Protein 4ZU9 (pdb70)

InterPro domains:
  IPR000795 Translational (tr)-type GTP-binding domain [PF00009] (3-169)
  IPR000795 Translational (tr)-type GTP-binding domain [PR00315] (5-18)
  IPR000795 Translational (tr)-type GTP-binding domain [PR00315] (58-68)
  IPR000795 Translational (tr)-type GTP-binding domain [PR00315] (74-85)
  IPR000795 Translational (tr)-type GTP-binding domain [PR00315] (111-120)
  IPR000795 Translational (tr)-type GTP-binding domain [PS51722] (1-174)
  IPR004161 Translation elongation factor EFTu-like, domain 2 [PF03144] (194-260)
  IPR004535 Translation elongation factor, selenocysteine-specific [TIGR00475] (4-582)
  IPR005225 Small GTP-binding domain [TIGR00231] (8-164)
  IPR009000 Translation protein, beta-barrel domain superfamily [SSF50447] (177-290)
  IPR015191 Elongation factor SelB, fourth winged-helix domain [PF09107] (534-579)
  IPR027417 P-loop containing nucleoside triphosphate hydrolase [G3DSA:3.40.50.300] (2-172)
  IPR027417 P-loop containing nucleoside triphosphate hydrolase [SSF52540] (4-195)
  IPR036388 Winged helix-like DNA-binding domain superfamily [G3DSA:1.10.10.10] (525-580)
  IPR036390 Winged helix DNA-binding domain superfamily [SSF46785] (532-579)
  IPR048638 Elongation factor SelB-like, third winged-helix domain [PF21580] (474-524)
  IPR050055 Elongation factor Tu GTPase [PTHR43721] (7-274)
  IPR054404 Elongation factor SelB, first winged-helix domain [PF22153] (345-401)
  IPR054405 Elongation factor SelB, second winged-helix domain [PF22154] (407-467)

Organism: Aquifex aeolicus (strain VF5) (NCBI:txid224324)

Radius of gyration: 37.34 Å; Cα contacts (8 Å, |Δi|>4): 1106; chains: 1; bounding box: 114×69×58 Å

Solvent-accessible surface area: 29358 Å² total

Secondary structure (DSSP, 8-state):
-EEEEEEEE-TTSSHHHHHHHHTS--S--SHHHHHHT---S-EEEEEEETTTTEEEEEEEPP-SGGGHHHHHHHHHT-SEEEEEE-TTT---HHHHHHHHHHHTT--EEEEEE----S-HHHHHHHHHHHHHHHHHT---EEE-BTTTTBTHHHHHHHHHHHHTT---GGGGSPPEEEEEEEEEETTTEEEEEEEEEESEEETT-EEEETTTTEEEE----BTTB--SEEEBTBEEEEE-TTS-GGG--TTPEEE-TTS----SEEEEE-SS---SSS-EEEE---EEEEEEEESSSSEEEEEESS-----TT-EEEEE-TTS-EEEEEEEEEES-S--SHHHHHHTHHHHHH-HHHHHHHHSTTT-B-HHHHHHHSSSPPPHHHHTTTB--BTTBB-BHHHHHHHHHHHHHHHHHHTTTSS-EEHHHHT-----HHHHHHHHHHSTTEEEETTEEEE--STTSTT-HHHHH--GGGGSSEEHHHHHHTT--HHHHHHHHHTTSEEE-SSSEEEEHHHHHHHHHHHHTT-S--BHHHHHHHH---HHHHHHHHHHHHHHTSEEEETTEEEE--

Structure (mmCIF, N/CA/C/O backbone):
data_4ZU9
#
_entry.id   4ZU9
#
_cell.length_a   114.240
_cell.length_b   114.240
_cell.length_c   204.632
_cell.angle_alpha   90.00
_cell.angle_beta   90.00
_cell.angle_gamma   90.00
#
_symmetry.space_group_name_H-M   'P 43 21 2'
#
loop_
_entity.id
_entity.type
_entity.pdbx_description
1 polymer 'Elongation factor SelB'
2 non-polymer 'PHOSPHOAMINOPHOSPHONIC ACID-GUANYLATE ESTER'
3 non-polymer 'MAGNESIUM ION'
4 non-polymer 'SULFATE ION'
5 non-polymer CYSTEINE
#
loop_
_atom_site.group_PDB
_atom_site.id
_atom_site.type_symbol
_atom_site.label_atom_id
_atom_site.label_alt_id
_atom_site.label_comp_id
_atom_site.label_asym_id
_atom_site.label_entity_id
_atom_site.label_seq_id
_atom_site.pdbx_PDB_ins_code
_atom_site.Cartn_x
_atom_site.Cartn_y
_atom_site.Cartn_z
_atom_site.occupancy
_atom_site.B_iso_or_equiv
_atom_site.auth_seq_id
_atom_site.auth_comp_id
_atom_site.auth_asym_id
_atom_site.auth_atom_id
_atom_site.pdbx_PDB_model_num
ATOM 9 N N . LYS A 1 2 ? -41.350 16.317 37.664 1.00 96.21 2 LYS A N 1
ATOM 10 C CA . LYS A 1 2 ? -40.903 17.685 37.466 1.00 91.09 2 LYS A CA 1
ATOM 11 C C . LYS A 1 2 ? -39.709 17.704 36.532 1.00 86.62 2 LYS A C 1
ATOM 12 O O . LYS A 1 2 ? -38.900 16.778 36.503 1.00 80.01 2 LYS A O 1
ATOM 18 N N . TYR A 1 3 ? -39.622 18.759 35.737 1.00 89.74 3 TYR A N 1
ATOM 19 C CA . TYR A 1 3 ? -38.553 18.878 34.771 1.00 87.24 3 TYR A CA 1
ATOM 20 C C . TYR A 1 3 ? -37.812 20.178 35.021 1.00 86.29 3 TYR A C 1
ATOM 21 O O . TYR A 1 3 ? -38.432 21.230 35.230 1.00 83.05 3 TYR A O 1
ATOM 30 N N . ILE A 1 4 ? -36.486 20.090 35.043 1.00 86.22 4 ILE A N 1
ATOM 31 C CA . ILE A 1 4 ? -35.637 21.253 35.251 1.00 83.04 4 ILE A CA 1
ATOM 32 C C . ILE A 1 4 ? -34.488 21.126 34.290 1.00 84.52 4 ILE A C 1
ATOM 33 O O . ILE A 1 4 ? -34.006 20.013 34.074 1.00 90.77 4 ILE A O 1
ATOM 38 N N . LEU A 1 5 ? -34.062 22.235 33.687 1.00 79.93 5 LEU A N 1
ATOM 39 C CA . LEU A 1 5 ? -32.893 22.173 32.817 1.00 80.29 5 LEU A CA 1
ATOM 40 C C . LEU A 1 5 ? -31.700 22.873 33.451 1.00 81.11 5 LEU A C 1
ATOM 41 O O . LEU A 1 5 ? -31.786 24.037 33.837 1.00 81.00 5 LEU A O 1
ATOM 46 N N . PHE A 1 6 ? -30.583 22.162 33.556 1.00 81.86 6 PHE A N 1
ATOM 47 C CA . PHE A 1 6 ? -29.318 22.799 33.925 1.00 81.81 6 PHE A CA 1
ATOM 48 C C . PHE A 1 6 ? -28.311 22.781 32.762 1.00 84.46 6 PHE A C 1
ATOM 49 O O . PHE A 1 6 ? -28.358 21.902 31.887 1.00 77.24 6 PHE A O 1
ATOM 57 N N . ALA A 1 7 ? -27.415 23.762 32.749 1.00 83.81 7 ALA A N 1
ATOM 58 C CA . ALA A 1 7 ? -26.345 23.806 31.762 1.00 88.56 7 ALA A CA 1
ATOM 59 C C . ALA A 1 7 ? -25.038 23.543 32.469 1.00 81.88 7 ALA A C 1
ATOM 60 O O . ALA A 1 7 ? -24.933 23.755 33.664 1.00 89.87 7 ALA A O 1
ATOM 62 N N . THR A 1 8 ? -24.035 23.065 31.761 1.00 78.62 8 THR A N 1
ATOM 63 C CA . THR A 1 8 ? -22.753 22.918 32.406 1.00 82.34 8 THR A CA 1
ATOM 64 C C . THR A 1 8 ? -21.815 23.904 31.787 1.00 86.68 8 THR A C 1
ATOM 65 O O . THR A 1 8 ? -21.577 23.874 30.591 1.00 98.58 8 THR A O 1
ATOM 69 N N . ALA A 1 9 ? -21.288 24.787 32.611 1.00 89.62 9 ALA A N 1
ATOM 70 C CA . ALA A 1 9 ? -20.297 25.747 32.173 1.00 92.10 9 ALA A CA 1
ATOM 71 C C . ALA A 1 9 ? -18.914 25.302 32.625 1.00 90.24 9 ALA A C 1
ATOM 72 O O . ALA A 1 9 ? -18.795 24.413 33.474 1.00 89.42 9 ALA A O 1
ATOM 74 N N . GLY A 1 10 ? -17.872 25.911 32.067 1.00 87.59 10 GLY A N 1
ATOM 75 C CA . GLY A 1 10 ? -16.530 25.602 32.520 1.00 93.02 10 GLY A CA 1
ATOM 76 C C . GLY A 1 10 ? -15.426 25.781 31.506 1.00 99.45 10 GLY A C 1
ATOM 77 O O . GLY A 1 10 ? -15.665 25.755 30.293 1.00 98.92 10 GLY A O 1
ATOM 78 N N . HIS A 1 11 ? -14.202 25.948 32.000 1.00 100.96 11 HIS A N 1
ATOM 79 C CA . HIS A 1 11 ? -13.086 26.154 31.089 1.00 106.58 11 HIS A CA 1
ATOM 80 C C . HIS A 1 11 ? -12.720 24.875 30.358 1.00 103.90 11 HIS A C 1
ATOM 81 O O . HIS A 1 11 ? -12.985 23.780 30.844 1.00 104.33 11 HIS A O 1
ATOM 88 N N . VAL A 1 12 ? -12.093 25.021 29.196 1.00 102.71 12 VAL A N 1
ATOM 89 C CA . VAL A 1 12 ? -11.868 23.891 28.316 1.00 104.49 12 VAL A CA 1
ATOM 90 C C . VAL A 1 12 ? -10.937 22.846 28.924 1.00 110.13 12 VAL A C 1
ATOM 91 O O . VAL A 1 12 ? -9.976 23.167 29.588 1.00 112.93 12 VAL A O 1
ATOM 95 N N . ASP A 1 13 ? -11.288 21.585 28.714 1.00 126.53 13 ASP A N 1
ATOM 96 C CA . ASP A 1 13 ? -10.625 20.423 29.303 1.00 132.40 13 ASP A CA 1
ATOM 97 C C . ASP A 1 13 ? -10.701 20.390 30.827 1.00 124.86 13 ASP A C 1
ATOM 98 O O . ASP A 1 13 ? -9.940 19.671 31.457 1.00 135.59 13 ASP A O 1
ATOM 103 N N . HIS A 1 14 ? -11.634 21.123 31.427 1.00 112.93 14 HIS A N 1
ATOM 104 C CA . HIS A 1 14 ? -11.754 21.095 32.883 1.00 113.94 14 HIS A CA 1
ATOM 105 C C . HIS A 1 14 ? -12.593 19.941 33.422 1.00 112.17 14 HIS A C 1
ATOM 106 O O . HIS A 1 14 ? -12.768 19.809 34.628 1.00 117.70 14 HIS A O 1
ATOM 113 N N . GLY A 1 15 ? -13.128 19.109 32.549 1.00 108.58 15 GLY A N 1
ATOM 114 C CA . GLY A 1 15 ? -13.760 17.888 33.010 1.00 103.79 15 GLY A CA 1
ATOM 115 C C . GLY A 1 15 ? -15.265 17.854 32.910 1.00 97.64 15 GLY A C 1
ATOM 116 O O . GLY A 1 15 ? -15.880 16.971 33.515 1.00 93.93 15 GLY A O 1
ATOM 117 N N . LYS A 1 16 ? -15.838 18.795 32.149 1.00 101.06 16 LYS A N 1
ATOM 118 C CA . LYS A 1 16 ? -17.298 18.939 32.002 1.00 98.31 16 LYS A CA 1
ATOM 119 C C . LYS A 1 16 ? -17.962 17.649 31.585 1.00 102.31 16 LYS A C 1
ATOM 120 O O . LYS A 1 16 ? -18.712 17.032 32.348 1.00 103.98 16 LYS A O 1
ATOM 126 N N . THR A 1 17 ? -17.663 17.258 30.354 1.00 104.44 17 THR A N 1
ATOM 127 C CA . THR A 1 17 ? -18.282 16.117 29.708 1.00 104.72 17 THR A CA 1
ATOM 128 C C . THR A 1 17 ? -18.040 14.796 30.413 1.00 117.78 17 THR A C 1
ATOM 129 O O . THR A 1 17 ? -18.958 13.998 30.588 1.00 111.22 17 THR A O 1
ATOM 133 N N . THR A 1 18 ? -16.799 14.572 30.808 1.00 91.36 18 THR A N 1
ATOM 134 C CA . THR A 1 18 ? -16.442 13.388 31.563 1.00 100.71 18 THR A CA 1
ATOM 135 C C . THR A 1 18 ? -17.267 13.258 32.824 1.00 102.22 18 THR A C 1
ATOM 136 O O . THR A 1 18 ? -17.588 12.159 33.251 1.00 103.89 18 THR A O 1
ATOM 140 N N . LEU A 1 19 ? -17.569 14.395 33.443 1.00 111.37 19 LEU A N 1
ATOM 141 C CA . LEU A 1 19 ? -18.338 14.405 34.676 1.00 101.50 19 LEU A CA 1
ATOM 142 C C . LEU A 1 19 ? -19.750 13.915 34.354 1.00 98.37 19 LEU A C 1
ATOM 143 O O . LEU A 1 19 ? -20.174 12.896 34.883 1.00 98.88 19 LEU A O 1
ATOM 148 N N . ILE A 1 20 ? -20.451 14.606 33.460 1.00 95.38 20 ILE A N 1
ATOM 149 C CA . ILE A 1 20 ? -21.791 14.192 33.045 1.00 97.88 20 ILE A CA 1
ATOM 150 C C . ILE A 1 20 ? -21.927 12.724 32.613 1.00 102.32 20 ILE A C 1
ATOM 151 O O . ILE A 1 20 ? -22.869 12.028 33.011 1.00 98.84 20 ILE A O 1
ATOM 156 N N . LYS A 1 21 ? -20.989 12.248 31.802 1.00 107.20 21 LYS A N 1
ATOM 157 C CA . LYS A 1 21 ? -20.963 10.835 31.478 1.00 116.66 21 LYS A CA 1
ATOM 158 C C . LYS A 1 21 ? -21.005 9.967 32.746 1.00 112.32 21 LYS A C 1
ATOM 159 O O . LYS A 1 21 ? -21.481 8.846 32.705 1.00 122.59 21 LYS A O 1
ATOM 165 N N . THR A 1 22 ? -20.510 10.480 33.868 1.00 102.24 22 THR A N 1
ATOM 166 C CA . THR A 1 22 ? -20.413 9.690 35.105 1.00 100.30 22 THR A CA 1
ATOM 167 C C . THR A 1 22 ? -21.605 9.965 36.017 1.00 104.90 22 THR A C 1
ATOM 168 O O . THR A 1 22 ? -22.056 9.115 36.794 1.00 103.42 22 THR A O 1
ATOM 172 N N . LEU A 1 23 ? -22.120 11.174 35.915 1.00 108.22 23 LEU A N 1
ATOM 173 C CA . LEU A 1 23 ? -23.264 11.548 36.701 1.00 111.45 23 LEU A CA 1
ATOM 174 C C . LEU A 1 23 ? -24.483 10.899 36.053 1.00 117.96 23 LEU A C 1
ATOM 175 O O . LEU A 1 23 ? -25.200 10.127 36.688 1.00 123.90 23 LEU A O 1
ATOM 180 N N . THR A 1 24 ? -24.675 11.177 34.767 1.00 119.63 24 THR A N 1
ATOM 181 C CA . THR A 1 24 ? -25.878 10.758 34.054 1.00 119.85 24 THR A CA 1
ATOM 182 C C . THR A 1 24 ? -25.804 9.316 33.555 1.00 120.35 24 THR A C 1
ATOM 183 O O . THR A 1 24 ? -26.810 8.609 33.525 1.00 124.04 24 THR A O 1
ATOM 187 N N . GLY A 1 25 ? -24.610 8.877 33.183 1.00 119.67 25 GLY A N 1
ATOM 188 C CA . GLY A 1 25 ? -24.455 7.591 32.529 1.00 124.47 25 GLY A CA 1
ATOM 189 C C . GLY A 1 25 ? -24.559 7.750 31.019 1.00 122.49 25 GLY A C 1
ATOM 190 O O . GLY A 1 25 ? -24.683 6.770 30.288 1.00 132.03 25 GLY A O 1
ATOM 191 N N . ILE A 1 26 ? -24.483 8.998 30.563 1.00 107.95 26 ILE A N 1
ATOM 192 C CA . ILE A 1 26 ? -24.682 9.354 29.168 1.00 103.72 26 ILE A CA 1
ATOM 193 C C . ILE A 1 26 ? -23.495 10.088 28.554 1.00 117.39 26 ILE A C 1
ATOM 194 O O . ILE A 1 26 ? -23.149 11.168 29.004 1.00 125.64 26 ILE A O 1
ATOM 199 N N . ASP A 1 27 ? -22.880 9.527 27.521 1.00 126.00 27 ASP A N 1
ATOM 200 C CA . ASP A 1 27 ? -21.818 10.233 26.807 1.00 135.90 27 ASP A CA 1
ATOM 201 C C . ASP A 1 27 ? -22.357 11.467 26.127 1.00 135.33 27 ASP A C 1
ATOM 202 O O . ASP A 1 27 ? -23.077 11.375 25.146 1.00 129.75 27 ASP A O 1
ATOM 207 N N . THR A 1 28 ? -22.004 12.630 26.651 1.00 143.28 28 THR A N 1
ATOM 208 C CA . THR A 1 28 ? -22.493 13.857 26.071 1.00 140.29 28 THR A CA 1
ATOM 209 C C . THR A 1 28 ? -21.998 14.032 24.661 1.00 144.60 28 THR A C 1
ATOM 210 O O . THR A 1 28 ? -22.791 14.240 23.747 1.00 155.76 28 THR A O 1
ATOM 214 N N . ASP A 1 29 ? -20.695 13.958 24.455 1.00 142.21 29 ASP A N 1
ATOM 215 C CA . ASP A 1 29 ? -20.295 13.881 23.080 1.00 151.63 29 ASP A CA 1
ATOM 216 C C . ASP A 1 29 ? -20.166 12.401 22.733 1.00 152.90 29 ASP A C 1
ATOM 217 O O . ASP A 1 29 ? -19.429 11.638 23.371 1.00 150.08 29 ASP A O 1
ATOM 222 N N . ARG A 1 30 ? -20.967 12.028 21.734 1.00 155.33 30 ARG A N 1
ATOM 223 C CA . ARG A 1 30 ? -21.163 10.665 21.267 1.00 153.29 30 ARG A CA 1
ATOM 224 C C . ARG A 1 30 ? -20.792 10.641 19.798 1.00 162.98 30 ARG A C 1
ATOM 225 O O . ARG A 1 30 ? -20.772 9.589 19.148 1.00 166.17 30 ARG A O 1
ATOM 233 N N . LEU A 1 31 ? -20.517 11.841 19.290 1.00 163.48 31 LEU A N 1
ATOM 234 C CA . LEU A 1 31 ? -19.964 12.047 17.955 1.00 158.71 31 LEU A CA 1
ATOM 235 C C . LEU A 1 31 ? -18.446 11.790 17.997 1.00 155.61 31 LEU A C 1
ATOM 236 O O . LEU A 1 31 ? -17.733 12.390 18.810 1.00 157.49 31 LEU A O 1
ATOM 241 N N . PRO A 1 32 ? -17.958 10.877 17.136 1.00 152.47 32 PRO A N 1
ATOM 242 C CA . PRO A 1 32 ? -16.575 10.378 17.107 1.00 159.28 32 PRO A CA 1
ATOM 243 C C . PRO A 1 32 ? -15.497 11.459 17.202 1.00 161.19 32 PRO A C 1
ATOM 244 O O . PRO A 1 32 ? -14.557 11.297 17.979 1.00 157.11 32 PRO A O 1
ATOM 248 N N . GLU A 1 33 ? -15.643 12.544 16.443 1.00 168.59 33 GLU A N 1
ATOM 249 C CA . GLU A 1 33 ? -14.649 13.621 16.399 1.00 172.07 33 GLU A CA 1
ATOM 250 C C . GLU A 1 33 ? -14.224 14.071 17.775 1.00 163.30 33 GLU A C 1
ATOM 251 O O . GLU A 1 33 ? -13.165 14.663 17.928 1.00 170.31 33 GLU A O 1
ATOM 257 N N . GLU A 1 34 ? -15.072 13.804 18.763 1.00 157.04 34 GLU A N 1
ATOM 258 C CA . GLU A 1 34 ? -14.710 13.982 20.155 1.00 167.11 34 GLU A CA 1
ATOM 259 C C . GLU A 1 34 ? -13.720 12.943 20.610 1.00 172.37 34 GLU A C 1
ATOM 260 O O . GLU A 1 34 ? -12.601 13.268 20.990 1.00 179.10 34 GLU A O 1
ATOM 266 N N . LYS A 1 35 ? -14.158 11.691 20.593 1.00 172.83 35 LYS A N 1
ATOM 267 C CA . LYS A 1 35 ? -13.416 10.597 21.211 1.00 178.47 35 LYS A CA 1
ATOM 268 C C . LYS A 1 35 ? -11.966 10.458 20.736 1.00 187.25 35 LYS A C 1
ATOM 269 O O . LYS A 1 35 ? -11.100 10.062 21.515 1.00 193.77 35 LYS A O 1
ATOM 275 N N . LYS A 1 36 ? -11.688 10.795 19.480 1.00 189.25 36 LYS A N 1
ATOM 276 C CA . LYS A 1 36 ? -10.303 10.805 19.013 1.00 198.33 36 LYS A CA 1
ATOM 277 C C . LYS A 1 36 ? -9.543 12.016 19.591 1.00 201.27 36 LYS A C 1
ATOM 278 O O . LYS A 1 36 ? -8.415 11.881 20.075 1.00 208.98 36 LYS A O 1
ATOM 284 N N . ARG A 1 37 ? -10.169 13.190 19.558 1.00 193.69 37 ARG A N 1
ATOM 285 C CA . ARG A 1 37 ? -9.577 14.395 20.142 1.00 189.60 37 ARG A CA 1
ATOM 286 C C . ARG A 1 37 ? -9.647 14.371 21.675 1.00 182.77 37 ARG A C 1
ATOM 287 O O . ARG A 1 37 ? -8.630 14.474 22.361 1.00 181.65 37 ARG A O 1
ATOM 295 N N . GLY A 1 38 ? -10.863 14.242 22.199 1.00 169.96 38 GLY A N 1
ATOM 296 C CA . GLY A 1 38 ? -11.110 14.296 23.629 1.00 163.29 38 GLY A CA 1
ATOM 297 C C . GLY A 1 38 ? -11.782 15.601 24.011 1.00 158.20 38 GLY A C 1
ATOM 298 O O . GLY A 1 38 ? -11.641 16.069 25.145 1.00 161.09 38 GLY A O 1
ATOM 299 N N . LEU A 1 39 ? -12.516 16.189 23.067 1.00 148.60 39 LEU A N 1
ATOM 300 C CA . LEU A 1 39 ? -13.107 17.514 23.268 1.00 143.73 39 LEU A CA 1
ATOM 301 C C . LEU A 1 39 ? -14.535 17.635 22.752 1.00 143.33 39 LEU A C 1
ATOM 302 O O . LEU A 1 39 ? -14.857 17.125 21.692 1.00 151.48 39 LEU A O 1
ATOM 307 N N . SER A 1 40 ? -15.391 18.339 23.472 1.00 135.54 40 SER A N 1
ATOM 308 C CA . SER A 1 40 ? -16.737 18.501 22.969 1.00 136.00 40 SER A CA 1
ATOM 309 C C . SER A 1 40 ? -16.833 19.700 22.030 1.00 140.03 40 SER A C 1
ATOM 310 O O . SER A 1 40 ? -16.278 20.764 22.280 1.00 139.42 40 SER A O 1
ATOM 313 N N . ILE A 1 41 ? -17.561 19.471 20.941 1.00 145.48 41 ILE A N 1
ATOM 314 C CA . ILE A 1 41 ? -17.586 20.288 19.728 1.00 140.54 41 ILE A CA 1
ATOM 315 C C . ILE A 1 41 ? -18.767 21.252 19.687 1.00 133.51 41 ILE A C 1
ATOM 316 O O . ILE A 1 41 ? -18.702 22.349 19.123 1.00 134.82 41 ILE A O 1
ATOM 321 N N . ASP A 1 42 ? -19.854 20.810 20.298 1.00 126.41 42 ASP A N 1
ATOM 322 C CA . ASP A 1 42 ? -21.086 21.563 20.326 1.00 121.20 42 ASP A CA 1
ATOM 323 C C . ASP A 1 42 ? -21.946 21.085 21.504 1.00 116.60 42 ASP A C 1
ATOM 324 O O . ASP A 1 42 ? -21.578 20.149 22.223 1.00 119.00 42 ASP A O 1
ATOM 329 N N . ILE A 1 43 ? -23.066 21.779 21.696 1.00 110.83 43 ILE A N 1
ATOM 330 C CA . ILE A 1 43 ? -24.114 21.496 22.669 1.00 97.62 43 ILE A CA 1
ATOM 331 C C . ILE A 1 43 ? -24.526 20.032 22.728 1.00 94.83 43 ILE A C 1
ATOM 332 O O . ILE A 1 43 ? -24.884 19.452 21.724 1.00 100.17 43 ILE A O 1
ATOM 337 N N . GLY A 1 44 ? -24.456 19.430 23.908 1.00 99.01 44 GLY A N 1
ATOM 338 C CA . GLY A 1 44 ? -24.768 18.018 24.078 1.00 99.48 44 GLY A CA 1
ATOM 339 C C . GLY A 1 44 ? -25.808 17.836 25.163 1.00 96.45 44 GLY A C 1
ATOM 340 O O . GLY A 1 44 ? -26.047 18.759 25.932 1.00 97.55 44 GLY A O 1
ATOM 341 N N . PHE A 1 45 ? -26.436 16.668 25.233 1.00 96.57 45 PHE A N 1
ATOM 342 C CA . PHE A 1 45 ? -27.563 16.486 26.147 1.00 94.29 45 PHE A CA 1
ATOM 343 C C . PHE A 1 45 ? -27.525 15.205 26.955 1.00 100.42 45 PHE A C 1
ATOM 344 O O . PHE A 1 45 ? -27.163 14.136 26.452 1.00 114.75 45 PHE A O 1
ATOM 352 N N . ALA A 1 46 ? -27.932 15.319 28.209 1.00 93.37 46 ALA A N 1
ATOM 353 C CA . ALA A 1 46 ? -28.102 14.151 29.054 1.00 92.68 46 ALA A CA 1
ATOM 354 C C . ALA A 1 46 ? -29.182 14.452 30.078 1.00 87.84 46 ALA A C 1
ATOM 355 O O . ALA A 1 46 ? -29.809 15.517 30.042 1.00 87.63 46 ALA A O 1
ATOM 357 N N . TYR A 1 47 ? -29.414 13.513 30.982 1.00 84.17 47 TYR A N 1
ATOM 358 C CA . TYR A 1 47 ? -30.365 13.762 32.044 1.00 82.71 47 TYR A CA 1
ATOM 359 C C . TYR A 1 47 ? -30.121 12.836 33.265 1.00 92.90 47 TYR A C 1
ATOM 360 O O . TYR A 1 47 ? -29.628 11.695 33.120 1.00 94.15 47 TYR A O 1
ATOM 369 N N . ILE A 1 48 ? -30.414 13.369 34.460 1.00 86.77 48 ILE A N 1
ATOM 370 C CA . ILE A 1 48 ? -30.448 12.594 35.697 1.00 89.11 48 ILE A CA 1
ATOM 371 C C . ILE A 1 48 ? -31.847 12.578 36.237 1.00 91.49 48 ILE A C 1
ATOM 372 O O . ILE A 1 48 ? -32.546 13.591 36.174 1.00 96.33 48 ILE A O 1
ATOM 377 N N . ASP A 1 49 ? -32.249 11.443 36.792 1.00 89.43 49 ASP A N 1
ATOM 378 C CA . ASP A 1 49 ? -33.567 11.335 37.382 1.00 93.04 49 ASP A CA 1
ATOM 379 C C . ASP A 1 49 ? -33.450 11.263 38.886 1.00 91.07 49 ASP A C 1
ATOM 380 O O . ASP A 1 49 ? -32.648 10.513 39.397 1.00 93.05 49 ASP A O 1
ATOM 385 N N . PHE A 1 50 ? -34.249 12.050 39.592 1.00 92.01 50 PHE A N 1
ATOM 386 C CA . PHE A 1 50 ? -34.312 11.973 41.046 1.00 93.44 50 PHE A CA 1
ATOM 387 C C . PHE A 1 50 ? -35.685 11.489 41.518 1.00 96.58 50 PHE A C 1
ATOM 388 O O . PHE A 1 50 ? -36.587 12.288 41.771 1.00 100.50 50 PHE A O 1
ATOM 396 N N . PRO A 1 51 ? -35.836 10.161 41.631 1.00 97.55 51 PRO A N 1
ATOM 397 C CA . PRO A 1 51 ? -37.062 9.476 42.024 1.00 94.73 51 PRO A CA 1
ATOM 398 C C . PRO A 1 51 ? -37.664 9.999 43.302 1.00 107.46 51 PRO A C 1
ATOM 399 O O . PRO A 1 51 ? -38.881 10.040 43.392 1.00 108.05 51 PRO A O 1
ATOM 403 N N . ASP A 1 52 ? -36.840 10.395 44.268 1.00 110.84 52 ASP A N 1
ATOM 404 C CA . ASP A 1 52 ? -37.366 10.765 45.575 1.00 115.31 52 ASP A CA 1
ATOM 405 C C . ASP A 1 52 ? -38.084 12.097 45.520 1.00 116.71 52 ASP A C 1
ATOM 406 O O . ASP A 1 52 ? -39.028 12.341 46.274 1.00 121.34 52 ASP A O 1
ATOM 411 N N . ILE A 1 53 ? -37.635 12.960 44.619 1.00 109.55 53 ILE A N 1
ATOM 412 C CA . ILE A 1 53 ? -38.316 14.221 44.396 1.00 104.22 53 ILE A CA 1
ATOM 413 C C . ILE A 1 53 ? -39.101 14.201 43.072 1.00 105.68 53 ILE A C 1
ATOM 414 O O . ILE A 1 53 ? -39.753 15.189 42.721 1.00 107.62 53 ILE A O 1
ATOM 419 N N . ASN A 1 54 ? -39.050 13.071 42.358 1.00 105.93 54 ASN A N 1
ATOM 420 C CA . ASN A 1 54 ? -39.791 12.891 41.102 1.00 100.92 54 ASN A CA 1
ATOM 421 C C . ASN A 1 54 ? -39.452 13.995 40.141 1.00 95.67 54 ASN A C 1
ATOM 422 O O . ASN A 1 54 ? -40.323 14.709 39.685 1.00 97.36 54 ASN A O 1
ATOM 427 N N . THR A 1 55 ? -38.170 14.149 39.858 1.00 92.16 55 THR A N 1
ATOM 428 C CA . THR A 1 55 ? -37.705 15.247 39.038 1.00 86.81 55 THR A CA 1
ATOM 429 C C . THR A 1 55 ? -36.713 14.780 37.997 1.00 87.87 55 THR A C 1
ATOM 430 O O . THR A 1 55 ? -35.731 14.115 38.317 1.00 88.08 55 THR A O 1
ATOM 434 N N . ARG A 1 56 ? -36.948 15.138 36.743 1.00 88.34 56 ARG A N 1
ATOM 435 C CA . ARG A 1 56 ? -35.933 14.879 35.751 1.00 82.39 56 ARG A CA 1
ATOM 436 C C . ARG A 1 56 ? -35.120 16.135 35.519 1.00 82.52 56 ARG A C 1
ATOM 437 O O . ARG A 1 56 ? -35.647 17.163 35.052 1.00 77.84 56 ARG A O 1
ATOM 445 N N . LEU A 1 57 ? -33.840 16.044 35.880 1.00 84.61 57 LEU A N 1
ATOM 446 C CA . LEU A 1 57 ? -32.874 17.087 35.575 1.00 84.85 57 LEU A CA 1
ATOM 447 C C . LEU A 1 57 ? -32.379 16.954 34.138 1.00 82.87 57 LEU A C 1
ATOM 448 O O . LEU A 1 57 ? -31.645 16.039 33.788 1.00 77.00 57 LEU A O 1
ATOM 453 N N . GLU A 1 58 ? -32.811 17.886 33.310 1.00 88.71 58 GLU A N 1
ATOM 454 C CA . GLU A 1 58 ? -32.378 17.953 31.942 1.00 93.62 58 GLU A CA 1
ATOM 455 C C . GLU A 1 58 ? -31.048 18.722 31.899 1.00 93.17 58 GLU A C 1
ATOM 456 O O . GLU A 1 58 ? -30.957 19.844 32.404 1.00 94.06 58 GLU A O 1
ATOM 462 N N . ILE A 1 59 ? -30.014 18.118 31.319 1.00 86.85 59 ILE A N 1
ATOM 463 C CA . ILE A 1 59 ? -28.674 18.722 31.307 1.00 83.70 59 ILE A CA 1
ATOM 464 C C . ILE A 1 59 ? -28.108 19.022 29.922 1.00 84.05 59 ILE A C 1
ATOM 465 O O . ILE A 1 59 ? -27.974 18.113 29.107 1.00 86.48 59 ILE A O 1
ATOM 470 N N . ILE A 1 60 ? -27.735 20.274 29.668 1.00 84.17 60 ILE A N 1
ATOM 471 C CA . ILE A 1 60 ? -27.022 20.616 28.437 1.00 87.90 60 ILE A CA 1
ATOM 472 C C . ILE A 1 60 ? -25.536 20.818 28.720 1.00 98.71 60 ILE A C 1
ATOM 473 O O . ILE A 1 60 ? -25.154 21.785 29.369 1.00 106.30 60 ILE A O 1
ATOM 478 N N . ASP A 1 61 ? -24.693 19.909 28.245 1.00 94.13 61 ASP A N 1
ATOM 479 C CA . ASP A 1 61 ? -23.261 20.062 28.432 1.00 89.56 61 ASP A CA 1
ATOM 480 C C . ASP A 1 61 ? -22.713 20.968 27.348 1.00 93.73 61 ASP A C 1
ATOM 481 O O . ASP A 1 61 ? -22.989 20.794 26.161 1.00 91.55 61 ASP A O 1
ATOM 486 N N . VAL A 1 62 ? -21.925 21.942 27.762 1.00 88.20 62 VAL A N 1
ATOM 487 C CA . VAL A 1 62 ? -21.487 22.982 26.863 1.00 89.07 62 VAL A CA 1
ATOM 488 C C . VAL A 1 62 ? -20.019 22.785 26.422 1.00 98.50 62 VAL A C 1
ATOM 489 O O . VAL A 1 62 ? -19.241 22.101 27.080 1.00 101.78 62 VAL A O 1
ATOM 493 N N . PRO A 1 63 ? -19.657 23.317 25.255 1.00 100.99 63 PRO A N 1
ATOM 494 C CA . PRO A 1 63 ? -18.254 23.212 24.884 1.00 111.56 63 PRO A CA 1
ATOM 495 C C . PRO A 1 63 ? -17.396 24.330 25.489 1.00 110.92 63 PRO A C 1
ATOM 496 O O . PRO A 1 63 ? -17.757 25.531 25.542 1.00 92.73 63 PRO A O 1
ATOM 500 N N . GLY A 1 64 ? -16.220 23.886 25.929 1.00 126.33 64 GLY A N 1
ATOM 501 C CA . GLY A 1 64 ? -15.225 24.720 26.563 1.00 125.94 64 GLY A CA 1
ATOM 502 C C . GLY A 1 64 ? -14.651 25.814 25.708 1.00 124.77 64 GLY A C 1
ATOM 503 O O . GLY A 1 64 ? -14.925 26.977 25.983 1.00 130.25 64 GLY A O 1
ATOM 504 N N . HIS A 1 65 ? -13.884 25.448 24.682 1.00 117.23 65 HIS A N 1
ATOM 505 C CA . HIS A 1 65 ? -13.032 26.410 23.968 1.00 124.86 65 HIS A CA 1
ATOM 506 C C . HIS A 1 65 ? -13.780 27.702 23.639 1.00 122.44 65 HIS A C 1
ATOM 507 O O . HIS A 1 65 ? -14.983 27.713 23.436 1.00 123.07 65 HIS A O 1
ATOM 514 N N . GLU A 1 66 ? -13.053 28.801 23.658 1.00 123.67 66 GLU A N 1
ATOM 515 C CA . GLU A 1 66 ? -13.612 30.093 23.369 1.00 124.58 66 GLU A CA 1
ATOM 516 C C . GLU A 1 66 ? -14.143 30.187 21.947 1.00 134.09 66 GLU A C 1
ATOM 517 O O . GLU A 1 66 ? -15.075 30.941 21.689 1.00 136.31 66 GLU A O 1
ATOM 523 N N . ARG A 1 67 ? -13.551 29.417 21.030 1.00 143.64 67 ARG A N 1
ATOM 524 C CA . ARG A 1 67 ? -14.002 29.347 19.632 1.00 148.53 67 ARG A CA 1
ATOM 525 C C . ARG A 1 67 ? -15.450 28.882 19.544 1.00 141.04 67 ARG A C 1
ATOM 526 O O . ARG A 1 67 ? -16.135 29.101 18.553 1.00 144.25 67 ARG A O 1
ATOM 534 N N . PHE A 1 68 ? -15.910 28.249 20.607 1.00 128.38 68 PHE A N 1
ATOM 535 C CA . PHE A 1 68 ? -17.228 27.671 20.636 1.00 117.86 68 PHE A CA 1
ATOM 536 C C . PHE A 1 68 ? -18.272 28.426 21.459 1.00 124.36 68 PHE A C 1
ATOM 537 O O . PHE A 1 68 ? -19.346 27.885 21.675 1.00 132.85 68 PHE A O 1
ATOM 545 N N . ILE A 1 69 ? -17.999 29.629 21.960 1.00 121.01 69 ILE A N 1
ATOM 546 C CA . ILE A 1 69 ? -18.988 30.199 22.878 1.00 119.04 69 ILE A CA 1
ATOM 547 C C . ILE A 1 69 ? -20.316 30.535 22.239 1.00 128.53 69 ILE A C 1
ATOM 548 O O . ILE A 1 69 ? -21.324 30.624 22.943 1.00 130.22 69 ILE A O 1
ATOM 553 N N . LYS A 1 70 ? -20.325 30.763 20.930 1.00 130.84 70 LYS A N 1
ATOM 554 C CA . LYS A 1 70 ? -21.588 31.007 20.256 1.00 115.35 70 LYS A CA 1
ATOM 555 C C . LYS A 1 70 ? -22.490 29.806 20.602 1.00 106.95 70 LYS A C 1
ATOM 556 O O . LYS A 1 70 ? -23.630 29.981 21.033 1.00 103.53 70 LYS A O 1
ATOM 562 N N . ASN A 1 71 ? -21.944 28.594 20.483 1.00 107.96 71 ASN A N 1
ATOM 563 C CA . ASN A 1 71 ? -22.604 27.377 20.971 1.00 108.41 71 ASN A CA 1
ATOM 564 C C . ASN A 1 71 ? -22.983 27.461 22.437 1.00 103.47 71 ASN A C 1
ATOM 565 O O . ASN A 1 71 ? -24.124 27.265 22.823 1.00 96.80 71 ASN A O 1
ATOM 570 N N . ALA A 1 72 ? -21.968 27.714 23.249 1.00 108.39 72 ALA A N 1
ATOM 571 C CA . ALA A 1 72 ? -22.091 27.806 24.696 1.00 108.33 72 ALA A CA 1
ATOM 572 C C . ALA A 1 72 ? -23.237 28.700 25.131 1.00 100.64 72 ALA A C 1
ATOM 573 O O . ALA A 1 72 ? -24.091 28.274 25.909 1.00 99.69 72 ALA A O 1
ATOM 575 N N . ILE A 1 73 ? -23.257 29.930 24.617 1.00 95.86 73 ILE A N 1
ATOM 576 C CA . ILE A 1 73 ? -24.288 30.898 24.976 1.00 95.28 73 ILE A CA 1
ATOM 577 C C . ILE A 1 73 ? -25.654 30.317 24.700 1.00 94.44 73 ILE A C 1
ATOM 578 O O . ILE A 1 73 ? -26.588 30.565 25.449 1.00 92.79 73 ILE A O 1
ATOM 583 N N . ALA A 1 74 ? -25.753 29.514 23.643 1.00 96.11 74 ALA A N 1
ATOM 584 C CA . ALA A 1 74 ? -27.026 28.930 23.242 1.00 96.35 74 ALA A CA 1
ATOM 585 C C . ALA A 1 74 ? -27.528 27.933 24.269 1.00 100.54 74 ALA A C 1
ATOM 586 O O . ALA A 1 74 ? -28.679 28.045 24.732 1.00 112.13 74 ALA A O 1
ATOM 588 N N . GLY A 1 75 ? -26.669 26.969 24.623 1.00 94.20 75 GLY A N 1
ATOM 589 C CA . GLY A 1 75 ? -26.991 25.952 25.624 1.00 95.31 75 GLY A CA 1
ATOM 590 C C . GLY A 1 75 ? -27.498 26.526 26.943 1.00 94.82 75 GLY A C 1
ATOM 591 O O . GLY A 1 75 ? -28.564 26.125 27.449 1.00 92.47 75 GLY A O 1
ATOM 592 N N . ILE A 1 76 ? -26.741 27.505 27.451 1.00 88.76 76 ILE A N 1
ATOM 593 C CA . ILE A 1 76 ? -27.015 28.187 28.711 1.00 83.47 76 ILE A CA 1
ATOM 594 C C . ILE A 1 76 ? -28.284 29.066 28.700 1.00 82.39 76 ILE A C 1
ATOM 595 O O . ILE A 1 76 ? -28.974 29.140 29.702 1.00 80.00 76 ILE A O 1
ATOM 600 N N . CYS A 1 77 ? -28.591 29.704 27.578 1.00 86.99 77 CYS A N 1
ATOM 601 C CA . CYS A 1 77 ? -29.788 30.534 27.415 1.00 90.89 77 CYS A CA 1
ATOM 602 C C . CYS A 1 77 ? -31.006 30.149 28.266 1.00 98.54 77 CYS A C 1
ATOM 603 O O . CYS A 1 77 ? -31.570 30.978 28.982 1.00 99.32 77 CYS A O 1
ATOM 606 N N . SER A 1 78 ? -31.371 28.869 28.204 1.00 102.69 78 SER A N 1
ATOM 607 C CA . SER A 1 78 ? -32.684 28.379 28.640 1.00 95.99 78 SER A CA 1
ATOM 608 C C . SER A 1 78 ? -32.646 27.614 29.948 1.00 93.87 78 SER A C 1
ATOM 609 O O . SER A 1 78 ? -33.641 27.009 30.343 1.00 100.88 78 SER A O 1
ATOM 612 N N . ALA A 1 79 ? -31.489 27.614 30.600 1.00 86.14 79 ALA A N 1
ATOM 613 C CA . ALA A 1 79 ? -31.289 26.815 31.801 1.00 75.55 79 ALA A CA 1
ATOM 614 C C . ALA A 1 79 ? -31.780 27.574 33.019 1.00 74.95 79 ALA A C 1
ATOM 615 O O . ALA A 1 79 ? -31.998 28.794 32.955 1.00 75.06 79 ALA A O 1
ATOM 617 N N . SER A 1 80 ? -31.979 26.835 34.110 1.00 73.85 80 SER A N 1
ATOM 618 C CA . SER A 1 80 ? -32.474 27.378 35.367 1.00 75.33 80 SER A CA 1
ATOM 619 C C . SER A 1 80 ? -31.336 27.393 36.352 1.00 84.23 80 SER A C 1
ATOM 620 O O . SER A 1 80 ? -31.427 27.979 37.435 1.00 103.23 80 SER A O 1
ATOM 623 N N . GLY A 1 81 ? -30.256 26.737 35.966 1.00 73.85 81 GLY A N 1
ATOM 624 C CA . GLY A 1 81 ? -29.173 26.501 36.882 1.00 73.30 81 GLY A CA 1
ATOM 625 C C . GLY A 1 81 ? -27.964 26.011 36.143 1.00 79.60 81 GLY A C 1
ATOM 626 O O . GLY A 1 81 ? -28.042 25.381 35.092 1.00 79.58 81 GLY A O 1
ATOM 627 N N . LEU A 1 82 ? -26.826 26.296 36.739 1.00 82.70 82 LEU A N 1
ATOM 628 C CA . LEU A 1 82 ? -25.549 26.103 36.117 1.00 79.44 82 LEU A CA 1
ATOM 629 C C . LEU A 1 82 ? -24.790 25.019 36.855 1.00 80.62 82 LEU A C 1
ATOM 630 O O . LEU A 1 82 ? -24.763 25.017 38.077 1.00 82.88 82 LEU A O 1
ATOM 635 N N . ILE A 1 83 ? -24.192 24.080 36.136 1.00 77.34 83 ILE A N 1
ATOM 636 C CA . ILE A 1 83 ? -23.219 23.205 36.770 1.00 79.37 83 ILE A CA 1
ATOM 637 C C . ILE A 1 83 ? -21.819 23.664 36.360 1.00 83.53 83 ILE A C 1
ATOM 638 O O . ILE A 1 83 ? -21.282 23.250 35.331 1.00 83.24 83 ILE A O 1
ATOM 643 N N . LEU A 1 84 ? -21.241 24.543 37.172 1.00 85.93 84 LEU A N 1
ATOM 644 C CA . LEU A 1 84 ? -19.948 25.132 36.866 1.00 87.55 84 LEU A CA 1
ATOM 645 C C . LEU A 1 84 ? -18.793 24.194 37.264 1.00 87.56 84 LEU A C 1
ATOM 646 O O . LEU A 1 84 ? -18.724 23.699 38.395 1.00 86.51 84 LEU A O 1
ATOM 651 N N . VAL A 1 85 ? -17.891 23.950 36.318 1.00 86.67 85 VAL A N 1
ATOM 652 C CA . VAL A 1 85 ? -16.796 23.006 36.506 1.00 85.56 85 VAL A CA 1
ATOM 653 C C . VAL A 1 85 ? -15.427 23.697 36.529 1.00 89.70 85 VAL A C 1
ATOM 654 O O . VAL A 1 85 ? -15.039 24.406 35.587 1.00 92.99 85 VAL A O 1
ATOM 658 N N . VAL A 1 86 ? -14.694 23.487 37.617 1.00 91.83 86 VAL A N 1
ATOM 659 C CA . VAL A 1 86 ? -13.344 24.025 37.745 1.00 96.43 86 VAL A CA 1
ATOM 660 C C . VAL A 1 86 ? -12.316 22.922 38.010 1.00 97.62 86 VAL A C 1
ATOM 661 O O . VAL A 1 86 ? -12.466 22.120 38.939 1.00 94.12 86 VAL A O 1
ATOM 665 N N . ASP A 1 87 ? -11.283 22.879 37.178 1.00 99.83 87 ASP A N 1
ATOM 666 C CA . ASP A 1 87 ? -10.119 22.054 37.456 1.00 111.35 87 ASP A CA 1
ATOM 667 C C . ASP A 1 87 ? -9.227 22.789 38.465 1.00 108.65 87 ASP A C 1
ATOM 668 O O . ASP A 1 87 ? -8.791 23.915 38.216 1.00 105.53 87 ASP A O 1
ATOM 673 N N . PRO A 1 88 ? -8.979 22.163 39.623 1.00 110.16 88 PRO A N 1
ATOM 674 C CA . PRO A 1 88 ? -8.103 22.735 40.646 1.00 112.63 88 PRO A CA 1
ATOM 675 C C . PRO A 1 88 ? -6.731 23.007 40.089 1.00 117.03 88 PRO A C 1
ATOM 676 O O . PRO A 1 88 ? -6.153 24.072 40.308 1.00 122.88 88 PRO A O 1
ATOM 680 N N . ASN A 1 89 ? -6.220 22.036 39.351 1.00 116.75 89 ASN A N 1
ATOM 681 C CA . ASN A 1 89 ? -4.897 22.154 38.782 1.00 123.47 89 ASN A CA 1
ATOM 682 C C . ASN A 1 89 ? -4.762 23.383 37.902 1.00 115.97 89 ASN A C 1
ATOM 683 O O . ASN A 1 89 ? -3.666 23.877 37.699 1.00 118.87 89 ASN A O 1
ATOM 688 N N . GLU A 1 90 ? -5.874 23.886 37.383 1.00 117.59 90 GLU A N 1
ATOM 689 C CA . GLU A 1 90 ? -5.822 25.066 36.531 1.00 126.35 90 GLU A CA 1
ATOM 690 C C . GLU A 1 90 ? -6.369 26.279 37.255 1.00 130.05 90 GLU A C 1
ATOM 691 O O . GLU A 1 90 ? -6.017 27.411 36.934 1.00 138.44 90 GLU A O 1
ATOM 697 N N . GLY A 1 91 ? -7.231 26.040 38.235 1.00 123.52 91 GLY A N 1
ATOM 698 C CA . GLY A 1 91 ? -7.831 27.130 38.978 1.00 117.46 91 GLY A CA 1
ATOM 699 C C . GLY A 1 91 ? -8.952 27.732 38.164 1.00 110.66 91 GLY A C 1
ATOM 700 O O . GLY A 1 91 ? -9.700 27.016 37.524 1.00 97.95 91 GLY A O 1
ATOM 701 N N . ILE A 1 92 ? -9.058 29.053 38.171 1.00 114.74 92 ILE A N 1
ATOM 702 C CA . ILE A 1 92 ? -10.180 29.718 37.527 1.00 110.52 92 ILE A CA 1
ATOM 703 C C . ILE A 1 92 ? -9.762 30.442 36.267 1.00 111.41 92 ILE A C 1
ATOM 704 O O . ILE A 1 92 ? -9.042 31.444 36.307 1.00 116.07 92 ILE A O 1
ATOM 717 N N . PRO A 1 94 ? -10.504 31.952 32.092 1.00 112.58 94 PRO A N 1
ATOM 718 C CA . PRO A 1 94 ? -11.449 32.896 31.491 1.00 110.42 94 PRO A CA 1
ATOM 719 C C . PRO A 1 94 ? -12.711 32.295 30.860 1.00 111.83 94 PRO A C 1
ATOM 720 O O . PRO A 1 94 ? -13.663 33.057 30.732 1.00 114.35 94 PRO A O 1
ATOM 724 N N . GLN A 1 95 ? -12.734 31.015 30.474 1.00 111.63 95 GLN A N 1
ATOM 725 C CA . GLN A 1 95 ? -13.998 30.379 30.061 1.00 108.67 95 GLN A CA 1
ATOM 726 C C . GLN A 1 95 ? -14.830 30.045 31.298 1.00 108.68 95 GLN A C 1
ATOM 727 O O . GLN A 1 95 ? -16.062 30.053 31.242 1.00 112.14 95 GLN A O 1
ATOM 733 N N . THR A 1 96 ? -14.150 29.748 32.407 1.00 108.16 96 THR A N 1
ATOM 734 C CA . THR A 1 96 ? -14.801 29.631 33.713 1.00 105.35 96 THR A CA 1
ATOM 735 C C . THR A 1 96 ? -15.508 30.951 34.047 1.00 103.68 96 THR A C 1
ATOM 736 O O . THR A 1 96 ? -16.664 30.968 34.483 1.00 97.05 96 THR A O 1
ATOM 740 N N . ILE A 1 97 ? -14.812 32.057 33.811 1.00 100.05 97 ILE A N 1
ATOM 741 C CA . ILE A 1 97 ? -15.361 33.376 34.082 1.00 101.18 97 ILE A CA 1
ATOM 742 C C . ILE A 1 97 ? -16.423 33.753 33.078 1.00 100.81 97 ILE A C 1
ATOM 743 O O . ILE A 1 97 ? -17.464 34.278 33.440 1.00 99.53 97 ILE A O 1
ATOM 748 N N . GLU A 1 98 ? -16.165 33.488 31.807 1.00 107.34 98 GLU A N 1
ATOM 749 C CA . GLU A 1 98 ? -17.089 33.937 30.775 1.00 110.59 98 GLU A CA 1
ATOM 750 C C . GLU A 1 98 ? -18.418 33.225 30.904 1.00 103.55 98 GLU A C 1
ATOM 751 O O . GLU A 1 98 ? -19.465 33.863 30.937 1.00 106.42 98 GLU A O 1
ATOM 757 N N . HIS A 1 99 ? -18.372 31.904 31.001 1.00 100.40 99 HIS A N 1
ATOM 758 C CA . HIS A 1 99 ? -19.598 31.131 31.110 1.00 96.43 99 HIS A CA 1
ATOM 759 C C . HIS A 1 99 ? -20.446 31.539 32.311 1.00 92.49 99 HIS A C 1
ATOM 760 O O . HIS A 1 99 ? -21.658 31.672 32.201 1.00 88.51 99 HIS A O 1
ATOM 767 N N . LEU A 1 100 ? -19.811 31.771 33.451 1.00 91.21 100 LEU A N 1
ATOM 768 C CA . LEU A 1 100 ? -20.552 32.160 34.640 1.00 86.29 100 LEU A CA 1
ATOM 769 C C . LEU A 1 100 ? -21.229 33.515 34.436 1.00 87.90 100 LEU A C 1
ATOM 770 O O . LEU A 1 100 ? -22.423 33.658 34.700 1.00 88.56 100 LEU A O 1
ATOM 775 N N . ARG A 1 101 ? -20.469 34.497 33.959 1.00 90.43 101 ARG A N 1
ATOM 776 C CA . ARG A 1 101 ? -21.014 35.815 33.645 1.00 93.40 101 ARG A CA 1
ATOM 777 C C . ARG A 1 101 ? -22.180 35.701 32.674 1.00 94.61 101 ARG A C 1
ATOM 778 O O . ARG A 1 101 ? -23.198 36.373 32.830 1.00 93.46 101 ARG A O 1
ATOM 786 N N . VAL A 1 102 ? -21.997 34.854 31.660 1.00 90.92 102 VAL A N 1
ATOM 787 C CA . VAL A 1 102 ? -22.987 34.642 30.621 1.00 89.23 102 VAL A CA 1
ATOM 788 C C . VAL A 1 102 ? -24.263 34.162 31.253 1.00 90.88 102 VAL A C 1
ATOM 789 O O . VAL A 1 102 ? -25.341 34.710 30.990 1.00 91.72 102 VAL A O 1
ATOM 793 N N . ALA A 1 103 ? -24.118 33.143 32.100 1.00 89.97 103 ALA A N 1
ATOM 794 C CA . ALA A 1 103 ? -25.235 32.546 32.822 1.00 88.11 103 ALA A CA 1
ATOM 795 C C . ALA A 1 103 ? -25.927 33.589 33.676 1.00 93.04 103 ALA A C 1
ATOM 796 O O . ALA A 1 103 ? -27.156 33.644 33.726 1.00 100.47 103 ALA A O 1
ATOM 798 N N . LYS A 1 104 ? -25.123 34.418 34.333 1.00 91.24 104 LYS A N 1
ATOM 799 C CA . LYS A 1 104 ? -25.637 35.523 35.125 1.00 93.01 104 LYS A CA 1
ATOM 800 C C . LYS A 1 104 ? -26.434 36.491 34.264 1.00 98.17 104 LYS A C 1
ATOM 801 O O . LYS A 1 104 ? -27.483 36.980 34.681 1.00 103.58 104 LYS A O 1
ATOM 807 N N . SER A 1 105 ? -25.939 36.759 33.058 1.00 97.65 105 SER A N 1
ATOM 808 C CA . SER A 1 105 ? -26.578 37.722 32.175 1.00 98.75 105 SER A CA 1
ATOM 809 C C . SER A 1 105 ? -27.922 37.208 31.731 1.00 98.66 105 SER A C 1
ATOM 810 O O . SER A 1 105 ? -28.861 37.978 31.541 1.00 101.63 105 SER A O 1
ATOM 813 N N . PHE A 1 106 ? -28.001 35.892 31.578 1.00 95.67 106 PHE A N 1
ATOM 814 C CA . PHE A 1 106 ? -29.235 35.246 31.182 1.00 91.78 106 PHE A CA 1
ATOM 815 C C . PHE A 1 106 ? -30.173 35.110 32.358 1.00 88.42 106 PHE A C 1
ATOM 816 O O . PHE A 1 106 ? -31.285 34.618 32.221 1.00 96.26 106 PHE A O 1
ATOM 824 N N . GLY A 1 107 ? -29.727 35.553 33.518 1.00 82.43 107 GLY A N 1
ATOM 825 C CA . GLY A 1 107 ? -30.606 35.610 34.658 1.00 84.28 107 GLY A CA 1
ATOM 826 C C . GLY A 1 107 ? -30.616 34.371 35.520 1.00 93.95 107 GLY A C 1
ATOM 827 O O . GLY A 1 107 ? -31.490 34.236 36.375 1.00 108.32 107 GLY A O 1
ATOM 828 N N . ILE A 1 108 ? -29.653 33.475 35.312 1.00 89.08 108 ILE A N 1
ATOM 829 C CA . ILE A 1 108 ? -29.547 32.265 36.126 1.00 81.73 108 ILE A CA 1
ATOM 830 C C . ILE A 1 108 ? -29.075 32.581 37.537 1.00 87.55 108 ILE A C 1
ATOM 831 O O . ILE A 1 108 ? -28.116 33.326 37.719 1.00 86.22 108 ILE A O 1
ATOM 836 N N . LYS A 1 109 ? -29.771 32.023 38.530 1.00 94.48 109 LYS A N 1
ATOM 837 C CA . LYS A 1 109 ? -29.516 32.345 39.936 1.00 102.21 109 LYS A CA 1
ATOM 838 C C . LYS A 1 109 ? -28.966 31.162 40.737 1.00 103.52 109 LYS A C 1
ATOM 839 O O . LYS A 1 109 ? -28.428 31.352 41.820 1.00 110.78 109 LYS A O 1
ATOM 845 N N . HIS A 1 110 ? -29.116 29.948 40.215 1.00 96.58 110 HIS A N 1
ATOM 846 C CA . HIS A 1 110 ? -28.848 28.732 40.984 1.00 90.45 110 HIS A CA 1
ATOM 847 C C . HIS A 1 110 ? -27.740 27.909 40.391 1.00 83.47 110 HIS A C 1
ATOM 848 O O . HIS A 1 110 ? -27.523 27.949 39.195 1.00 82.84 110 HIS A O 1
ATOM 855 N N . GLY A 1 111 ? -27.046 27.141 41.224 1.00 86.15 111 GLY A N 1
ATOM 856 C CA . GLY A 1 111 ? -25.953 26.320 40.733 1.00 85.21 111 GLY A CA 1
ATOM 857 C C . GLY A 1 111 ? -25.127 25.554 41.753 1.00 88.78 111 GLY A C 1
ATOM 858 O O . GLY A 1 111 ? -25.157 25.836 42.961 1.00 96.92 111 GLY A O 1
ATOM 859 N N . ILE A 1 112 ? -24.402 24.564 41.237 1.00 83.39 112 ILE A N 1
ATOM 860 C CA . ILE A 1 112 ? -23.392 23.809 41.966 1.00 79.61 112 ILE A CA 1
ATOM 861 C C . ILE A 1 112 ? -22.055 24.012 41.281 1.00 81.98 112 ILE A C 1
ATOM 862 O O . ILE A 1 112 ? -21.917 23.741 40.089 1.00 81.51 112 ILE A O 1
ATOM 867 N N . ALA A 1 113 ? -21.070 24.499 42.021 1.00 84.06 113 ALA A N 1
ATOM 868 C CA . ALA A 1 113 ? -19.705 24.567 41.509 1.00 86.21 113 ALA A CA 1
ATOM 869 C C . ALA A 1 113 ? -19.034 23.236 41.773 1.00 85.01 113 ALA A C 1
ATOM 870 O O . ALA A 1 113 ? -19.079 22.705 42.879 1.00 88.37 113 ALA A O 1
ATOM 872 N N . VAL A 1 114 ? -18.427 22.675 40.746 1.00 83.14 114 VAL A N 1
ATOM 873 C CA . VAL A 1 114 ? -17.748 21.410 40.909 1.00 85.02 114 VAL A CA 1
ATOM 874 C C . VAL A 1 114 ? -16.239 21.566 40.776 1.00 90.63 114 VAL A C 1
ATOM 875 O O . VAL A 1 114 ? -15.732 22.020 39.750 1.00 98.37 114 VAL A O 1
ATOM 879 N N . LEU A 1 115 ? -15.521 21.219 41.832 1.00 90.97 115 LEU A N 1
ATOM 880 C CA . LEU A 1 115 ? -14.099 21.016 41.712 1.00 87.33 115 LEU A CA 1
ATOM 881 C C . LEU A 1 115 ? -13.933 19.585 41.284 1.00 96.19 115 LEU A C 1
ATOM 882 O O . LEU A 1 115 ? -14.337 18.671 42.009 1.00 100.06 115 LEU A O 1
ATOM 887 N N . THR A 1 116 ? -13.356 19.397 40.100 1.00 98.46 116 THR A N 1
ATOM 888 C CA . THR A 1 116 ? -13.275 18.081 39.465 1.00 99.36 116 THR A CA 1
ATOM 889 C C . THR A 1 116 ? -11.876 17.485 39.529 1.00 96.84 116 THR A C 1
ATOM 890 O O . THR A 1 116 ? -10.928 18.154 39.905 1.00 100.95 116 THR A O 1
ATOM 894 N N . LYS A 1 117 ? -11.750 16.224 39.149 1.00 100.07 117 LYS A N 1
ATOM 895 C CA . LYS A 1 117 ? -10.439 15.587 39.019 1.00 106.53 117 LYS A CA 1
ATOM 896 C C . LYS A 1 117 ? -9.706 15.525 40.344 1.00 104.58 117 LYS A C 1
ATOM 897 O O . LYS A 1 117 ? -8.497 15.711 40.399 1.00 110.47 117 LYS A O 1
ATOM 911 N N . ASP A 1 119 ? -9.004 13.084 41.954 1.00 111.71 119 ASP A N 1
ATOM 912 C CA . ASP A 1 119 ? -8.051 11.996 41.882 1.00 114.97 119 ASP A CA 1
ATOM 913 C C . ASP A 1 119 ? -6.663 12.492 41.433 1.00 120.29 119 ASP A C 1
ATOM 914 O O . ASP A 1 119 ? -5.656 11.889 41.772 1.00 122.22 119 ASP A O 1
ATOM 919 N N . LYS A 1 120 ? -6.617 13.601 40.698 1.00 121.66 120 LYS A N 1
ATOM 920 C CA . LYS A 1 120 ? -5.374 14.106 40.107 1.00 129.42 120 LYS A CA 1
ATOM 921 C C . LYS A 1 120 ? -4.778 15.279 40.919 1.00 126.18 120 LYS A C 1
ATOM 922 O O . LYS A 1 120 ? -3.842 15.936 40.472 1.00 121.53 120 LYS A O 1
ATOM 928 N N . VAL A 1 121 ? -5.316 15.521 42.117 1.00 128.94 121 VAL A N 1
ATOM 929 C CA . VAL A 1 121 ? -4.969 16.696 42.935 1.00 128.12 121 VAL A CA 1
ATOM 930 C C . VAL A 1 121 ? -4.737 16.332 44.395 1.00 130.58 121 VAL A C 1
ATOM 931 O O . VAL A 1 121 ? -5.558 15.638 44.992 1.00 139.40 121 VAL A O 1
ATOM 935 N N . ASP A 1 122 ? -3.648 16.814 44.988 1.00 125.22 122 ASP A N 1
ATOM 936 C CA . ASP A 1 122 ? -3.409 16.536 46.402 1.00 132.56 122 ASP A CA 1
ATOM 937 C C . ASP A 1 122 ? -4.237 17.471 47.280 1.00 126.87 122 ASP A C 1
ATOM 938 O O . ASP A 1 122 ? -4.628 18.558 46.854 1.00 125.21 122 ASP A O 1
ATOM 943 N N . GLU A 1 123 ? -4.492 17.032 48.509 1.00 123.82 123 GLU A N 1
ATOM 944 C CA . GLU A 1 123 ? -5.475 17.652 49.382 1.00 125.70 123 GLU A CA 1
ATOM 945 C C . GLU A 1 123 ? -5.309 19.161 49.510 1.00 128.84 123 GLU A C 1
ATOM 946 O O . GLU A 1 123 ? -6.290 19.889 49.677 1.00 133.57 123 GLU A O 1
ATOM 952 N N . GLU A 1 124 ? -4.070 19.629 49.416 1.00 130.98 124 GLU A N 1
ATOM 953 C CA . GLU A 1 124 ? -3.765 21.031 49.668 1.00 124.14 124 GLU A CA 1
ATOM 954 C C . GLU A 1 124 ? -4.238 21.909 48.539 1.00 120.57 124 GLU A C 1
ATOM 955 O O . GLU A 1 124 ? -5.015 22.840 48.734 1.00 117.68 124 GLU A O 1
ATOM 961 N N . LEU A 1 125 ? -3.748 21.608 47.351 1.00 120.00 125 LEU A N 1
ATOM 962 C CA . LEU A 1 125 ? -4.138 22.343 46.169 1.00 113.18 125 LEU A CA 1
ATOM 963 C C . LEU A 1 125 ? -5.642 22.321 46.017 1.00 107.14 125 LEU A C 1
ATOM 964 O O . LEU A 1 125 ? -6.239 23.323 45.643 1.00 108.83 125 LEU A O 1
ATOM 969 N N . ALA A 1 126 ? -6.232 21.163 46.316 1.00 103.76 126 ALA A N 1
ATOM 970 C CA . ALA A 1 126 ? -7.678 20.998 46.435 1.00 99.71 126 ALA A CA 1
ATOM 971 C C . ALA A 1 126 ? -8.296 22.120 47.236 1.00 105.07 126 ALA A C 1
ATOM 972 O O . ALA A 1 126 ? -9.275 22.750 46.826 1.00 99.79 126 ALA A O 1
ATOM 974 N N . HIS A 1 127 ? -7.688 22.350 48.391 1.00 104.48 127 HIS A N 1
ATOM 975 C CA . HIS A 1 127 ? -8.142 23.323 49.364 1.00 110.67 127 HIS A CA 1
ATOM 976 C C . HIS A 1 127 ? -7.958 24.770 48.929 1.00 109.26 127 HIS A C 1
ATOM 977 O O . HIS A 1 127 ? -8.852 25.592 49.099 1.00 99.39 127 HIS A O 1
ATOM 984 N N . ILE A 1 128 ? -6.785 25.091 48.398 1.00 111.44 128 ILE A N 1
ATOM 985 C CA . ILE A 1 128 ? -6.539 26.451 47.950 1.00 108.20 128 ILE A CA 1
ATOM 986 C C . ILE A 1 128 ? -7.430 26.737 46.766 1.00 104.86 128 ILE A C 1
ATOM 987 O O . ILE A 1 128 ? -7.998 27.818 46.666 1.00 104.50 128 ILE A O 1
ATOM 992 N N . ALA A 1 129 ? -7.559 25.755 45.876 1.00 106.47 129 ALA A N 1
ATOM 993 C CA . ALA A 1 129 ? -8.462 25.870 44.732 1.00 107.51 129 ALA A CA 1
ATOM 994 C C . ALA A 1 129 ? -9.877 26.181 45.192 1.00 102.71 129 ALA A C 1
ATOM 995 O O . ALA A 1 129 ? -10.511 27.089 44.653 1.00 105.65 129 ALA A O 1
ATOM 997 N N . GLU A 1 130 ? -10.370 25.438 46.182 1.00 96.10 130 GLU A N 1
ATOM 998 C CA . GLU A 1 130 ? -11.691 25.720 46.725 1.00 91.49 130 GLU A CA 1
ATOM 999 C C . GLU A 1 130 ? -11.774 27.147 47.242 1.00 90.97 130 GLU A C 1
ATOM 1000 O O . GLU A 1 130 ? -12.709 27.856 46.925 1.00 92.97 130 GLU A O 1
ATOM 1006 N N . GLU A 1 131 ? -10.781 27.577 48.011 1.00 93.01 131 GLU A N 1
ATOM 1007 C CA . GLU A 1 131 ? -10.769 28.936 48.552 1.00 101.32 131 GLU A CA 1
ATOM 1008 C C . GLU A 1 131 ? -10.878 29.979 47.455 1.00 100.59 131 GLU A C 1
ATOM 1009 O O . GLU A 1 131 ? -11.720 30.877 47.520 1.00 92.60 131 GLU A O 1
ATOM 1015 N N . GLU A 1 132 ? -9.993 29.848 46.468 1.00 100.22 132 GLU A N 1
ATOM 1016 C CA . GLU A 1 132 ? -9.987 30.665 45.268 1.00 96.42 132 GLU A CA 1
ATOM 1017 C C . GLU A 1 132 ? -11.402 30.780 44.724 1.00 94.59 132 GLU A C 1
ATOM 1018 O O . GLU A 1 132 ? -11.898 31.872 44.401 1.00 93.23 132 GLU A O 1
ATOM 1024 N N . LEU A 1 133 ? -12.035 29.612 44.640 1.00 91.11 133 LEU A N 1
ATOM 1025 C CA . LEU A 1 133 ? -13.319 29.452 44.003 1.00 88.72 133 LEU A CA 1
ATOM 1026 C C . LEU A 1 133 ? -14.394 30.157 44.777 1.00 87.29 133 LEU A C 1
ATOM 1027 O O . LEU A 1 133 ? -15.215 30.846 44.190 1.00 86.34 133 LEU A O 1
ATOM 1032 N N . ILE A 1 134 ? -14.378 29.977 46.095 1.00 96.29 134 ILE A N 1
ATOM 1033 C CA . ILE A 1 134 ? -15.316 30.646 46.991 1.00 93.31 134 ILE A CA 1
ATOM 1034 C C . ILE A 1 134 ? -15.256 32.146 46.852 1.00 91.86 134 ILE A C 1
ATOM 1035 O O . ILE A 1 134 ? -16.270 32.812 46.671 1.00 86.61 134 ILE A O 1
ATOM 1040 N N . ALA A 1 135 ? -14.046 32.665 46.956 1.00 89.89 135 ALA A N 1
ATOM 1041 C CA . ALA A 1 135 ? -13.783 34.072 46.728 1.00 98.86 135 ALA A CA 1
ATOM 1042 C C . ALA A 1 135 ? -14.422 34.503 45.437 1.00 97.86 135 ALA A C 1
ATOM 1043 O O . ALA A 1 135 ? -15.190 35.443 45.397 1.00 99.07 135 ALA A O 1
ATOM 1045 N N . PHE A 1 136 ? -14.095 33.776 44.382 1.00 95.75 136 PHE A N 1
ATOM 1046 C CA . PHE A 1 136 ? -14.606 34.037 43.055 1.00 92.27 136 PHE A CA 1
ATOM 1047 C C . PHE A 1 136 ? -16.110 34.146 43.018 1.00 97.58 136 PHE A C 1
ATOM 1048 O O . PHE A 1 136 ? -16.662 35.102 42.489 1.00 109.47 136 PHE A O 1
ATOM 1056 N N . LEU A 1 137 ? -16.772 33.147 43.579 1.00 92.41 137 LEU A N 1
ATOM 1057 C CA . LEU A 1 137 ? -18.205 33.031 43.447 1.00 88.22 137 LEU A CA 1
ATOM 1058 C C . LEU A 1 137 ? -18.950 34.133 44.167 1.00 92.98 137 LEU A C 1
ATOM 1059 O O . LEU A 1 137 ? -19.994 34.561 43.709 1.00 94.28 137 LEU A O 1
ATOM 1064 N N . GLU A 1 138 ? -18.444 34.597 45.300 1.00 100.40 138 GLU A N 1
ATOM 1065 C CA . GLU A 1 138 ? -19.125 35.709 45.940 1.00 104.23 138 GLU A CA 1
ATOM 1066 C C . GLU A 1 138 ? -18.733 36.998 45.253 1.00 105.00 138 GLU A C 1
ATOM 1067 O O . GLU A 1 138 ? -19.530 37.914 45.187 1.00 109.61 138 GLU A O 1
ATOM 1073 N N . LYS A 1 139 ? -17.522 37.061 44.710 1.00 105.33 139 LYS A N 1
ATOM 1074 C CA . LYS A 1 139 ? -17.095 38.230 43.945 1.00 109.05 139 LYS A CA 1
ATOM 1075 C C . LYS A 1 139 ? -18.028 38.456 42.774 1.00 113.03 139 LYS A C 1
ATOM 1076 O O . LYS A 1 139 ? -18.277 39.589 42.383 1.00 123.37 139 LYS A O 1
ATOM 1082 N N . GLU A 1 140 ? -18.551 37.365 42.223 1.00 106.75 140 GLU A N 1
ATOM 1083 C CA . GLU A 1 140 ? -19.459 37.431 41.085 1.00 107.49 140 GLU A CA 1
ATOM 1084 C C . GLU A 1 140 ? -20.911 37.388 41.535 1.00 102.66 140 GLU A C 1
ATOM 1085 O O . GLU A 1 140 ? -21.808 37.257 40.719 1.00 101.54 140 GLU A O 1
ATOM 1091 N N . GLU A 1 141 ? -21.131 37.510 42.833 1.00 98.14 141 GLU A N 1
ATOM 1092 C CA . GLU A 1 141 ? -22.465 37.406 43.400 1.00 104.05 141 GLU A CA 1
ATOM 1093 C C . GLU A 1 141 ? -23.212 36.199 42.865 1.00 105.11 141 GLU A C 1
ATOM 1094 O O . GLU A 1 141 ? -24.337 36.326 42.398 1.00 112.11 141 GLU A O 1
ATOM 1108 N N . ASN A 1 143 ? -23.357 32.710 44.536 1.00 109.61 143 ASN A N 1
ATOM 1109 C CA . ASN A 1 143 ? -22.955 31.700 45.491 1.00 114.39 143 ASN A CA 1
ATOM 1110 C C . ASN A 1 143 ? -23.524 30.346 45.158 1.00 107.48 143 ASN A C 1
ATOM 1111 O O . ASN A 1 143 ? -24.699 30.215 44.829 1.00 116.68 143 ASN A O 1
ATOM 1124 N N . GLU A 1 145 ? -23.157 25.990 46.180 1.00 92.53 145 GLU A N 1
ATOM 1125 C CA . GLU A 1 145 ? -22.559 24.966 46.998 1.00 102.19 145 GLU A CA 1
ATOM 1126 C C . GLU A 1 145 ? -21.413 24.391 46.172 1.00 102.18 145 GLU A C 1
ATOM 1127 O O . GLU A 1 145 ? -21.568 24.174 44.981 1.00 104.67 145 GLU A O 1
ATOM 1133 N N . ILE A 1 146 ? -20.243 24.216 46.772 1.00 98.55 146 ILE A N 1
ATOM 1134 C CA . ILE A 1 146 ? -19.126 23.632 46.047 1.00 93.09 146 ILE A CA 1
ATOM 1135 C C . ILE A 1 146 ? -18.983 22.180 46.429 1.00 94.53 146 ILE A C 1
ATOM 1136 O O . ILE A 1 146 ? -18.888 21.869 47.609 1.00 110.51 146 ILE A O 1
ATOM 1141 N N . VAL A 1 147 ? -18.976 21.294 45.436 1.00 85.14 147 VAL A N 1
ATOM 1142 C CA . VAL A 1 147 ? -18.782 19.871 45.673 1.00 85.17 147 VAL A CA 1
ATOM 1143 C C . VAL A 1 147 ? -17.460 19.430 45.093 1.00 85.70 147 VAL A C 1
ATOM 1144 O O . VAL A 1 147 ? -17.088 19.856 44.004 1.00 86.54 147 VAL A O 1
ATOM 1148 N N . LYS A 1 148 ? -16.729 18.589 45.809 1.00 86.90 148 LYS A N 1
ATOM 1149 C CA . LYS A 1 148 ? -15.471 18.116 45.260 1.00 90.90 148 LYS A CA 1
ATOM 1150 C C . LYS A 1 148 ? -15.650 16.714 44.784 1.00 96.52 148 LYS A C 1
ATOM 1151 O O . LYS A 1 148 ? -16.013 15.851 45.581 1.00 104.30 148 LYS A O 1
ATOM 1157 N N . VAL A 1 149 ? -15.400 16.484 43.494 1.00 95.54 149 VAL A N 1
ATOM 1158 C CA . VAL A 1 149 ? -15.634 15.166 42.895 1.00 100.99 149 VAL A CA 1
ATOM 1159 C C . VAL A 1 149 ? -14.491 14.687 42.035 1.00 100.00 149 VAL A C 1
ATOM 1160 O O . VAL A 1 149 ? -13.660 15.470 41.564 1.00 96.91 149 VAL A O 1
ATOM 1164 N N . SER A 1 150 ? -14.483 13.380 41.825 1.00 104.11 150 SER A N 1
ATOM 1165 C CA . SER A 1 150 ? -13.597 12.759 40.854 1.00 114.06 150 SER A CA 1
ATOM 1166 C C . SER A 1 150 ? -14.429 11.924 39.904 1.00 124.55 150 SER A C 1
ATOM 1167 O O . SER A 1 150 ? -14.820 10.804 40.239 1.00 128.09 150 SER A O 1
ATOM 1170 N N . ALA A 1 151 ? -14.715 12.472 38.727 1.00 127.56 151 ALA A N 1
ATOM 1171 C CA . ALA A 1 151 ? -15.528 11.774 37.732 1.00 127.72 151 ALA A CA 1
ATOM 1172 C C . ALA A 1 151 ? -15.033 10.334 37.533 1.00 125.78 151 ALA A C 1
ATOM 1173 O O . ALA A 1 151 ? -15.816 9.423 37.278 1.00 128.49 151 ALA A O 1
ATOM 1175 N N . VAL A 1 152 ? -13.730 10.146 37.708 1.00 122.11 152 VAL A N 1
ATOM 1176 C CA . VAL A 1 152 ? -13.060 8.865 37.527 1.00 118.92 152 VAL A CA 1
ATOM 1177 C C . VAL A 1 152 ? -13.116 7.906 38.747 1.00 129.61 152 VAL A C 1
ATOM 1178 O O . VAL A 1 152 ? -13.664 6.815 38.637 1.00 130.06 152 VAL A O 1
ATOM 1182 N N . THR A 1 153 ? -12.553 8.296 39.890 1.00 135.73 153 THR A N 1
ATOM 1183 C CA . THR A 1 153 ? -12.749 7.564 41.152 1.00 142.82 153 THR A CA 1
ATOM 1184 C C . THR A 1 153 ? -14.224 7.262 41.433 1.00 140.91 153 THR A C 1
ATOM 1185 O O . THR A 1 153 ? -14.575 6.214 41.979 1.00 148.34 153 THR A O 1
ATOM 1189 N N . GLY A 1 154 ? -15.082 8.207 41.064 1.00 134.05 154 GLY A N 1
ATOM 1190 C CA . GLY A 1 154 ? -16.472 8.176 41.465 1.00 127.82 154 GLY A CA 1
ATOM 1191 C C . GLY A 1 154 ? -16.635 8.889 42.794 1.00 124.78 154 GLY A C 1
ATOM 1192 O O . GLY A 1 154 ? -17.711 8.862 43.405 1.00 120.35 154 GLY A O 1
ATOM 1193 N N . GLN A 1 155 ? -15.561 9.543 43.231 1.00 128.55 155 GLN A N 1
ATOM 1194 C CA . GLN A 1 155 ? -15.497 10.137 44.562 1.00 128.90 155 GLN A CA 1
ATOM 1195 C C . GLN A 1 155 ? -16.515 11.265 44.745 1.00 121.11 155 GLN A C 1
ATOM 1196 O O . GLN A 1 155 ? -16.571 12.218 43.947 1.00 105.77 155 GLN A O 1
ATOM 1202 N N . GLY A 1 156 ? -17.313 11.124 45.806 1.00 121.11 156 GLY A N 1
ATOM 1203 C CA . GLY A 1 156 ? -18.420 12.001 46.107 1.00 112.93 156 GLY A CA 1
ATOM 1204 C C . GLY A 1 156 ? -19.209 12.485 44.909 1.00 114.80 156 GLY A C 1
ATOM 1205 O O . GLY A 1 156 ? -19.789 13.568 44.969 1.00 123.09 156 GLY A O 1
ATOM 1206 N N . ILE A 1 157 ? -19.230 11.716 43.820 1.00 113.47 157 ILE A N 1
ATOM 1207 C CA . ILE A 1 157 ? -20.193 11.972 42.754 1.00 110.56 157 ILE A CA 1
ATOM 1208 C C . ILE A 1 157 ? -21.569 11.860 43.400 1.00 112.67 157 ILE A C 1
ATOM 1209 O O . ILE A 1 157 ? -22.475 12.616 43.097 1.00 101.47 157 ILE A O 1
ATOM 1214 N N . GLU A 1 158 ? -21.684 10.919 44.325 1.00 126.08 158 GLU A N 1
ATOM 1215 C CA . GLU A 1 158 ? -22.853 10.791 45.172 1.00 136.50 158 GLU A CA 1
ATOM 1216 C C . GLU A 1 158 ? -23.186 12.100 45.849 1.00 139.20 158 GLU A C 1
ATOM 1217 O O . GLU A 1 158 ? -24.301 12.596 45.746 1.00 140.27 158 GLU A O 1
ATOM 1223 N N . ASP A 1 159 ? -22.201 12.662 46.541 1.00 144.13 159 ASP A N 1
ATOM 1224 C CA . ASP A 1 159 ? -22.417 13.871 47.317 1.00 139.49 159 ASP A CA 1
ATOM 1225 C C . ASP A 1 159 ? -22.716 15.039 46.381 1.00 120.01 159 ASP A C 1
ATOM 1226 O O . ASP A 1 159 ? -23.221 16.065 46.815 1.00 124.61 159 ASP A O 1
ATOM 1231 N N . LEU A 1 160 ? -22.422 14.874 45.095 1.00 98.42 160 LEU A N 1
ATOM 1232 C CA . LEU A 1 160 ? -22.881 15.829 44.094 1.00 93.55 160 LEU A CA 1
ATOM 1233 C C . LEU A 1 160 ? -24.336 15.573 43.764 1.00 89.09 160 LEU A C 1
ATOM 1234 O O . LEU A 1 160 ? -25.107 16.507 43.629 1.00 92.33 160 LEU A O 1
ATOM 1239 N N . LYS A 1 161 ? -24.720 14.313 43.615 1.00 92.58 161 LYS A N 1
ATOM 1240 C CA . LYS A 1 161 ? -26.122 13.989 43.320 1.00 92.20 161 LYS A CA 1
ATOM 1241 C C . LYS A 1 161 ? -26.988 14.523 44.437 1.00 91.01 161 LYS A C 1
ATOM 1242 O O . LYS A 1 161 ? -28.149 14.907 44.226 1.00 85.53 161 LYS A O 1
ATOM 1248 N N . ASN A 1 162 ? -26.388 14.554 45.623 1.00 90.22 162 ASN A N 1
ATOM 1249 C CA . ASN A 1 162 ? -27.037 15.029 46.823 1.00 92.69 162 ASN A CA 1
ATOM 1250 C C . ASN A 1 162 ? -27.387 16.498 46.765 1.00 91.86 162 ASN A C 1
ATOM 1251 O O . ASN A 1 162 ? -28.519 16.908 47.070 1.00 93.28 162 ASN A O 1
ATOM 1256 N N . SER A 1 163 ? -26.385 17.275 46.377 1.00 90.63 163 SER A N 1
ATOM 1257 C CA . SER A 1 163 ? -26.448 18.722 46.419 1.00 95.82 163 SER A CA 1
ATOM 1258 C C . SER A 1 163 ? -27.366 19.220 45.329 1.00 92.66 163 SER A C 1
ATOM 1259 O O . SER A 1 163 ? -28.138 20.148 45.542 1.00 98.23 163 SER A O 1
ATOM 1262 N N . ILE A 1 164 ? -27.274 18.590 44.163 1.00 89.06 164 ILE A N 1
ATOM 1263 C CA . ILE A 1 164 ? -28.181 18.878 43.064 1.00 87.04 164 ILE A CA 1
ATOM 1264 C C . ILE A 1 164 ? -29.607 18.675 43.505 1.00 88.44 164 ILE A C 1
ATOM 1265 O O . ILE A 1 164 ? -30.441 19.553 43.325 1.00 85.41 164 ILE A O 1
ATOM 1270 N N . LYS A 1 165 ? -29.876 17.510 44.087 1.00 89.52 165 LYS A N 1
ATOM 1271 C CA . LYS A 1 165 ? -31.226 17.189 44.511 1.00 89.67 165 LYS A CA 1
ATOM 1272 C C . LYS A 1 165 ? -31.720 18.243 45.484 1.00 91.20 165 LYS A C 1
ATOM 1273 O O . LYS A 1 165 ? -32.851 18.715 45.376 1.00 92.34 165 LYS A O 1
ATOM 1279 N N . LYS A 1 166 ? -30.858 18.631 46.421 1.00 93.22 166 LYS A N 1
ATOM 1280 C CA . LYS A 1 166 ? -31.231 19.625 47.426 1.00 96.56 166 LYS A CA 1
ATOM 1281 C C . LYS A 1 166 ? -31.666 20.919 46.760 1.00 92.31 166 LYS A C 1
ATOM 1282 O O . LYS A 1 166 ? -32.603 21.574 47.192 1.00 97.71 166 LYS A O 1
ATOM 1288 N N . LEU A 1 167 ? -30.973 21.245 45.681 1.00 86.35 167 LEU A N 1
ATOM 1289 C CA . LEU A 1 167 ? -31.102 22.501 44.978 1.00 82.98 167 LEU A CA 1
ATOM 1290 C C . LEU A 1 167 ? -32.361 22.535 44.147 1.00 86.84 167 LEU A C 1
ATOM 1291 O O . LEU A 1 167 ? -33.078 23.533 44.143 1.00 90.08 167 LEU A O 1
ATOM 1296 N N . LEU A 1 168 ? -32.617 21.440 43.436 1.00 89.08 168 LEU A N 1
ATOM 1297 C CA . LEU A 1 168 ? -33.807 21.306 42.605 1.00 88.46 168 LEU A CA 1
ATOM 1298 C C . LEU A 1 168 ? -35.054 21.529 43.430 1.00 93.52 168 LEU A C 1
ATOM 1299 O O . LEU A 1 168 ? -36.017 22.149 42.983 1.00 97.05 168 LEU A O 1
ATOM 1304 N N . GLU A 1 169 ? -35.027 21.030 44.654 1.00 94.61 169 GLU A N 1
ATOM 1305 C CA . GLU A 1 169 ? -36.199 21.075 45.491 1.00 100.10 169 GLU A CA 1
ATOM 1306 C C . GLU A 1 169 ? -36.501 22.524 45.855 1.00 101.70 169 GLU A C 1
ATOM 1307 O O . GLU A 1 169 ? -37.591 22.838 46.325 1.00 112.91 169 GLU A O 1
ATOM 1313 N N . SER A 1 170 ? -35.543 23.405 45.590 1.00 93.55 170 SER A N 1
ATOM 1314 C CA . SER A 1 170 ? -35.618 24.805 45.986 1.00 95.18 170 SER A CA 1
ATOM 1315 C C . SER A 1 170 ? -35.999 25.691 44.846 1.00 101.52 170 SER A C 1
ATOM 1316 O O . SER A 1 170 ? -35.627 26.850 44.822 1.00 114.78 170 SER A O 1
ATOM 1319 N N . ILE A 1 171 ? -36.706 25.138 43.876 1.00 99.02 171 ILE A N 1
ATOM 1320 C CA . ILE A 1 171 ? -36.925 25.809 42.609 1.00 92.53 171 ILE A CA 1
ATOM 1321 C C . ILE A 1 171 ? -38.384 25.590 42.245 1.00 108.99 171 ILE A C 1
ATOM 1322 O O . ILE A 1 171 ? -38.950 24.549 42.590 1.00 117.48 171 ILE A O 1
ATOM 1327 N N . ASN A 1 172 ? -39.013 26.553 41.572 1.00 118.51 172 ASN A N 1
ATOM 1328 C CA . ASN A 1 172 ? -40.461 26.482 41.410 1.00 129.71 172 ASN A CA 1
ATOM 1329 C C . ASN A 1 172 ? -41.014 26.436 39.991 1.00 139.26 172 ASN A C 1
ATOM 1330 O O . ASN A 1 172 ? -42.192 26.128 39.819 1.00 156.50 172 ASN A O 1
ATOM 1335 N N . ASN A 1 173 ? -40.192 26.718 38.987 1.00 131.58 173 ASN A N 1
ATOM 1336 C CA . ASN A 1 173 ? -40.635 26.572 37.603 1.00 133.97 173 ASN A CA 1
ATOM 1337 C C . ASN A 1 173 ? -41.897 27.386 37.332 1.00 139.84 173 ASN A C 1
ATOM 1338 O O . ASN A 1 173 ? -42.972 26.825 37.119 1.00 145.47 173 ASN A O 1
ATOM 1343 N N . LEU A 1 174 ? -41.766 28.707 37.370 1.00 137.99 174 LEU A N 1
ATOM 1344 C CA . LEU A 1 174 ? -42.872 29.599 37.030 1.00 134.14 174 LEU A CA 1
ATOM 1345 C C . LEU A 1 174 ? -43.351 29.415 35.593 1.00 123.67 174 LEU A C 1
ATOM 1346 O O . LEU A 1 174 ? -44.521 29.642 35.265 1.00 123.68 174 LEU A O 1
ATOM 1351 N N . ASN A 1 175 ? -42.424 29.005 34.741 1.00 112.47 175 ASN A N 1
ATOM 1352 C CA . ASN A 1 175 ? -42.677 28.936 33.322 1.00 110.82 175 ASN A CA 1
ATOM 1353 C C . ASN A 1 175 ? -43.754 27.948 32.900 1.00 102.35 175 ASN A C 1
ATOM 1354 O O . ASN A 1 175 ? -44.316 28.080 31.821 1.00 102.78 175 ASN A O 1
ATOM 1359 N N . LYS A 1 176 ? -44.035 26.964 33.744 1.00 97.61 176 LYS A N 1
ATOM 1360 C CA . LYS A 1 176 ? -45.004 25.928 33.432 1.00 98.25 176 LYS A CA 1
ATOM 1361 C C . LYS A 1 176 ? -46.315 26.538 32.955 1.00 100.31 176 LYS A C 1
ATOM 1362 O O . LYS A 1 176 ? -47.057 25.904 32.217 1.00 99.91 176 LYS A O 1
ATOM 1368 N N . HIS A 1 177 ? -46.581 27.778 33.361 1.00 106.50 177 HIS A N 1
ATOM 1369 C CA . HIS A 1 177 ? -47.881 28.412 33.140 1.00 110.59 177 HIS A CA 1
ATOM 1370 C C . HIS A 1 177 ? -47.809 29.650 32.245 1.00 109.58 177 HIS A C 1
ATOM 1371 O O . HIS A 1 177 ? -48.801 30.361 32.067 1.00 114.73 177 HIS A O 1
ATOM 1378 N N . LYS A 1 178 ? -46.633 29.919 31.691 1.00 94.31 178 LYS A N 1
ATOM 1379 C CA . LYS A 1 178 ? -46.499 30.957 30.680 1.00 90.18 178 LYS A CA 1
ATOM 1380 C C . LYS A 1 178 ? -46.994 30.387 29.354 1.00 95.35 178 LYS A C 1
ATOM 1381 O O . LYS A 1 178 ? -47.222 29.176 29.259 1.00 108.85 178 LYS A O 1
ATOM 1387 N N . PRO A 1 179 ? -47.189 31.237 28.329 1.00 89.71 179 PRO A N 1
ATOM 1388 C CA . PRO A 1 179 ? -47.568 30.680 27.015 1.00 89.80 179 PRO A CA 1
ATOM 1389 C C . PRO A 1 179 ? -46.447 29.837 26.407 1.00 88.51 179 PRO A C 1
ATOM 1390 O O . PRO A 1 179 ? -45.281 30.192 26.568 1.00 86.33 179 PRO A O 1
ATOM 1394 N N . LEU A 1 180 ? -46.786 28.741 25.735 1.00 86.86 180 LEU A N 1
ATOM 1395 C CA . LEU A 1 180 ? -45.760 27.839 25.212 1.00 80.57 180 LEU A CA 1
ATOM 1396 C C . LEU A 1 180 ? -44.694 28.552 24.411 1.00 81.82 180 LEU A C 1
ATOM 1397 O O . LEU A 1 180 ? -44.991 29.339 23.518 1.00 90.57 180 LEU A O 1
ATOM 1402 N N . ARG A 1 181 ? -43.447 28.281 24.750 1.00 79.19 181 ARG A N 1
ATOM 1403 C CA . ARG A 1 181 ? -42.329 28.751 23.961 1.00 80.31 181 ARG A CA 1
ATOM 1404 C C . ARG A 1 181 ? -41.213 27.714 24.049 1.00 77.51 181 ARG A C 1
ATOM 1405 O O . ARG A 1 181 ? -40.771 27.356 25.138 1.00 78.49 181 ARG A O 1
ATOM 1413 N N . ILE A 1 182 ? -40.787 27.214 22.896 1.00 76.11 182 ILE A N 1
ATOM 1414 C CA . ILE A 1 182 ? -39.770 26.181 22.799 1.00 76.97 182 ILE A CA 1
ATOM 1415 C C . ILE A 1 182 ? -38.643 26.641 21.907 1.00 82.24 182 ILE A C 1
ATOM 1416 O O . ILE A 1 182 ? -38.900 27.066 20.788 1.00 84.56 182 ILE A O 1
ATOM 1421 N N . PHE A 1 183 ? -37.402 26.560 22.379 1.00 80.85 183 PHE A N 1
ATOM 1422 C CA . PHE A 1 183 ? -36.266 26.871 21.520 1.00 80.69 183 PHE A CA 1
ATOM 1423 C C . PHE A 1 183 ? -35.814 25.634 20.795 1.00 84.48 183 PHE A C 1
ATOM 1424 O O . PHE A 1 183 ? -35.784 24.558 21.370 1.00 87.62 183 PHE A O 1
ATOM 1432 N N . VAL A 1 184 ? -35.501 25.783 19.512 1.00 82.23 184 VAL A N 1
ATOM 1433 C CA . VAL A 1 184 ? -35.245 24.619 18.678 1.00 78.37 184 VAL A CA 1
ATOM 1434 C C . VAL A 1 184 ? -33.749 24.452 18.525 1.00 82.70 184 VAL A C 1
ATOM 1435 O O . VAL A 1 184 ? -33.070 25.375 18.079 1.00 86.22 184 VAL A O 1
ATOM 1439 N N . ASP A 1 185 ? -33.236 23.284 18.919 1.00 86.87 185 ASP A N 1
ATOM 1440 C CA . ASP A 1 185 ? -31.797 23.008 18.857 1.00 90.61 185 ASP A CA 1
ATOM 1441 C C . ASP A 1 185 ? -31.454 22.244 17.631 1.00 91.38 185 ASP A C 1
ATOM 1442 O O . ASP A 1 185 ? -30.327 22.255 17.182 1.00 101.87 185 ASP A O 1
ATOM 1447 N N . SER A 1 186 ? -32.429 21.508 17.137 1.00 89.97 186 SER A N 1
ATOM 1448 C CA . SER A 1 186 ? -32.230 20.732 15.937 1.00 100.60 186 SER A CA 1
ATOM 1449 C C . SER A 1 186 ? -33.548 20.483 15.244 1.00 102.07 186 SER A C 1
ATOM 1450 O O . SER A 1 186 ? -34.627 20.658 15.822 1.00 101.29 186 SER A O 1
ATOM 1453 N N . ALA A 1 187 ? -33.431 20.079 13.989 1.00 101.44 187 ALA A N 1
ATOM 1454 C CA . ALA A 1 187 ? -34.546 19.608 13.216 1.00 92.76 187 ALA A CA 1
ATOM 1455 C C . ALA A 1 187 ? -33.992 18.492 12.360 1.00 96.09 187 ALA A C 1
ATOM 1456 O O . ALA A 1 187 ? -32.835 18.542 11.947 1.00 104.42 187 ALA A O 1
ATOM 1458 N N . PHE A 1 188 ? -34.813 17.483 12.111 1.00 95.90 188 PHE A N 1
ATOM 1459 C CA . PHE A 1 188 ? -34.428 16.348 11.292 1.00 102.14 188 PHE A CA 1
ATOM 1460 C C . PHE A 1 188 ? -35.662 15.599 10.816 1.00 104.53 188 PHE A C 1
ATOM 1461 O O . PHE A 1 188 ? -36.791 15.919 11.203 1.00 107.96 188 PHE A O 1
ATOM 1469 N N . VAL A 1 189 ? -35.446 14.587 9.984 1.00 105.14 189 VAL A N 1
ATOM 1470 C CA . VAL A 1 189 ? -36.555 13.844 9.432 1.00 103.22 189 VAL A CA 1
ATOM 1471 C C . VAL A 1 189 ? -36.423 12.384 9.803 1.00 111.23 189 VAL A C 1
ATOM 1472 O O . VAL A 1 189 ? -35.364 11.805 9.676 1.00 125.21 189 VAL A O 1
ATOM 1476 N N . VAL A 1 190 ? -37.514 11.807 10.282 1.00 108.57 190 VAL A N 1
ATOM 1477 C CA . VAL A 1 190 ? -37.568 10.414 10.682 1.00 110.49 190 VAL A CA 1
ATOM 1478 C C . VAL A 1 190 ? -38.481 9.625 9.773 1.00 116.46 190 VAL A C 1
ATOM 1479 O O . VAL A 1 190 ? -39.622 10.035 9.554 1.00 113.98 190 VAL A O 1
ATOM 1483 N N . LYS A 1 191 ? -37.997 8.494 9.259 1.00 124.28 191 LYS A N 1
ATOM 1484 C CA . LYS A 1 191 ? -38.805 7.674 8.366 1.00 125.07 191 LYS A CA 1
ATOM 1485 C C . LYS A 1 191 ? -40.111 7.260 9.034 1.00 128.05 191 LYS A C 1
ATOM 1486 O O . LYS A 1 191 ? -40.117 6.768 10.170 1.00 126.84 191 LYS A O 1
ATOM 1492 N N . GLY A 1 192 ? -41.214 7.494 8.327 1.00 129.50 192 GLY A N 1
ATOM 1493 C CA . GLY A 1 192 ? -42.523 7.073 8.787 1.00 129.53 192 GLY A CA 1
ATOM 1494 C C . GLY A 1 192 ? -43.219 8.092 9.662 1.00 118.52 192 GLY A C 1
ATOM 1495 O O . GLY A 1 192 ? -44.402 7.945 9.982 1.00 119.49 192 GLY A O 1
ATOM 1496 N N . TYR A 1 193 ? -42.481 9.126 10.056 1.00 111.55 193 TYR A N 1
ATOM 1497 C CA . TYR A 1 193 ? -43.019 10.161 10.922 1.00 100.33 193 TYR A CA 1
ATOM 1498 C C . TYR A 1 193 ? -42.971 11.530 10.265 1.00 100.25 193 TYR A C 1
ATOM 1499 O O . TYR A 1 193 ? -43.942 12.276 10.314 1.00 105.05 193 TYR A O 1
ATOM 1508 N N . GLY A 1 194 ? -41.851 11.853 9.635 1.00 93.60 194 GLY A N 1
ATOM 1509 C CA . GLY A 1 194 ? -41.734 13.095 8.897 1.00 87.09 194 GLY A CA 1
ATOM 1510 C C . GLY A 1 194 ? -40.707 14.013 9.500 1.00 94.55 194 GLY A C 1
ATOM 1511 O O . GLY A 1 194 ? -39.727 13.568 10.078 1.00 105.01 194 GLY A O 1
ATOM 1512 N N . THR A 1 195 ? -40.926 15.310 9.387 1.00 87.54 195 THR A N 1
ATOM 1513 C CA . THR A 1 195 ? -40.065 16.249 10.094 1.00 86.56 195 THR A CA 1
ATOM 1514 C C . THR A 1 195 ? -40.236 16.224 11.610 1.00 89.17 195 THR A C 1
ATOM 1515 O O . THR A 1 195 ? -41.343 16.273 12.145 1.00 85.85 195 THR A O 1
ATOM 1519 N N . VAL A 1 196 ? -39.111 16.156 12.300 1.00 92.51 196 VAL A N 1
ATOM 1520 C CA . VAL A 1 196 ? -39.104 16.303 13.740 1.00 86.66 196 VAL A CA 1
ATOM 1521 C C . VAL A 1 196 ? -38.258 17.495 14.141 1.00 86.02 196 VAL A C 1
ATOM 1522 O O . VAL A 1 196 ? -37.190 17.714 13.582 1.00 88.04 196 VAL A O 1
ATOM 1526 N N . LEU A 1 197 ? -38.756 18.283 15.086 1.00 85.04 197 LEU A N 1
ATOM 1527 C CA . LEU A 1 197 ? -37.962 19.346 15.677 1.00 79.59 197 LEU A CA 1
ATOM 1528 C C . LEU A 1 197 ? -37.633 18.972 17.106 1.00 81.56 197 LEU A C 1
ATOM 1529 O O . LEU A 1 197 ? -38.503 18.543 17.861 1.00 81.28 197 LEU A O 1
ATOM 1534 N N . ARG A 1 198 ? -36.364 19.097 17.472 1.00 83.09 198 ARG A N 1
ATOM 1535 C CA . ARG A 1 198 ? -35.975 18.822 18.837 1.00 78.37 198 ARG A CA 1
ATOM 1536 C C . ARG A 1 198 ? -35.659 20.147 19.491 1.00 76.60 198 ARG A C 1
ATOM 1537 O O . ARG A 1 198 ? -35.176 21.065 18.848 1.00 72.52 198 ARG A O 1
ATOM 1545 N N . GLY A 1 199 ? -35.968 20.275 20.767 1.00 75.82 199 GLY A N 1
ATOM 1546 C CA . GLY A 1 199 ? -35.773 21.557 21.377 1.00 75.38 199 GLY A CA 1
ATOM 1547 C C . GLY A 1 199 ? -36.057 21.631 22.854 1.00 75.27 199 GLY A C 1
ATOM 1548 O O . GLY A 1 199 ? -36.664 20.747 23.459 1.00 71.99 199 GLY A O 1
ATOM 1549 N N . SER A 1 200 ? -35.605 22.741 23.421 1.00 76.43 200 SER A N 1
ATOM 1550 C CA . SER A 1 200 ? -35.688 23.036 24.830 1.00 77.73 200 SER A CA 1
ATOM 1551 C C . SER A 1 200 ? -37.004 23.772 25.097 1.00 71.46 200 SER A C 1
ATOM 1552 O O . SER A 1 200 ? -37.173 24.932 24.713 1.00 74.36 200 SER A O 1
ATOM 1555 N N . CYS A 1 201 ? -37.963 23.092 25.711 1.00 72.84 201 CYS A N 1
ATOM 1556 C CA . CYS A 1 201 ? -39.205 23.774 26.080 1.00 82.47 201 CYS A CA 1
ATOM 1557 C C . CYS A 1 201 ? -38.956 24.763 27.218 1.00 81.01 201 CYS A C 1
ATOM 1558 O O . CYS A 1 201 ? -38.635 24.380 28.343 1.00 84.77 201 CYS A O 1
ATOM 1561 N N . PHE A 1 202 ? -39.118 26.040 26.913 1.00 78.32 202 PHE A N 1
ATOM 1562 C CA . PHE A 1 202 ? -38.677 27.097 27.799 1.00 73.52 202 PHE A CA 1
ATOM 1563 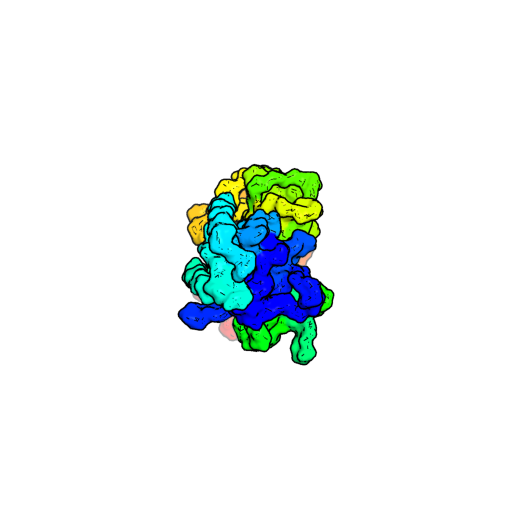C C . PHE A 1 202 ? -39.784 27.602 28.706 1.00 73.35 202 PHE A C 1
ATOM 1564 O O . PHE A 1 202 ? -39.619 27.665 29.919 1.00 74.69 202 PHE A O 1
ATOM 1572 N N . GLU A 1 203 ? -40.896 27.997 28.103 1.00 74.57 203 GLU A N 1
ATOM 1573 C CA . GLU A 1 203 ? -42.082 28.387 28.846 1.00 78.50 203 GLU A CA 1
ATOM 1574 C C . GLU A 1 203 ? -43.223 27.522 28.363 1.00 80.24 203 GLU A C 1
ATOM 1575 O O . GLU A 1 203 ? -43.176 26.987 27.258 1.00 80.79 203 GLU A O 1
ATOM 1581 N N . GLY A 1 204 ? -44.244 27.376 29.193 1.00 82.96 204 GLY A N 1
ATOM 1582 C CA . GLY A 1 204 ? -45.469 26.705 28.787 1.00 84.62 204 GLY A CA 1
ATOM 1583 C C . GLY A 1 204 ? -45.498 25.189 28.881 1.00 81.67 204 GLY A C 1
ATOM 1584 O O . GLY A 1 204 ? -44.573 24.539 29.371 1.00 78.96 204 GLY A O 1
ATOM 1585 N N . GLU A 1 205 ? -46.598 24.614 28.426 1.00 85.60 205 GLU A N 1
ATOM 1586 C CA . GLU A 1 205 ? -46.618 23.190 28.184 1.00 94.44 205 GLU A CA 1
ATOM 1587 C C . GLU A 1 205 ? -47.344 22.961 26.865 1.00 87.55 205 GLU A C 1
ATOM 1588 O O . GLU A 1 205 ? -48.090 23.817 26.427 1.00 93.35 205 GLU A O 1
ATOM 1594 N N . VAL A 1 206 ? -47.077 21.838 26.208 1.00 82.80 206 VAL A N 1
ATOM 1595 C CA . VAL A 1 206 ? -47.713 21.505 24.938 1.00 80.72 206 VAL A CA 1
ATOM 1596 C C . VAL A 1 206 ? -48.120 20.027 24.941 1.00 81.04 206 VAL A C 1
ATOM 1597 O O . VAL A 1 206 ? -47.386 19.174 25.455 1.00 79.71 206 VAL A O 1
ATOM 1601 N N . LYS A 1 207 ? -49.308 19.735 24.408 1.00 84.09 207 LYS A N 1
ATOM 1602 C CA . LYS A 1 207 ? -49.803 18.358 24.318 1.00 84.40 207 LYS A CA 1
ATOM 1603 C C . LYS A 1 207 ? -49.753 17.836 22.887 1.00 87.59 207 LYS A C 1
ATOM 1604 O O . LYS A 1 207 ? -49.671 18.607 21.934 1.00 93.49 207 LYS A O 1
ATOM 1610 N N . GLU A 1 208 ? -49.813 16.518 22.740 1.00 86.61 208 GLU A N 1
ATOM 1611 C CA . GLU A 1 208 ? -49.963 15.907 21.433 1.00 84.47 208 GLU A CA 1
ATOM 1612 C C . GLU A 1 208 ? -51.318 16.325 20.871 1.00 88.33 208 GLU A C 1
ATOM 1613 O O . GLU A 1 208 ? -52.360 16.199 21.524 1.00 90.62 208 GLU A O 1
ATOM 1619 N N . GLY A 1 209 ? -51.311 16.862 19.667 1.00 86.60 209 GLY A N 1
ATOM 1620 C CA . GLY A 1 209 ? -52.561 17.237 19.058 1.00 86.82 209 GLY A CA 1
ATOM 1621 C C . GLY A 1 209 ? -52.809 18.710 19.197 1.00 90.78 209 GLY A C 1
ATOM 1622 O O . GLY A 1 209 ? -53.851 19.215 18.810 1.00 104.64 209 GLY A O 1
ATOM 1623 N N . ASP A 1 210 ? -51.849 19.416 19.758 1.00 87.08 210 ASP A N 1
ATOM 1624 C CA . ASP A 1 210 ? -51.965 20.858 19.834 1.00 90.16 210 ASP A CA 1
ATOM 1625 C C . ASP A 1 210 ? -51.442 21.447 18.536 1.00 86.44 210 ASP A C 1
ATOM 1626 O O . ASP A 1 210 ? -50.444 20.973 18.013 1.00 84.78 210 ASP A O 1
ATOM 1631 N N . LYS A 1 211 ? -52.098 22.476 18.016 1.00 86.77 211 LYS A N 1
ATOM 1632 C CA . LYS A 1 211 ? -51.495 23.230 16.928 1.00 84.81 211 LYS A CA 1
ATOM 1633 C C . LYS A 1 211 ? -50.468 24.223 17.483 1.00 86.52 211 LYS A C 1
ATOM 1634 O O . LYS A 1 211 ? -50.701 24.897 18.489 1.00 91.97 211 LYS A O 1
ATOM 1640 N N . VAL A 1 212 ? -49.310 24.274 16.840 1.00 80.28 212 VAL A N 1
ATOM 1641 C CA . VAL A 1 212 ? -48.238 25.154 17.256 1.00 81.24 212 VAL A CA 1
ATOM 1642 C C . VAL A 1 212 ? -47.724 25.892 16.042 1.00 84.88 212 VAL A C 1
ATOM 1643 O O . VAL A 1 212 ? -48.059 25.526 14.918 1.00 83.06 212 VAL A O 1
ATOM 1647 N N . VAL A 1 213 ? -46.902 26.916 16.254 1.00 86.58 213 VAL A N 1
ATOM 1648 C CA . VAL A 1 213 ? -46.303 27.615 15.132 1.00 86.10 213 VAL A CA 1
ATOM 1649 C C . VAL A 1 213 ? -44.806 27.590 15.202 1.00 84.90 213 VAL A C 1
ATOM 1650 O O . VAL A 1 213 ? -44.249 27.932 16.233 1.00 91.84 213 VAL A O 1
ATOM 1654 N N . VAL A 1 214 ? -44.151 27.193 14.111 1.00 81.18 214 VAL A N 1
ATOM 1655 C CA . VAL A 1 214 ? -42.706 27.369 13.990 1.00 87.45 214 VAL A CA 1
ATOM 1656 C C . VAL A 1 214 ? -42.460 28.756 13.376 1.00 88.25 214 VAL A C 1
ATOM 1657 O O . VAL A 1 214 ? -42.918 29.006 12.278 1.00 85.72 214 VAL A O 1
ATOM 1661 N N . GLU A 1 215 ? -41.770 29.664 14.077 1.00 93.61 215 GLU A N 1
ATOM 1662 C CA . GLU A 1 215 ? -42.073 31.083 13.852 1.00 105.44 215 GLU A CA 1
ATOM 1663 C C . GLU A 1 215 ? -41.058 31.961 13.137 1.00 121.29 215 GLU A C 1
ATOM 1664 O O . GLU A 1 215 ? -41.393 33.084 12.745 1.00 146.08 215 GLU A O 1
ATOM 1670 N N . PRO A 1 216 ? -39.818 31.505 12.962 1.00 103.86 216 PRO A N 1
ATOM 1671 C CA . PRO A 1 216 ? -39.232 32.314 11.875 1.00 100.38 216 PRO A CA 1
ATOM 1672 C C . PRO A 1 216 ? -40.105 32.094 10.628 1.00 103.07 216 PRO A C 1
ATOM 1673 O O . PRO A 1 216 ? -40.661 33.068 10.145 1.00 104.66 216 PRO A O 1
ATOM 1677 N N . ILE A 1 217 ? -40.333 30.840 10.217 1.00 95.32 217 ILE A N 1
ATOM 1678 C CA . ILE A 1 217 ? -41.002 30.549 8.960 1.00 97.78 217 ILE A CA 1
ATOM 1679 C C . ILE A 1 217 ? -42.529 30.657 8.996 1.00 106.68 217 ILE A C 1
ATOM 1680 O O . ILE A 1 217 ? -43.169 30.871 7.959 1.00 116.24 217 ILE A O 1
ATOM 1685 N N . GLY A 1 218 ? -43.122 30.514 10.172 1.00 104.97 218 GLY A N 1
ATOM 1686 C CA . GLY A 1 218 ? -44.555 30.727 10.311 1.00 102.13 218 GLY A CA 1
ATOM 1687 C C . GLY A 1 218 ? -45.482 29.591 9.933 1.00 98.04 218 GLY A C 1
ATOM 1688 O O . GLY A 1 218 ? -46.673 29.796 9.793 1.00 108.93 218 GLY A O 1
ATOM 1689 N N . VAL A 1 219 ? -44.939 28.396 9.770 1.00 93.74 219 VAL A N 1
ATOM 1690 C CA . VAL A 1 219 ? -45.727 27.195 9.526 1.00 91.33 219 VAL A CA 1
ATOM 1691 C C . VAL A 1 219 ? -46.548 26.748 10.732 1.00 93.51 219 VAL A C 1
ATOM 1692 O O . VAL A 1 219 ? -46.019 26.634 11.839 1.00 92.07 219 VAL A O 1
ATOM 1696 N N . ILE A 1 220 ? -47.836 26.487 10.519 1.00 89.85 220 ILE A N 1
ATOM 1697 C CA . ILE A 1 220 ? -48.691 25.974 11.587 1.00 88.37 220 ILE A CA 1
ATOM 1698 C C . ILE A 1 220 ? -48.796 24.471 11.471 1.00 86.54 220 ILE A C 1
ATOM 1699 O O . ILE A 1 220 ? -48.921 23.947 10.370 1.00 89.91 220 ILE A O 1
ATOM 1704 N N . SER A 1 221 ? -48.768 23.772 12.595 1.00 85.27 221 SER A N 1
ATOM 1705 C CA . SER A 1 221 ? -48.674 22.325 12.553 1.00 90.57 221 SER A CA 1
ATOM 1706 C C . SER A 1 221 ? -49.331 21.687 13.780 1.00 89.50 221 SER A C 1
ATOM 1707 O O . SER A 1 221 ? -49.213 22.221 14.875 1.00 88.95 221 SER A O 1
ATOM 1710 N N . ARG A 1 222 ? -50.035 20.569 13.592 1.00 87.51 222 ARG A N 1
ATOM 1711 C CA . ARG A 1 222 ? -50.571 19.789 14.709 1.00 85.31 222 ARG A CA 1
ATOM 1712 C C . ARG A 1 222 ? -49.471 18.852 15.134 1.00 82.30 222 ARG A C 1
ATOM 1713 O O . ARG A 1 222 ? -49.015 18.050 14.341 1.00 89.54 222 ARG A O 1
ATOM 1721 N N . VAL A 1 223 ? -48.991 19.007 16.358 1.00 77.85 223 VAL A N 1
ATOM 1722 C CA . VAL A 1 223 ? -48.097 18.040 16.986 1.00 77.30 223 VAL A CA 1
ATOM 1723 C C . VAL A 1 223 ? -48.606 16.630 16.737 1.00 78.71 223 VAL A C 1
ATOM 1724 O O . VAL A 1 223 ? -49.623 16.239 17.299 1.00 78.82 223 VAL A O 1
ATOM 1728 N N . ARG A 1 224 ? -47.943 15.859 15.883 1.00 79.53 224 ARG A N 1
ATOM 1729 C CA . ARG A 1 224 ? -48.484 14.536 15.600 1.00 82.05 224 ARG A CA 1
ATOM 1730 C C . ARG A 1 224 ? -48.133 13.532 16.706 1.00 86.40 224 ARG A C 1
ATOM 1731 O O . ARG A 1 224 ? -49.019 12.822 17.184 1.00 95.19 224 ARG A O 1
ATOM 1739 N N . LYS A 1 225 ? -46.854 13.451 17.085 1.00 86.81 225 LYS A N 1
ATOM 1740 C CA . LYS A 1 225 ? -46.404 12.685 18.261 1.00 85.58 225 LYS A CA 1
ATOM 1741 C C . LYS A 1 225 ? -45.238 13.455 18.844 1.00 84.76 225 LYS A C 1
ATOM 1742 O O . LYS A 1 225 ? -44.766 14.410 18.245 1.00 82.87 225 LYS A O 1
ATOM 1756 N N . GLN A 1 227 ? -41.569 12.982 21.705 1.00 82.27 227 GLN A N 1
ATOM 1757 C CA . GLN A 1 227 ? -40.824 12.107 22.595 1.00 84.31 227 GLN A CA 1
ATOM 1758 C C . GLN A 1 227 ? -39.815 12.894 23.438 1.00 84.67 227 GLN A C 1
ATOM 1759 O O . GLN A 1 227 ? -39.266 13.900 22.993 1.00 85.18 227 GLN A O 1
ATOM 1765 N N . ASN A 1 228 ? -39.617 12.434 24.672 1.00 86.24 228 ASN A N 1
ATOM 1766 C CA . ASN A 1 228 ? -38.620 12.973 25.579 1.00 91.45 228 ASN A CA 1
ATOM 1767 C C . ASN A 1 228 ? -37.582 11.902 25.875 1.00 101.26 228 ASN A C 1
ATOM 1768 O O . ASN A 1 228 ? -37.882 10.897 26.533 1.00 104.41 228 ASN A O 1
ATOM 1773 N N . HIS A 1 229 ? -36.366 12.127 25.380 1.00 107.97 229 HIS A N 1
ATOM 1774 C CA . HIS A 1 229 ? -35.283 11.141 25.438 1.00 113.47 229 HIS A CA 1
ATOM 1775 C C . HIS A 1 229 ? -35.749 9.787 24.950 1.00 119.97 229 HIS A C 1
ATOM 1776 O O . HIS A 1 229 ? -35.853 8.834 25.719 1.00 125.10 229 HIS A O 1
ATOM 1783 N N . GLY A 1 230 ? -36.061 9.740 23.659 1.00 120.22 230 GLY A N 1
ATOM 1784 C CA . GLY A 1 230 ? -36.295 8.499 22.958 1.00 126.15 230 GLY A CA 1
ATOM 1785 C C . GLY A 1 230 ? -37.583 7.792 23.306 1.00 127.27 230 GLY A C 1
ATOM 1786 O O . GLY A 1 230 ? -37.874 6.729 22.757 1.00 137.87 230 GLY A O 1
ATOM 1787 N N . VAL A 1 231 ? -38.360 8.371 24.211 1.00 114.83 231 VAL A N 1
ATOM 1788 C CA . VAL A 1 231 ? -39.622 7.763 24.611 1.00 107.14 231 VAL A CA 1
ATOM 1789 C C . VAL A 1 231 ? -40.819 8.657 24.327 1.00 110.99 231 VAL A C 1
ATOM 1790 O O . VAL A 1 231 ? -40.854 9.803 24.757 1.00 118.16 231 VAL A O 1
ATOM 1794 N N . PHE A 1 232 ? -41.806 8.124 23.614 1.00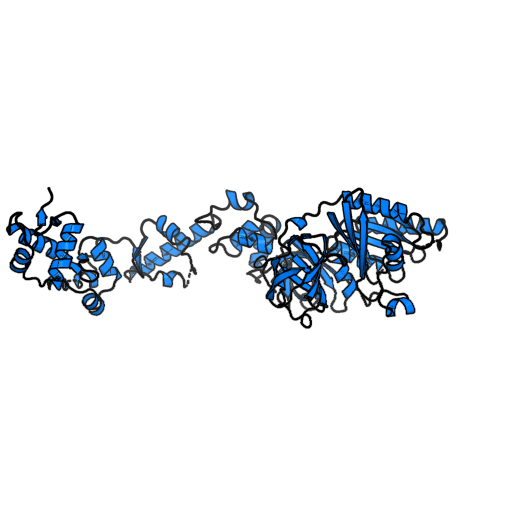 107.95 232 PHE A N 1
ATOM 1795 C CA . PHE A 1 232 ? -43.000 8.882 23.281 1.00 103.15 232 PHE A CA 1
ATOM 1796 C C . PHE A 1 232 ? -43.727 9.386 24.535 1.00 100.03 232 PHE A C 1
ATOM 1797 O O . PHE A 1 232 ? -43.810 8.703 25.551 1.00 105.57 232 PHE A O 1
ATOM 1805 N N . VAL A 1 233 ? -44.215 10.619 24.451 1.00 97.30 233 VAL A N 1
ATOM 1806 C CA . VAL A 1 233 ? -44.956 11.278 25.516 1.00 91.87 233 VAL A CA 1
ATOM 1807 C C . VAL 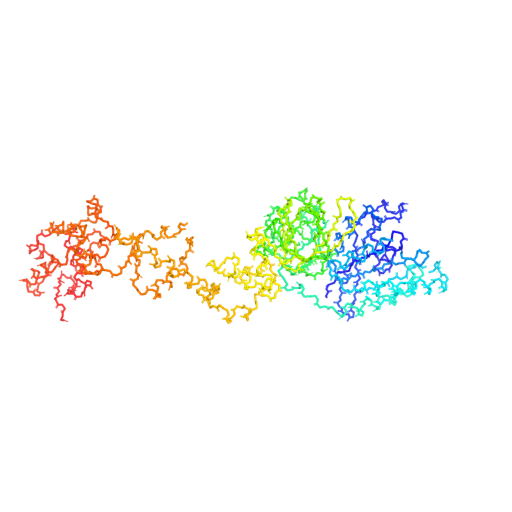A 1 233 ? -46.131 12.086 24.927 1.00 94.22 233 VAL A C 1
ATOM 1808 O O . VAL A 1 233 ? -46.082 12.524 23.771 1.00 100.89 233 VAL A O 1
ATOM 1812 N N . LYS A 1 234 ? -47.187 12.289 25.709 1.00 92.89 234 LYS A N 1
ATOM 1813 C CA . LYS A 1 234 ? -48.353 13.024 25.221 1.00 92.00 234 LYS A CA 1
ATOM 1814 C C . LYS A 1 234 ? -48.433 14.449 25.789 1.00 92.81 234 LYS A C 1
ATOM 1815 O O . LYS A 1 234 ? -49.287 15.235 25.375 1.00 99.34 234 LYS A O 1
ATOM 1821 N N . LYS A 1 235 ? -47.553 14.782 26.735 1.00 89.46 235 LYS A N 1
ATOM 1822 C CA . LYS A 1 235 ? -47.472 16.143 27.269 1.00 88.10 235 LYS A CA 1
ATOM 1823 C C . LYS A 1 235 ? -46.022 16.521 27.532 1.00 87.95 235 LYS A C 1
ATOM 1824 O O . LYS A 1 235 ? -45.226 15.716 28.035 1.00 93.97 235 LYS A O 1
ATOM 1830 N N . ALA A 1 236 ? -45.661 17.745 27.170 1.00 81.35 236 ALA A N 1
ATOM 1831 C CA . ALA A 1 236 ? -44.324 18.222 27.475 1.00 79.54 236 ALA A CA 1
ATOM 1832 C C . ALA A 1 236 ? -44.447 19.536 28.185 1.00 84.81 236 ALA A C 1
ATOM 1833 O O . ALA A 1 236 ? -45.437 20.226 28.039 1.00 86.84 236 ALA A O 1
ATOM 1835 N N . VAL A 1 237 ? -43.431 19.868 28.962 1.00 89.00 237 VAL A N 1
ATOM 1836 C CA . VAL A 1 237 ? -43.512 20.947 29.921 1.00 83.17 237 VAL A CA 1
ATOM 1837 C C . VAL A 1 237 ? -42.208 21.700 29.996 1.00 84.81 237 VAL A C 1
ATOM 1838 O O . VAL A 1 237 ? -41.140 21.108 29.810 1.00 85.46 237 VAL A O 1
ATOM 1842 N N . ALA A 1 238 ? -42.313 23.009 30.235 1.00 89.37 238 ALA A N 1
ATOM 1843 C CA . ALA A 1 238 ? -41.155 23.865 30.470 1.00 88.13 238 ALA A CA 1
ATOM 1844 C C . ALA A 1 238 ? -40.157 23.168 31.374 1.00 83.96 238 ALA A C 1
ATOM 1845 O O . ALA A 1 238 ? -40.454 22.834 32.518 1.00 90.16 238 ALA A O 1
ATOM 1847 N N . GLY A 1 239 ? -38.979 22.917 30.827 1.00 69.58 239 GLY A N 1
ATOM 1848 C CA . GLY A 1 239 ? -37.934 22.227 31.545 1.00 69.90 239 GLY A CA 1
ATOM 1849 C C . GLY A 1 239 ? -37.512 21.064 30.695 1.00 78.93 239 GLY A C 1
ATOM 1850 O O . GLY A 1 239 ? -36.329 20.800 30.520 1.00 87.32 239 GLY A O 1
ATOM 1851 N N . GLU A 1 240 ? -38.514 20.389 30.141 1.00 84.29 240 GLU A N 1
ATOM 1852 C CA . GLU A 1 240 ? -38.326 19.197 29.332 1.00 83.33 240 GLU A CA 1
ATOM 1853 C C . GLU A 1 240 ? -37.581 19.539 28.041 1.00 84.31 240 GLU A C 1
ATOM 1854 O O . GLU A 1 240 ? -37.760 20.620 27.474 1.00 86.15 240 GLU A O 1
ATOM 1860 N N . ARG A 1 241 ? -36.708 18.640 27.597 1.00 81.66 241 ARG A N 1
ATOM 1861 C CA . ARG A 1 241 ? -36.263 18.710 26.220 1.00 78.10 241 ARG A CA 1
ATOM 1862 C C . ARG A 1 241 ? -37.138 17.786 25.450 1.00 85.43 241 ARG A C 1
ATOM 1863 O O . ARG A 1 241 ? -37.247 16.604 25.778 1.00 96.64 241 ARG A O 1
ATOM 1871 N N . ILE A 1 242 ? -37.749 18.321 24.408 1.00 79.01 242 ILE A N 1
ATOM 1872 C CA . ILE A 1 242 ? -38.766 17.582 23.732 1.00 77.65 242 ILE A CA 1
ATOM 1873 C C . ILE A 1 242 ? -38.503 17.528 22.219 1.00 79.48 242 ILE A C 1
ATOM 1874 O O . ILE A 1 242 ? -37.933 18.457 21.645 1.00 76.66 242 ILE A O 1
ATOM 1879 N N . ALA A 1 243 ? -38.857 16.399 21.604 1.00 82.60 243 ALA A N 1
ATOM 1880 C CA . ALA A 1 243 ? -38.871 16.253 20.143 1.00 79.65 243 ALA A CA 1
ATOM 1881 C C . ALA A 1 243 ? -40.286 16.274 19.667 1.00 80.74 243 ALA A C 1
ATOM 1882 O O . ALA A 1 243 ? -41.072 15.467 20.130 1.00 82.33 243 ALA A O 1
ATOM 1884 N N . LEU A 1 244 ? -40.607 17.178 18.745 1.00 80.48 244 LEU A N 1
ATOM 1885 C CA . LEU A 1 244 ? -41.962 17.300 18.209 1.00 79.44 244 LEU A CA 1
ATOM 1886 C C . LEU A 1 244 ? -42.012 16.925 16.723 1.00 83.39 244 LEU A C 1
ATOM 1887 O O . LEU A 1 244 ? -41.205 17.390 15.918 1.00 87.95 244 LEU A O 1
ATOM 1892 N N . ASN A 1 245 ? -42.964 16.063 16.381 1.00 80.94 245 ASN A N 1
ATOM 1893 C CA . ASN A 1 245 ? -43.266 15.713 15.000 1.00 80.88 245 ASN A CA 1
ATOM 1894 C C . ASN A 1 245 ? -44.137 16.766 14.315 1.00 83.89 245 ASN A C 1
ATOM 1895 O O . ASN A 1 245 ? -45.306 16.946 14.671 1.00 85.58 245 ASN A O 1
ATOM 1900 N N . LEU A 1 246 ? -43.573 17.456 13.330 1.00 82.55 246 LEU A N 1
ATOM 1901 C CA . LEU A 1 246 ? -44.277 18.557 12.668 1.00 82.74 246 LEU A CA 1
ATOM 1902 C C . LEU A 1 246 ? -44.094 18.512 11.147 1.00 88.74 246 LEU A C 1
ATOM 1903 O O . LEU A 1 246 ? -43.326 19.295 10.581 1.00 90.40 246 LEU A O 1
ATOM 1908 N N . PRO A 1 247 ? -44.822 17.605 10.480 1.00 90.12 247 PRO A N 1
ATOM 1909 C CA . PRO A 1 247 ? -44.624 17.265 9.063 1.00 87.70 247 PRO A CA 1
ATOM 1910 C C . PRO A 1 247 ? -44.686 18.466 8.108 1.00 90.58 247 PRO A C 1
ATOM 1911 O O . PRO A 1 247 ? -43.999 18.486 7.069 1.00 94.19 247 PRO A O 1
ATOM 1915 N N . GLU A 1 248 ? -45.486 19.463 8.484 1.00 93.77 248 GLU A N 1
ATOM 1916 C CA . GLU A 1 248 ? -45.763 20.625 7.648 1.00 100.46 248 GLU A CA 1
ATOM 1917 C C . GLU A 1 248 ? -44.538 21.527 7.484 1.00 106.62 248 GLU A C 1
ATOM 1918 O O . GLU A 1 248 ? -44.562 22.504 6.725 1.00 114.75 248 GLU A O 1
ATOM 1924 N N . VAL A 1 249 ? -43.466 21.174 8.186 1.00 100.01 249 VAL A N 1
ATOM 1925 C CA . VAL A 1 249 ? -42.296 22.031 8.332 1.00 96.35 249 VAL A CA 1
ATOM 1926 C C . VAL A 1 249 ? -41.100 21.432 7.608 1.00 105.13 249 VAL A C 1
ATOM 1927 O O . VAL A 1 249 ? -40.664 20.353 7.964 1.00 116.99 249 VAL A O 1
ATOM 1931 N N . ASP A 1 250 ? -40.568 22.107 6.593 1.00 106.77 250 ASP A N 1
ATOM 1932 C CA . ASP A 1 250 ? -39.439 21.539 5.845 1.00 116.75 250 ASP A CA 1
ATOM 1933 C C . ASP A 1 250 ? -38.165 21.626 6.652 1.00 116.83 250 ASP A C 1
ATOM 1934 O O . ASP A 1 250 ? -37.548 22.689 6.714 1.00 130.77 250 ASP A O 1
ATOM 1939 N N . ALA A 1 251 ? -37.762 20.502 7.237 1.00 110.28 251 ALA A N 1
ATOM 1940 C CA . ALA A 1 251 ? -36.690 20.481 8.225 1.00 101.31 251 ALA A CA 1
ATOM 1941 C C . ALA A 1 251 ? -35.414 21.135 7.716 1.00 111.78 251 ALA A C 1
ATOM 1942 O O . ALA A 1 251 ? -34.692 21.785 8.487 1.00 114.14 251 ALA A O 1
ATOM 1944 N N . LYS A 1 252 ? -35.149 20.993 6.416 1.00 107.68 252 LYS A N 1
ATOM 1945 C CA . LYS A 1 252 ? -33.939 21.557 5.825 1.00 108.22 252 LYS A CA 1
ATOM 1946 C C . LYS A 1 252 ? -33.963 23.091 5.880 1.00 116.31 252 LYS A C 1
ATOM 1947 O O . LYS A 1 252 ? -32.947 23.738 5.638 1.00 126.00 252 LYS A O 1
ATOM 1953 N N . LYS A 1 253 ? -35.108 23.675 6.228 1.00 114.67 253 LYS A N 1
ATOM 1954 C CA . LYS A 1 253 ? -35.202 25.128 6.309 1.00 109.18 253 LYS A CA 1
ATOM 1955 C C . LYS A 1 253 ? -35.164 25.635 7.751 1.00 104.75 253 LYS A C 1
ATOM 1956 O O . LYS A 1 253 ? -35.423 26.813 7.984 1.00 107.91 253 LYS A O 1
ATOM 1962 N N . VAL A 1 254 ? -34.806 24.763 8.699 1.00 103.92 254 VAL A N 1
ATOM 1963 C CA . VAL A 1 254 ? -34.865 25.069 10.141 1.00 104.21 254 VAL A CA 1
ATOM 1964 C C . VAL A 1 254 ? -33.525 24.865 10.863 1.00 111.17 254 VAL A C 1
ATOM 1965 O O . VAL A 1 254 ? -32.967 23.769 10.817 1.00 125.15 254 VAL A O 1
ATOM 1969 N N . LYS A 1 255 ? -32.999 25.907 11.516 1.00 110.57 255 LYS A N 1
ATOM 1970 C CA . LYS A 1 255 ? -31.821 25.732 12.383 1.00 119.50 255 LYS A CA 1
ATOM 1971 C C . LYS A 1 255 ? -32.149 26.051 13.863 1.00 111.51 255 LYS A C 1
ATOM 1972 O O . LYS A 1 255 ? -33.320 26.121 14.242 1.00 105.32 255 LYS A O 1
ATOM 1978 N N . ARG A 1 256 ? -31.130 26.203 14.708 1.00 108.46 256 ARG A N 1
ATOM 1979 C CA . ARG A 1 256 ? -31.376 26.679 16.056 1.00 104.10 256 ARG A CA 1
ATOM 1980 C C . ARG A 1 256 ? -31.965 28.069 16.023 1.00 104.39 256 ARG A C 1
ATOM 1981 O O . ARG A 1 256 ? -31.745 28.827 15.071 1.00 108.20 256 ARG A O 1
ATOM 1989 N N . GLY A 1 257 ? -32.698 28.413 17.070 1.00 91.80 257 GLY A N 1
ATOM 1990 C CA . GLY A 1 257 ? -33.254 29.746 17.169 1.00 97.54 257 GLY A CA 1
ATOM 1991 C C . GLY A 1 257 ? -34.702 29.778 16.748 1.00 103.70 257 GLY A C 1
ATOM 1992 O O . GLY A 1 257 ? -35.469 30.648 17.159 1.00 116.74 257 GLY A O 1
ATOM 1993 N N . PHE A 1 258 ? -35.079 28.826 15.913 1.00 97.66 258 PHE A N 1
ATOM 1994 C CA . PHE A 1 258 ? -36.471 28.672 15.564 1.00 95.94 258 PHE A CA 1
ATOM 1995 C C . PHE A 1 258 ? -37.292 28.475 16.831 1.00 89.72 258 PHE A C 1
ATOM 1996 O O . PHE A 1 258 ? -36.848 27.801 17.756 1.00 84.54 258 PHE A O 1
ATOM 2004 N N . LEU A 1 259 ? -38.469 29.087 16.890 1.00 89.67 259 LEU A N 1
ATOM 2005 C CA . LEU A 1 259 ? -39.364 28.864 18.018 1.00 86.10 259 LEU A CA 1
ATOM 2006 C C . LEU A 1 259 ? -40.511 27.929 17.671 1.00 87.63 259 LEU A C 1
ATOM 2007 O O . LEU A 1 259 ? -41.006 27.941 16.552 1.00 91.04 259 LEU A O 1
ATOM 2012 N N . ILE A 1 260 ? -40.927 27.116 18.634 1.00 83.96 260 ILE A N 1
ATOM 2013 C CA . ILE A 1 260 ? -42.246 26.508 18.582 1.00 80.73 260 ILE A CA 1
ATOM 2014 C C . ILE A 1 260 ? -43.087 27.345 19.528 1.00 80.30 260 ILE A C 1
ATOM 2015 O O . ILE A 1 260 ? -42.613 27.729 20.580 1.00 78.68 260 ILE A O 1
ATOM 2020 N N . LEU A 1 261 ? -44.321 27.646 19.146 1.00 86.62 261 LEU A N 1
ATOM 2021 C CA . LEU A 1 261 ? -45.110 28.669 19.824 1.00 87.89 261 LEU A CA 1
ATOM 2022 C C . LEU A 1 261 ? -46.596 28.385 19.746 1.00 90.81 261 LEU A C 1
ATOM 2023 O O . LEU A 1 261 ? -47.089 27.964 18.705 1.00 94.69 261 LEU A O 1
ATOM 2028 N N . LYS A 1 262 ? -47.306 28.608 20.846 1.00 89.80 262 LYS A N 1
ATOM 2029 C CA . LYS A 1 262 ? -48.758 28.609 20.815 1.00 93.44 262 LYS A CA 1
ATOM 2030 C C . LYS A 1 262 ? -49.164 29.724 19.893 1.00 95.88 262 LYS A C 1
ATOM 2031 O O . LYS A 1 262 ? -48.731 30.852 20.070 1.00 99.97 262 LYS A O 1
ATOM 2037 N N . PRO A 1 263 ? -49.981 29.411 18.893 1.00 93.36 263 PRO A N 1
ATOM 2038 C CA . PRO A 1 263 ? -50.327 30.348 17.832 1.00 92.35 263 PRO A CA 1
ATOM 2039 C C . PRO A 1 263 ? -50.998 31.593 18.374 1.00 104.13 263 PRO A C 1
ATOM 2040 O O . PRO A 1 263 ? -51.845 31.480 19.244 1.00 107.63 263 PRO A O 1
ATOM 2044 N N . GLU A 1 264 ? -50.586 32.756 17.883 1.00 115.21 264 GLU A N 1
ATOM 2045 C CA . GLU A 1 264 ? -51.130 34.040 18.311 1.00 116.49 264 GLU A CA 1
ATOM 2046 C C . GLU A 1 264 ? -50.941 34.309 19.807 1.00 110.23 264 GLU A C 1
ATOM 2047 O O . GLU A 1 264 ? -51.846 34.770 20.501 1.00 118.07 264 GLU A O 1
ATOM 2053 N N . SER A 1 265 ? -49.730 34.041 20.277 1.00 101.13 265 SER A N 1
ATOM 2054 C CA . SER A 1 265 ? -49.355 34.239 21.664 1.00 109.51 265 SER A CA 1
ATOM 2055 C C . SER A 1 265 ? -48.091 35.098 21.741 1.00 114.71 265 SER A C 1
ATOM 2056 O O . SER A 1 265 ? -47.423 35.171 22.788 1.00 124.82 265 SER A O 1
ATOM 2059 N N . TYR A 1 266 ? -47.766 35.755 20.634 1.00 105.47 266 TYR A N 1
ATOM 2060 C CA . TYR A 1 266 ? -46.526 36.508 20.559 1.00 108.78 266 TYR A CA 1
ATOM 2061 C C . TYR A 1 266 ? -46.662 37.684 19.624 1.00 109.73 266 TYR A C 1
ATOM 2062 O O . TYR A 1 266 ? -47.755 37.951 19.153 1.00 115.12 266 TYR A O 1
ATOM 2071 N N . GLU A 1 267 ? -45.549 38.384 19.384 1.00 106.47 267 GLU A N 1
ATOM 2072 C CA . GLU A 1 267 ? -45.444 39.506 18.444 1.00 108.22 267 GLU A CA 1
ATOM 2073 C C . GLU A 1 267 ? -44.008 39.598 17.926 1.00 116.63 267 GLU A C 1
ATOM 2074 O O . GLU A 1 267 ? -43.055 39.404 18.685 1.00 124.09 267 GLU A O 1
ATOM 2080 N N . LYS A 1 268 ? -43.843 39.901 16.644 1.00 119.78 268 LYS A N 1
ATOM 2081 C CA . LYS A 1 268 ? -42.510 40.147 16.102 1.00 125.70 268 LYS A CA 1
ATOM 2082 C C . LYS A 1 268 ? -42.155 41.618 16.287 1.00 132.09 268 LYS A C 1
ATOM 2083 O O . LYS A 1 268 ? -43.036 42.443 16.561 1.00 138.99 268 LYS A O 1
ATOM 2089 N N . SER A 1 269 ? -40.868 41.932 16.156 1.00 130.68 269 SER A N 1
ATOM 2090 C CA . SER A 1 269 ? -40.393 43.315 16.172 1.00 133.24 269 SER A CA 1
ATOM 2091 C C . SER A 1 269 ? -38.908 43.394 15.899 1.00 128.34 269 SER A C 1
ATOM 2092 O O . SER A 1 269 ? -38.195 42.398 15.998 1.00 124.52 269 SER A O 1
ATOM 2095 N N . ASN A 1 270 ? -38.454 44.589 15.546 1.00 133.84 270 ASN A N 1
ATOM 2096 C CA . ASN A 1 270 ? -37.037 44.847 15.365 1.00 139.45 270 ASN A CA 1
ATOM 2097 C C . ASN A 1 270 ? -36.662 46.034 16.237 1.00 142.54 270 ASN A C 1
ATOM 2098 O O . ASN A 1 270 ? -35.549 46.557 16.159 1.00 146.48 270 ASN A O 1
ATOM 2103 N N . VAL A 1 271 ? -37.613 46.452 17.070 1.00 141.03 271 VAL A N 1
ATOM 2104 C CA . VAL A 1 271 ? -37.406 47.588 17.955 1.00 145.76 271 VAL A CA 1
ATOM 2105 C C . VAL A 1 271 ? -37.683 47.248 19.408 1.00 142.05 271 VAL A C 1
ATOM 2106 O O . VAL A 1 271 ? -38.785 46.830 19.747 1.00 144.50 271 VAL A O 1
ATOM 2110 N N . LEU A 1 272 ? -36.678 47.460 20.258 1.00 139.57 272 LEU A N 1
ATOM 2111 C CA . LEU A 1 272 ? -36.759 47.141 21.677 1.00 131.46 272 LEU A CA 1
ATOM 2112 C C . LEU A 1 272 ? -36.306 48.294 22.557 1.00 140.58 272 LEU A C 1
ATOM 2113 O O . LEU A 1 272 ? -35.449 49.094 22.166 1.00 146.80 272 LEU A O 1
ATOM 2118 N N . ILE A 1 273 ? -36.886 48.365 23.753 1.00 142.55 273 ILE A N 1
ATOM 2119 C CA . ILE A 1 273 ? -36.335 49.181 24.835 1.00 143.96 273 ILE A CA 1
ATOM 2120 C C . ILE A 1 273 ? -35.787 48.245 25.916 1.00 136.38 273 ILE A C 1
ATOM 2121 O O . ILE A 1 273 ? -36.513 47.390 26.444 1.00 121.72 273 ILE A O 1
ATOM 2126 N N . VAL A 1 274 ? -34.504 48.408 26.232 1.00 140.80 274 VAL A N 1
ATOM 2127 C CA . VAL A 1 274 ? -33.804 47.476 27.110 1.00 131.41 274 VAL A CA 1
ATOM 2128 C C . VAL A 1 274 ? -33.168 48.133 28.336 1.00 129.47 274 VAL A C 1
ATOM 2129 O O . VAL A 1 274 ? -33.288 49.336 28.552 1.00 133.76 274 VAL A O 1
ATOM 2133 N N . LYS A 1 275 ? -32.484 47.320 29.129 1.00 125.39 275 LYS A N 1
ATOM 2134 C CA . LYS A 1 275 ? -31.822 47.782 30.331 1.00 124.50 275 LYS A CA 1
ATOM 2135 C C . LYS A 1 275 ? -30.485 47.053 30.461 1.00 127.65 275 LYS A C 1
ATOM 2136 O O . LYS A 1 275 ? -30.452 45.829 30.534 1.00 122.16 275 LYS A O 1
ATOM 2142 N N . THR A 1 276 ? -29.383 47.801 30.455 1.00 135.84 276 THR A N 1
ATOM 2143 C CA . THR A 1 276 ? -28.053 47.236 30.693 1.00 138.94 276 THR A CA 1
ATOM 2144 C C . THR A 1 276 ? -27.255 48.106 31.643 1.00 150.28 276 THR A C 1
ATOM 2145 O O . THR A 1 276 ? -27.599 49.268 31.885 1.00 154.71 276 THR A O 1
ATOM 2149 N N . GLU A 1 277 ? -26.177 47.533 32.168 1.00 153.01 277 GLU A N 1
ATOM 2150 C CA . GLU A 1 277 ? -25.166 48.306 32.869 1.00 154.30 277 GLU A CA 1
ATOM 2151 C C . GLU A 1 277 ? -24.235 48.891 31.824 1.00 153.50 277 GLU A C 1
ATOM 2152 O O . GLU A 1 277 ? -23.685 49.978 32.007 1.00 162.65 277 GLU A O 1
ATOM 2158 N N . ILE A 1 278 ? -24.078 48.156 30.724 1.00 142.05 278 ILE A N 1
ATOM 2159 C CA . ILE A 1 278 ? -23.230 48.570 29.610 1.00 141.88 278 ILE A CA 1
ATOM 2160 C C . ILE A 1 278 ? -23.566 49.967 29.114 1.00 145.87 278 ILE A C 1
ATOM 2161 O O . ILE A 1 278 ? -24.724 50.381 29.155 1.00 142.55 278 ILE A O 1
ATOM 2166 N N . ASP A 1 279 ? -22.554 50.700 28.661 1.00 156.97 279 ASP A N 1
ATOM 2167 C CA . ASP A 1 279 ? -22.807 51.846 27.799 1.00 166.47 279 ASP A CA 1
ATOM 2168 C C . ASP A 1 279 ? -22.439 51.415 26.387 1.00 164.71 279 ASP A C 1
ATOM 2169 O O . ASP A 1 279 ? -21.334 50.934 26.122 1.00 163.54 279 ASP A O 1
ATOM 2174 N N . LEU A 1 280 ? -23.401 51.547 25.489 1.00 162.57 280 LEU A N 1
ATOM 2175 C CA . LEU A 1 280 ? -23.250 51.007 24.156 1.00 162.03 280 LEU A CA 1
ATOM 2176 C C . LEU A 1 280 ? -23.171 52.126 23.133 1.00 175.15 280 LEU A C 1
ATOM 2177 O O . LEU A 1 280 ? -24.134 52.862 22.917 1.00 182.45 280 LEU A O 1
ATOM 2182 N N . LYS A 1 281 ? -22.002 52.252 22.516 1.00 177.50 281 LYS A N 1
ATOM 2183 C CA . LYS A 1 281 ? -21.755 53.292 21.527 1.00 180.49 281 LYS A CA 1
ATOM 2184 C C . LYS A 1 281 ? -22.554 53.032 20.245 1.00 174.64 281 LYS A C 1
ATOM 2185 O O . LYS A 1 281 ? -22.486 51.937 19.689 1.00 173.70 281 LYS A O 1
ATOM 2191 N N . PRO A 1 282 ? -23.324 54.036 19.783 1.00 172.61 282 PRO A N 1
ATOM 2192 C CA . PRO A 1 282 ? -24.209 53.946 18.609 1.00 175.13 282 PRO A CA 1
ATOM 2193 C C . PRO A 1 282 ? -23.544 53.508 17.294 1.00 181.18 282 PRO A C 1
ATOM 2194 O O . PRO A 1 282 ? -24.222 52.941 16.430 1.00 177.62 282 PRO A O 1
ATOM 2198 N N . GLY A 1 283 ? -22.246 53.761 17.151 1.00 188.71 283 GLY A N 1
ATOM 2199 C CA . GLY A 1 283 ? -21.531 53.445 15.923 1.00 194.79 283 GLY A CA 1
ATOM 2200 C C . GLY A 1 283 ? -21.209 51.975 15.710 1.00 189.99 283 GLY A C 1
ATOM 2201 O O . GLY A 1 283 ? -21.704 51.362 14.761 1.00 181.79 283 GLY A O 1
ATOM 2202 N N . LYS A 1 284 ? -20.362 51.417 16.577 1.00 193.68 284 LYS A N 1
ATOM 2203 C CA . LYS A 1 284 ? -20.012 50.000 16.507 1.00 185.33 284 LYS A CA 1
ATOM 2204 C C . LYS A 1 284 ? -21.268 49.182 16.784 1.00 170.75 284 LYS A C 1
ATOM 2205 O O . LYS A 1 284 ? -22.162 49.625 17.507 1.00 168.61 284 LYS A O 1
ATOM 2211 N N . ILE A 1 285 ? -21.358 48.001 16.190 1.00 163.47 285 ILE A N 1
ATOM 2212 C CA . ILE A 1 285 ? -22.567 47.214 16.334 1.00 158.47 285 ILE A CA 1
ATOM 2213 C C . ILE A 1 285 ? -22.283 45.886 17.029 1.00 157.37 285 ILE A C 1
ATOM 2214 O O . ILE A 1 285 ? -21.264 45.238 16.774 1.00 158.63 285 ILE A O 1
ATOM 2219 N N . TYR A 1 286 ? -23.194 45.500 17.920 1.00 151.21 286 TYR A N 1
ATOM 2220 C CA . TYR A 1 286 ? -22.993 44.355 18.794 1.00 141.18 286 TYR A CA 1
ATOM 2221 C C . TYR A 1 286 ? -23.912 43.190 18.471 1.00 135.58 286 TYR A C 1
ATOM 2222 O O . TYR A 1 286 ? -25.059 43.382 18.078 1.00 133.56 286 TYR A O 1
ATOM 2231 N N . GLN A 1 287 ? -23.391 41.981 18.641 1.00 135.95 287 GLN A N 1
ATOM 2232 C CA . GLN A 1 287 ? -24.197 40.775 18.536 1.00 135.07 287 GLN A CA 1
ATOM 2233 C C . GLN A 1 287 ? -25.087 40.622 19.772 1.00 129.31 287 GLN A C 1
ATOM 2234 O O . GLN A 1 287 ? -24.650 40.853 20.895 1.00 130.12 287 GLN A O 1
ATOM 2240 N N . VAL A 1 288 ? -26.336 40.231 19.562 1.00 124.10 288 VAL A N 1
ATOM 2241 C CA . VAL A 1 288 ? -27.263 40.031 20.662 1.00 121.53 288 VAL A CA 1
ATOM 2242 C C . VAL A 1 288 ? -27.767 38.585 20.657 1.00 117.51 288 VAL A C 1
ATOM 2243 O O . VAL A 1 288 ? -28.267 38.106 19.647 1.00 117.71 288 VAL A O 1
ATOM 2247 N N . PHE A 1 289 ? -27.625 37.901 21.791 1.00 112.33 289 PHE A N 1
ATOM 2248 C CA . PHE A 1 289 ? -27.909 36.475 21.894 1.00 104.76 289 PHE A CA 1
ATOM 2249 C C . PHE A 1 289 ? -29.123 36.194 22.767 1.00 104.28 289 PHE A C 1
ATOM 2250 O O . PHE A 1 289 ? -29.292 36.796 23.824 1.00 102.17 289 PHE A O 1
ATOM 2258 N N . PHE A 1 290 ? -29.969 35.277 22.306 1.00 104.79 290 PHE A N 1
ATOM 2259 C CA . PHE A 1 290 ? -31.142 34.832 23.051 1.00 100.79 290 PHE A CA 1
ATOM 2260 C C . PHE A 1 290 ? -31.786 33.671 22.332 1.00 95.59 290 PHE A C 1
ATOM 2261 O O . PHE A 1 290 ? -31.594 33.524 21.143 1.00 97.45 290 PHE A O 1
ATOM 2269 N N . GLY A 1 291 ? -32.516 32.844 23.077 1.00 94.23 291 GLY A N 1
ATOM 2270 C CA . GLY A 1 291 ? -33.251 31.700 22.554 1.00 95.17 291 GLY A CA 1
ATOM 2271 C C . GLY A 1 291 ? -32.532 30.773 21.598 1.00 97.47 291 GLY A C 1
ATOM 2272 O O . GLY A 1 291 ? -33.161 30.268 20.665 1.00 106.40 291 GLY A O 1
ATOM 2281 N N . ARG A 1 293 ? -30.293 31.812 19.603 1.00 105.48 293 ARG A N 1
ATOM 2282 C CA . ARG A 1 293 ? -30.219 32.569 18.358 1.00 109.03 293 ARG A CA 1
ATOM 2283 C C . ARG A 1 293 ? -29.385 33.837 18.498 1.00 121.10 293 ARG A C 1
ATOM 2284 O O . ARG A 1 293 ? -29.502 34.563 19.484 1.00 126.51 293 ARG A O 1
ATOM 2292 N N . GLU A 1 294 ? -28.547 34.102 17.503 1.00 127.78 294 GLU A N 1
ATOM 2293 C CA . GLU A 1 294 ? -27.747 35.324 17.474 1.00 132.68 294 GLU A CA 1
ATOM 2294 C C . GLU A 1 294 ? -28.377 36.343 16.533 1.00 140.43 294 GLU A C 1
ATOM 2295 O O . GLU A 1 294 ? -28.871 35.989 15.467 1.00 144.67 294 GLU A O 1
ATOM 2301 N N . THR A 1 295 ? -28.375 37.607 16.936 1.00 143.60 295 THR A N 1
ATOM 2302 C CA . THR A 1 295 ? -28.817 38.680 16.062 1.00 144.75 295 THR A CA 1
ATOM 2303 C C . THR A 1 295 ? -27.845 39.839 16.218 1.00 144.24 295 THR A C 1
ATOM 2304 O O . THR A 1 295 ? -26.985 39.818 17.090 1.00 144.96 295 THR A O 1
ATOM 2308 N N . VAL A 1 296 ? -27.967 40.834 15.352 1.00 143.82 296 VAL A N 1
ATOM 2309 C CA . VAL A 1 296 ? -27.088 41.989 15.371 1.00 140.45 296 VAL A CA 1
ATOM 2310 C C . VAL A 1 296 ? -27.975 43.235 15.457 1.00 136.93 296 VAL A C 1
ATOM 2311 O O . VAL A 1 296 ? -29.074 43.265 14.879 1.00 133.27 296 VAL A O 1
ATOM 2315 N N . GLY A 1 297 ? -27.527 44.248 16.195 1.00 135.59 297 GLY A N 1
ATOM 2316 C CA . GLY A 1 297 ? -28.337 45.439 16.381 1.00 137.35 297 GLY A CA 1
ATOM 2317 C C . GLY A 1 297 ? -27.567 46.717 16.646 1.00 146.78 297 GLY A C 1
ATOM 2318 O O . GLY A 1 297 ? -26.560 46.703 17.346 1.00 151.81 297 GLY A O 1
ATOM 2319 N N . LYS A 1 298 ? -28.049 47.823 16.077 1.00 153.67 298 LYS A N 1
ATOM 2320 C CA . LYS A 1 298 ? -27.522 49.158 16.371 1.00 160.82 298 LYS A CA 1
ATOM 2321 C C . LYS A 1 298 ? -28.185 49.698 17.644 1.00 160.60 298 LYS A C 1
ATOM 2322 O O . LYS A 1 298 ? -29.304 49.300 17.977 1.00 153.25 298 LYS A O 1
ATOM 2328 N N . ILE A 1 299 ? -27.507 50.596 18.357 1.00 166.73 299 ILE A N 1
ATOM 2329 C CA . ILE A 1 299 ? -28.049 51.102 19.616 1.00 166.06 299 ILE A CA 1
ATOM 2330 C C . ILE A 1 299 ? -28.284 52.603 19.597 1.00 169.53 299 ILE A C 1
ATOM 2331 O O . ILE A 1 299 ? -27.466 53.358 19.083 1.00 174.61 299 ILE A O 1
ATOM 2336 N N . SER A 1 300 ? -29.417 53.023 20.150 1.00 167.72 300 SER A N 1
ATOM 2337 C CA . SER A 1 300 ? -29.699 54.436 20.355 1.00 176.18 300 SER A CA 1
ATOM 2338 C C . SER A 1 300 ? -29.978 54.706 21.831 1.00 171.23 300 SER A C 1
ATOM 2339 O O . SER A 1 300 ? -30.901 54.147 22.410 1.00 165.08 300 SER A O 1
ATOM 2342 N N . VAL A 1 301 ? -29.176 55.571 22.434 1.00 176.37 301 VAL A N 1
ATOM 2343 C CA . VAL A 1 301 ? -29.318 55.887 23.849 1.00 174.08 301 VAL A CA 1
ATOM 2344 C C . VAL A 1 301 ? -30.577 56.687 24.148 1.00 168.70 301 VAL A C 1
ATOM 2345 O O . VAL A 1 301 ? -30.792 57.744 23.571 1.00 177.19 301 VAL A O 1
ATOM 2349 N N . ILE A 1 302 ? -31.398 56.192 25.064 1.00 156.45 302 ILE A N 1
ATOM 2350 C CA . ILE A 1 302 ? -32.583 56.924 25.494 1.00 158.95 302 ILE A CA 1
ATOM 2351 C C . ILE A 1 302 ? -32.322 57.669 26.793 1.00 161.03 302 ILE A C 1
ATOM 2352 O O . ILE A 1 302 ? -32.651 58.846 26.948 1.00 165.95 302 ILE A O 1
ATOM 2357 N N . ASP A 1 303 ? -31.741 56.940 27.730 1.00 161.79 303 ASP A N 1
ATOM 2358 C CA . ASP A 1 303 ? -31.377 57.442 29.039 1.00 173.99 303 ASP A CA 1
ATOM 2359 C C . ASP A 1 303 ? -30.189 56.585 29.450 1.00 175.66 303 ASP A C 1
ATOM 2360 O O . ASP A 1 303 ? -29.656 55.851 28.619 1.00 176.11 303 ASP A O 1
ATOM 2365 N N . LYS A 1 304 ? -29.749 56.643 30.699 1.00 173.28 304 LYS A N 1
ATOM 2366 C CA . LYS A 1 304 ? -28.716 55.699 31.071 1.00 164.73 304 LYS A CA 1
ATOM 2367 C C . LYS A 1 304 ? -29.378 54.566 31.812 1.00 160.86 304 LYS A C 1
ATOM 2368 O O . LYS A 1 304 ? -30.300 54.778 32.602 1.00 161.45 304 LYS A O 1
ATOM 2374 N N . GLY A 1 305 ? -28.907 53.359 31.520 1.00 160.50 305 GLY A N 1
ATOM 2375 C CA . GLY A 1 305 ? -29.556 52.144 31.965 1.00 156.70 305 GLY A CA 1
ATOM 2376 C C . GLY A 1 305 ? -30.621 51.730 30.965 1.00 155.76 305 GLY A C 1
ATOM 2377 O O . GLY A 1 305 ? -31.150 50.628 31.040 1.00 148.98 305 GLY A O 1
ATOM 2378 N N . ILE A 1 306 ? -30.936 52.620 30.026 1.00 155.38 306 ILE A N 1
ATOM 2379 C CA . ILE A 1 306 ? -32.001 52.371 29.057 1.00 152.61 306 ILE A CA 1
ATOM 2380 C C . ILE A 1 306 ? -31.586 52.641 27.616 1.00 157.73 306 ILE A C 1
ATOM 2381 O O . ILE A 1 306 ? -31.268 53.766 27.254 1.00 164.78 306 ILE A O 1
ATOM 2386 N N . TYR A 1 307 ? -31.613 51.611 26.784 1.00 154.41 307 TYR A N 1
ATOM 2387 C CA . TYR A 1 307 ? -31.175 51.770 25.409 1.00 156.13 307 TYR A CA 1
ATOM 2388 C C . TYR A 1 307 ? -32.253 51.308 24.436 1.00 157.52 307 TYR A C 1
ATOM 2389 O O . TYR A 1 307 ? -33.121 50.492 24.768 1.00 152.22 307 TYR A O 1
ATOM 2398 N N . LEU A 1 308 ? -32.209 51.880 23.240 1.00 162.40 308 LEU A N 1
ATOM 2399 C CA . LEU A 1 308 ? -33.117 51.512 22.170 1.00 153.75 308 LEU A CA 1
ATOM 2400 C C . LEU A 1 308 ? -32.374 50.595 21.230 1.00 150.67 308 LEU A C 1
ATOM 2401 O O . LEU A 1 308 ? -31.232 50.884 20.849 1.00 154.50 308 LEU A O 1
ATOM 2406 N N . VAL A 1 309 ? -33.004 49.487 20.858 1.00 143.93 309 VAL A N 1
ATOM 2407 C CA . VAL A 1 309 ? -32.365 48.576 19.923 1.00 145.64 309 VAL A CA 1
ATOM 2408 C C . VAL A 1 309 ? -33.135 48.458 18.624 1.00 152.26 309 VAL A C 1
ATOM 2409 O O . VAL A 1 309 ? -34.325 48.160 18.620 1.00 156.41 309 VAL A O 1
ATOM 2413 N N . ARG A 1 310 ? -32.448 48.706 17.518 1.00 157.41 310 ARG A N 1
ATOM 2414 C CA . ARG A 1 310 ? -32.984 48.366 16.216 1.00 158.40 310 ARG A CA 1
ATOM 2415 C C . ARG A 1 310 ? -32.280 47.083 15.783 1.00 153.29 310 ARG A C 1
ATOM 2416 O O . ARG A 1 310 ? -31.052 46.997 15.801 1.00 152.47 310 ARG A O 1
ATOM 2424 N N . LEU A 1 311 ? -33.071 46.072 15.444 1.00 149.18 311 LEU A N 1
ATOM 2425 C CA . LEU A 1 311 ? -32.532 44.765 15.100 1.00 148.13 311 LEU A CA 1
ATOM 2426 C C . LEU A 1 311 ? -32.567 44.513 13.608 1.00 161.50 311 LEU A C 1
ATOM 2427 O O . LEU A 1 311 ? -33.550 44.848 12.935 1.00 165.68 311 LEU A O 1
ATOM 2432 N N . LYS A 1 312 ? -31.501 43.896 13.103 1.00 168.97 312 LYS A N 1
ATOM 2433 C CA . LYS A 1 312 ? -31.418 43.524 11.693 1.00 174.47 312 LYS A CA 1
ATOM 2434 C C . LYS A 1 312 ? -32.614 42.676 11.258 1.00 163.00 312 LYS A C 1
ATOM 2435 O O . LYS A 1 312 ? -33.144 42.856 10.169 1.00 157.30 312 LYS A O 1
ATOM 2441 N N . GLU A 1 313 ? -33.047 41.771 12.129 1.00 159.01 313 GLU A N 1
ATOM 2442 C CA . GLU A 1 313 ? -34.071 40.789 11.795 1.00 151.65 313 GLU A CA 1
ATOM 2443 C C . GLU A 1 313 ? -35.216 40.879 12.792 1.00 135.73 313 GLU A C 1
ATOM 2444 O O . GLU A 1 313 ? -34.958 40.977 13.980 1.00 134.58 313 GLU A O 1
ATOM 2450 N N . ASN A 1 314 ? -36.468 40.857 12.334 1.00 130.79 314 ASN A N 1
ATOM 2451 C CA . ASN A 1 314 ? -37.603 40.837 13.268 1.00 126.27 314 ASN A CA 1
ATOM 2452 C C . ASN A 1 314 ? -37.381 39.740 14.334 1.00 121.04 314 ASN A C 1
ATOM 2453 O O . ASN A 1 314 ? -36.576 38.828 14.130 1.00 125.46 314 ASN A O 1
ATOM 2458 N N . ALA A 1 315 ? -38.044 39.833 15.481 1.00 109.36 315 ALA A N 1
ATOM 2459 C CA . ALA A 1 315 ? -37.643 38.979 16.599 1.00 104.64 315 ALA A CA 1
ATOM 2460 C C . ALA A 1 315 ? -38.689 38.806 17.710 1.00 108.33 315 ALA A C 1
ATOM 2461 O O . ALA A 1 315 ? -39.320 39.773 18.157 1.00 112.40 315 ALA A O 1
ATOM 2463 N N . ILE A 1 316 ? -38.838 37.566 18.172 1.00 105.36 316 ILE A N 1
ATOM 2464 C CA . ILE A 1 316 ? -39.886 37.214 19.126 1.00 104.58 316 ILE A CA 1
ATOM 2465 C C . ILE A 1 316 ? -39.355 37.214 20.547 1.00 102.88 316 ILE A C 1
ATOM 2466 O O . ILE A 1 316 ? -38.692 36.267 20.957 1.00 109.22 316 ILE A O 1
ATOM 2471 N N . VAL A 1 317 ? -39.630 38.278 21.298 1.00 104.45 317 VAL A N 1
ATOM 2472 C CA . VAL A 1 317 ? -39.223 38.344 22.703 1.00 99.45 317 VAL A CA 1
ATOM 2473 C C . VAL A 1 317 ? -40.321 38.928 23.562 1.00 98.05 317 VAL A C 1
ATOM 2474 O O . VAL A 1 317 ? -41.229 39.589 23.061 1.00 115.10 317 VAL A O 1
ATOM 2478 N N . ARG A 1 318 ? -40.239 38.673 24.859 1.00 91.50 318 ARG A N 1
ATOM 2479 C CA . ARG A 1 318 ? -41.227 39.174 25.795 1.00 95.28 318 ARG A CA 1
ATOM 2480 C C . ARG A 1 318 ? -40.614 40.164 26.778 1.00 101.40 318 ARG A C 1
ATOM 2481 O O . ARG A 1 318 ? -39.398 40.209 26.962 1.00 103.58 318 ARG A O 1
ATOM 2489 N N . ARG A 1 319 ? -41.458 40.973 27.399 1.00 103.55 319 ARG A N 1
ATOM 2490 C CA . ARG A 1 319 ? -40.983 41.836 28.459 1.00 103.28 319 ARG A CA 1
ATOM 2491 C C . ARG A 1 319 ? -40.388 40.953 29.524 1.00 107.32 319 ARG A C 1
ATOM 2492 O O . ARG A 1 319 ? -40.974 39.936 29.886 1.00 105.04 319 ARG A O 1
ATOM 2500 N N . GLY A 1 320 ? -39.203 41.328 29.993 1.00 113.05 320 GLY A N 1
ATOM 2501 C CA . GLY A 1 320 ? -38.557 40.623 31.080 1.00 111.51 320 GLY A CA 1
ATOM 2502 C C . GLY A 1 320 ? -37.450 39.703 30.622 1.00 110.06 320 GLY A C 1
ATOM 2503 O O . GLY A 1 320 ? -36.537 39.422 31.387 1.00 117.21 320 GLY A O 1
ATOM 2504 N N . ASP A 1 321 ? -37.541 39.230 29.383 1.00 104.76 321 ASP A N 1
ATOM 2505 C CA . ASP A 1 321 ? -36.531 38.352 28.795 1.00 102.03 321 ASP A CA 1
ATOM 2506 C C . ASP A 1 321 ? -35.144 38.954 28.869 1.00 102.33 321 ASP A C 1
ATOM 2507 O O . ASP A 1 321 ? -34.994 40.169 28.842 1.00 111.32 321 ASP A O 1
ATOM 2512 N N . LYS A 1 322 ? -34.125 38.105 28.931 1.00 129.21 322 LYS A N 1
ATOM 2513 C CA . LYS A 1 322 ? -32.762 38.608 29.050 1.00 127.55 322 LYS A CA 1
ATOM 2514 C C . LYS A 1 322 ? -31.880 38.238 27.857 1.00 126.81 322 LYS A C 1
ATOM 2515 O O . LYS A 1 322 ? -31.974 37.147 27.297 1.00 125.52 322 LYS A O 1
ATOM 2521 N N . LEU A 1 323 ? -31.021 39.180 27.485 1.00 126.88 323 LEU A N 1
ATOM 2522 C CA . LEU A 1 323 ? -30.173 39.067 26.310 1.00 125.55 323 LEU A CA 1
ATOM 2523 C C . LEU A 1 323 ? -28.690 39.026 26.668 1.00 129.79 323 LEU A C 1
ATOM 2524 O O . LEU A 1 323 ? -28.252 39.583 27.675 1.00 132.07 323 LEU A O 1
ATOM 2529 N N . VAL A 1 324 ? -27.905 38.376 25.828 1.00 130.95 324 VAL A N 1
ATOM 2530 C CA . VAL A 1 324 ? -26.463 38.425 26.006 1.00 129.80 324 VAL A CA 1
ATOM 2531 C C . VAL A 1 324 ? -25.811 39.196 24.845 1.00 132.19 324 VAL A C 1
ATOM 2532 O O . VAL A 1 324 ? -26.076 38.929 23.670 1.00 140.83 324 VAL A O 1
ATOM 2536 N N . VAL A 1 325 ? -24.976 40.174 25.184 1.00 131.37 325 VAL A N 1
ATOM 2537 C CA . VAL A 1 325 ? -24.376 41.039 24.176 1.00 130.35 325 VAL A CA 1
ATOM 2538 C C . VAL A 1 325 ? -22.907 40.736 23.937 1.00 132.32 325 VAL A C 1
ATOM 2539 O O . VAL A 1 325 ? -22.117 40.634 24.876 1.00 132.00 325 VAL A O 1
ATOM 2543 N N . LEU A 1 326 ? -22.542 40.588 22.672 1.00 132.98 326 LEU A N 1
ATOM 2544 C CA . LEU A 1 326 ? -21.146 40.404 22.341 1.00 133.38 326 LEU A CA 1
ATOM 2545 C C . LEU A 1 326 ? -20.633 41.525 21.473 1.00 144.08 326 LEU A C 1
ATOM 2546 O O . LEU A 1 326 ? -21.365 42.128 20.693 1.00 144.29 326 LEU A O 1
ATOM 2551 N N . ASP A 1 327 ? -19.350 41.796 21.651 1.00 156.18 327 ASP A N 1
ATOM 2552 C CA . ASP A 1 327 ? -18.616 42.746 20.852 1.00 165.08 327 ASP A CA 1
ATOM 2553 C C . ASP A 1 327 ? -18.609 42.284 19.413 1.00 167.41 327 ASP A C 1
ATOM 2554 O O . ASP A 1 327 ? -18.799 41.102 19.147 1.00 171.31 327 ASP A O 1
ATOM 2559 N N . SER A 1 328 ? -18.413 43.223 18.494 1.00 164.16 328 SER A N 1
ATOM 2560 C CA . SER A 1 328 ? -18.209 42.916 17.085 1.00 156.23 328 SER A CA 1
ATOM 2561 C C . SER A 1 328 ? -17.297 41.705 16.900 1.00 153.70 328 SER A C 1
ATOM 2562 O O . SER A 1 328 ? -17.598 40.795 16.124 1.00 156.77 328 SER A O 1
ATOM 2565 N N . SER A 1 329 ? -16.196 41.704 17.648 1.00 154.12 329 SER A N 1
ATOM 2566 C CA . SER A 1 329 ? -15.175 40.659 17.584 1.00 161.95 329 SER A CA 1
ATOM 2567 C C . SER A 1 329 ? -15.564 39.377 18.309 1.00 161.33 329 SER A C 1
ATOM 2568 O O . SER A 1 329 ? -14.933 38.333 18.125 1.00 165.13 329 SER A O 1
ATOM 2571 N N . GLY A 1 330 ? -16.575 39.461 19.163 1.00 158.81 330 GLY A N 1
ATOM 2572 C CA . GLY A 1 330 ? -17.102 38.269 19.793 1.00 161.00 330 GLY A CA 1
ATOM 2573 C C . GLY A 1 330 ? -16.596 38.021 21.195 1.00 174.78 330 GLY A C 1
ATOM 2574 O O . GLY A 1 330 ? -16.528 36.881 21.650 1.00 155.19 330 GLY A O 1
ATOM 2575 N N . ASN A 1 331 ? -16.238 39.074 21.908 1.00 204.59 331 ASN A N 1
ATOM 2576 C CA . ASN A 1 331 ? -15.978 38.861 23.319 1.00 213.63 331 ASN A CA 1
ATOM 2577 C C . ASN A 1 331 ? -17.189 39.313 24.129 1.00 191.39 331 ASN A C 1
ATOM 2578 O O . ASN A 1 331 ? -18.037 40.048 23.630 1.00 187.61 331 ASN A O 1
ATOM 2583 N N . PHE A 1 332 ? -17.285 38.839 25.365 1.00 174.71 332 PHE A N 1
ATOM 2584 C CA . PHE A 1 332 ? -18.466 39.086 26.181 1.00 149.91 332 PHE A CA 1
ATOM 2585 C C . PHE A 1 332 ? -18.527 40.558 26.579 1.00 140.26 332 PHE A C 1
ATOM 2586 O O . PHE A 1 332 ? -17.499 41.170 26.822 1.00 138.53 332 PHE A O 1
ATOM 2594 N N . LEU A 1 333 ? -19.729 41.125 26.630 1.00 136.93 333 LEU A N 1
ATOM 2595 C CA . LEU A 1 333 ? -19.899 42.525 27.026 1.00 140.01 333 LEU A CA 1
ATOM 2596 C C . LEU A 1 333 ? -20.882 42.723 28.167 1.00 141.06 333 LEU A C 1
ATOM 2597 O O . LEU A 1 333 ? -20.777 43.690 28.908 1.00 147.30 333 LEU A O 1
ATOM 2602 N N . GLY A 1 334 ? -21.864 41.839 28.287 1.00 136.63 334 GLY A N 1
ATOM 2603 C CA . GLY A 1 334 ? -22.873 42.000 29.318 1.00 136.08 334 GLY A CA 1
ATOM 2604 C C . GLY A 1 334 ? -24.213 41.382 28.982 1.00 137.38 334 GLY A C 1
ATOM 2605 O O . GLY A 1 334 ? -24.339 40.603 28.042 1.00 138.35 334 GLY A O 1
ATOM 2606 N N . GLY A 1 335 ? -25.219 41.738 29.771 1.00 139.43 335 GLY A N 1
ATOM 2607 C CA . GLY A 1 335 ? -26.570 41.253 29.572 1.00 138.33 335 GLY A CA 1
ATOM 2608 C C . GLY A 1 335 ? -27.560 42.399 29.476 1.00 138.87 335 GLY A C 1
ATOM 2609 O O . GLY A 1 335 ? -27.254 43.516 29.897 1.00 143.43 335 GLY A O 1
ATOM 2610 N N . ALA A 1 336 ? -28.745 42.116 28.934 1.00 134.22 336 ALA A N 1
ATOM 2611 C CA . ALA A 1 336 ? -29.775 43.133 28.702 1.00 130.07 336 ALA A CA 1
ATOM 2612 C C . ALA A 1 336 ? -31.187 42.650 29.001 1.00 125.74 336 ALA A C 1
ATOM 2613 O O . ALA A 1 336 ? -31.562 41.541 28.637 1.00 122.42 336 ALA A O 1
ATOM 2615 N N . GLU A 1 337 ? -31.979 43.501 29.639 1.00 125.93 337 GLU A N 1
ATOM 2616 C CA . GLU A 1 337 ? -33.339 43.133 29.982 1.00 125.86 337 GLU A CA 1
ATOM 2617 C C . GLU A 1 337 ? -34.301 43.873 29.081 1.00 131.28 337 GLU A C 1
ATOM 2618 O O . GLU A 1 337 ? -34.389 45.098 29.096 1.00 138.69 337 GLU A O 1
ATOM 2624 N N . VAL A 1 338 ? -35.011 43.098 28.280 1.00 130.48 338 VAL A N 1
ATOM 2625 C CA . VAL A 1 338 ? -36.052 43.618 27.437 1.00 132.41 338 VAL A CA 1
ATOM 2626 C C . VAL A 1 338 ? -37.142 44.247 28.304 1.00 134.94 338 VAL A C 1
ATOM 2627 O O . VAL A 1 338 ? -37.892 43.540 28.985 1.00 132.98 338 VAL A O 1
ATOM 2631 N N . LEU A 1 339 ? -37.188 45.582 28.298 1.00 138.28 339 LEU A N 1
ATOM 2632 C CA . LEU A 1 339 ? -38.233 46.340 28.983 1.00 141.36 339 LEU A CA 1
ATOM 2633 C C . LEU A 1 339 ? -39.500 46.402 28.143 1.00 140.32 339 LEU A C 1
ATOM 2634 O O . LEU A 1 339 ? -40.613 46.269 28.659 1.00 139.61 339 LEU A O 1
ATOM 2639 N N . HIS A 1 340 ? -39.319 46.619 26.844 1.00 140.59 340 HIS A N 1
ATOM 2640 C CA . HIS A 1 340 ? -40.440 46.648 25.914 1.00 142.01 340 HIS A CA 1
ATOM 2641 C C . HIS A 1 340 ? -40.003 46.252 24.499 1.00 136.41 340 HIS A C 1
ATOM 2642 O O . HIS A 1 340 ? -39.122 46.901 23.914 1.00 134.86 340 HIS A O 1
ATOM 2649 N N . PRO A 1 341 ? -40.607 45.162 23.964 1.00 136.28 341 PRO A N 1
ATOM 2650 C CA . PRO A 1 341 ? -40.509 44.705 22.565 1.00 141.19 341 PRO A CA 1
ATOM 2651 C C . PRO A 1 341 ? -41.609 45.262 21.653 1.00 157.32 341 PRO A C 1
ATOM 2652 O O . PRO A 1 341 ? -42.776 45.270 22.049 1.00 165.44 341 PRO A O 1
ATOM 2656 N N . LYS A 1 342 ? -41.227 45.711 20.456 1.00 162.41 342 LYS A N 1
ATOM 2657 C CA . LYS A 1 342 ? -42.138 46.366 19.524 1.00 162.44 342 LYS A CA 1
ATOM 2658 C C . LYS A 1 342 ? -42.675 47.693 20.074 1.00 164.02 342 LYS A C 1
ATOM 2659 O O . LYS A 1 342 ? -43.876 47.835 20.292 1.00 162.92 342 LYS A O 1
ATOM 2665 N N . VAL A 1 343 ? -41.795 48.662 20.313 1.00 166.89 343 VAL A N 1
ATOM 2666 C CA . VAL A 1 343 ? -42.280 49.964 20.750 1.00 172.02 343 VAL A CA 1
ATOM 2667 C C . VAL A 1 343 ? -42.829 50.678 19.527 1.00 174.89 343 VAL A C 1
ATOM 2668 O O . VAL A 1 343 ? -42.488 50.335 18.394 1.00 175.68 343 VAL A O 1
ATOM 2672 N N . ARG A 1 344 ? -43.717 51.637 19.760 1.00 176.29 344 ARG A N 1
ATOM 2673 C CA . ARG A 1 344 ? -44.263 52.461 18.694 1.00 177.65 344 ARG A CA 1
ATOM 2674 C C . ARG A 1 344 ? -43.345 53.638 18.417 1.00 170.85 344 ARG A C 1
ATOM 2675 O O . ARG A 1 344 ? -43.292 54.162 17.309 1.00 178.58 344 ARG A O 1
ATOM 2683 N N . VAL A 1 345 ? -42.612 54.045 19.443 1.00 156.42 345 VAL A N 1
ATOM 2684 C CA . VAL A 1 345 ? -41.853 55.275 19.389 1.00 146.13 345 VAL A CA 1
ATOM 2685 C C . VAL A 1 345 ? -40.347 55.065 19.410 1.00 146.89 345 VAL A C 1
ATOM 2686 O O . VAL A 1 345 ? -39.820 54.374 20.281 1.00 148.29 345 VAL A O 1
ATOM 2690 N N . THR A 1 346 ? -39.663 55.673 18.446 1.00 157.12 346 THR A N 1
ATOM 2691 C CA . THR A 1 346 ? -38.203 55.659 18.395 1.00 162.80 346 THR A CA 1
ATOM 2692 C C . THR A 1 346 ? -37.617 57.029 18.756 1.00 165.49 346 THR A C 1
ATOM 2693 O O . THR A 1 346 ? -36.409 57.156 18.956 1.00 161.81 346 THR A O 1
ATOM 2697 N N . LYS A 1 347 ? -38.470 58.051 18.822 1.00 169.60 347 LYS A N 1
ATOM 2698 C CA . LYS A 1 347 ? -38.046 59.359 19.318 1.00 173.02 347 LYS A CA 1
ATOM 2699 C C . LYS A 1 347 ? -37.854 59.284 20.828 1.00 171.80 347 LYS A C 1
ATOM 2700 O O . LYS A 1 347 ? -38.758 58.865 21.563 1.00 166.50 347 LYS A O 1
ATOM 2706 N N . LYS A 1 348 ? -36.672 59.705 21.275 1.00 175.30 348 LYS A N 1
ATOM 2707 C CA . LYS A 1 348 ? -36.253 59.561 22.669 1.00 176.92 348 LYS A CA 1
ATOM 2708 C C . LYS A 1 348 ? -37.262 60.125 23.654 1.00 179.59 348 LYS A C 1
ATOM 2709 O O . LYS A 1 348 ? -37.633 59.463 24.624 1.00 175.72 348 LYS A O 1
ATOM 2715 N N . ALA A 1 349 ? -37.673 61.361 23.387 1.00 184.61 349 ALA A N 1
ATOM 2716 C CA . ALA A 1 349 ? -38.483 62.165 24.291 1.00 185.78 349 ALA A CA 1
ATOM 2717 C C . ALA A 1 349 ? -39.610 61.401 24.971 1.00 180.63 349 ALA A C 1
ATOM 2718 O O . ALA A 1 349 ? -39.741 61.469 26.193 1.00 185.49 349 ALA A O 1
ATOM 2720 N N . PHE A 1 350 ? -40.420 60.683 24.194 1.00 169.58 350 PHE A N 1
ATOM 2721 C CA . PHE A 1 350 ? -41.598 60.038 24.763 1.00 162.81 350 PHE A CA 1
ATOM 2722 C C . PHE A 1 350 ? -41.225 59.009 25.809 1.00 158.90 350 PHE A C 1
ATOM 2723 O O . PHE A 1 350 ? -41.892 58.863 26.834 1.00 152.47 350 PHE A O 1
ATOM 2731 N N . ILE A 1 351 ? -40.156 58.284 25.527 1.00 163.32 351 ILE A N 1
ATOM 2732 C CA . ILE A 1 351 ? -39.710 57.222 26.406 1.00 162.04 351 ILE A CA 1
ATOM 2733 C C . ILE A 1 351 ? -39.183 57.772 27.730 1.00 163.70 351 ILE A C 1
ATOM 2734 O O . ILE A 1 351 ? -39.640 57.361 28.797 1.00 163.48 351 ILE A O 1
ATOM 2739 N N . LYS A 1 352 ? -38.237 58.707 27.663 1.00 163.59 352 LYS A N 1
ATOM 2740 C CA . LYS A 1 352 ? -37.640 59.252 28.878 1.00 166.50 352 LYS A CA 1
ATOM 2741 C C . LYS A 1 352 ? -38.694 59.889 29.790 1.00 167.73 352 LYS A C 1
ATOM 2742 O O . LYS A 1 352 ? -38.541 59.889 31.010 1.00 169.20 352 LYS A O 1
ATOM 2748 N N . LYS A 1 353 ? -39.771 60.402 29.202 1.00 168.59 353 LYS A N 1
ATOM 2749 C CA . LYS A 1 353 ? -40.837 61.039 29.976 1.00 171.70 353 LYS A CA 1
ATOM 2750 C C . LYS A 1 353 ? -41.704 60.062 30.768 1.00 163.08 353 LYS A C 1
ATOM 2751 O O . LYS A 1 353 ? -42.387 60.455 31.711 1.00 161.83 353 LYS A O 1
ATOM 2757 N N . ASN A 1 354 ? -41.701 58.795 30.380 1.00 159.74 354 ASN A N 1
ATOM 2758 C CA . ASN A 1 354 ? -42.549 57.831 31.059 1.00 163.90 354 ASN A CA 1
ATOM 2759 C C . ASN A 1 354 ? -41.784 56.612 31.529 1.00 171.60 354 ASN A C 1
ATOM 2760 O O . ASN A 1 354 ? -42.367 55.542 31.725 1.00 174.84 354 ASN A O 1
ATOM 2765 N N . ILE A 1 355 ? -40.477 56.780 31.704 1.00 170.11 355 ILE A N 1
ATOM 2766 C CA . ILE A 1 355 ? -39.633 55.719 32.230 1.00 159.35 355 ILE A CA 1
ATOM 2767 C C . ILE A 1 355 ? -40.138 55.287 33.595 1.00 161.94 355 ILE A C 1
ATOM 2768 O O . ILE A 1 355 ? -40.308 54.099 33.859 1.00 138.66 355 ILE A O 1
ATOM 2773 N N . LYS A 1 356 ? -40.408 56.266 34.449 1.00 165.39 356 LYS A N 1
ATOM 2774 C CA . LYS A 1 356 ? -40.920 55.996 35.786 1.00 171.96 356 LYS A CA 1
ATOM 2775 C C . LYS A 1 356 ? -42.171 55.115 35.720 1.00 177.04 356 LYS A C 1
ATOM 2776 O O . LYS A 1 356 ? -42.404 54.285 36.599 1.00 179.92 356 LYS A O 1
ATOM 2782 N N . ASP A 1 357 ? -42.954 55.274 34.657 1.00 176.06 357 ASP A N 1
ATOM 2783 C CA . ASP A 1 357 ? -44.110 54.416 34.424 1.00 169.99 357 ASP A CA 1
ATOM 2784 C C . ASP A 1 357 ? -43.682 53.126 33.744 1.00 160.25 357 ASP A C 1
ATOM 2785 O O . ASP A 1 357 ? -44.064 52.046 34.182 1.00 163.42 357 ASP A O 1
ATOM 2790 N N . LEU A 1 358 ? -42.879 53.243 32.687 1.00 151.90 358 LEU A N 1
ATOM 2791 C CA . LEU A 1 358 ? -42.378 52.083 31.944 1.00 144.34 358 LEU A CA 1
ATOM 2792 C C . LEU A 1 358 ? -41.805 51.000 32.846 1.00 145.64 358 LEU A C 1
ATOM 2793 O O . LEU A 1 358 ? -41.894 49.811 32.546 1.00 142.84 358 LEU A O 1
ATOM 2798 N N . LEU A 1 359 ? -41.220 51.409 33.960 1.00 149.96 359 LEU A N 1
ATOM 2799 C CA . LEU A 1 359 ? -40.497 50.466 34.790 1.00 148.38 359 LEU A CA 1
ATOM 2800 C C . LEU A 1 359 ? -41.361 49.832 35.872 1.00 158.73 359 LEU 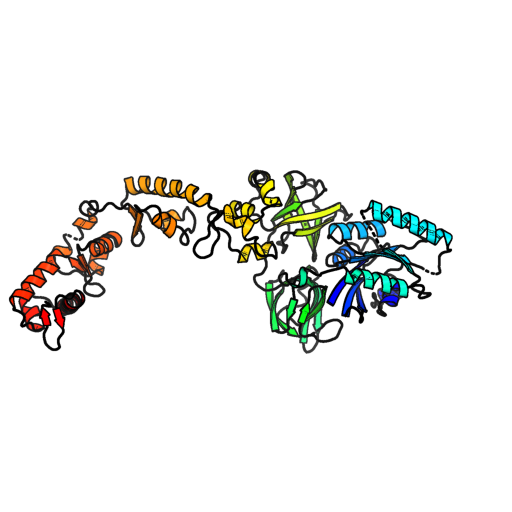A C 1
ATOM 2801 O O . LEU A 1 359 ? -41.127 48.688 36.253 1.00 163.96 359 LEU A O 1
ATOM 2806 N N . GLU A 1 360 ? -42.363 50.551 36.365 1.00 161.42 360 GLU A N 1
ATOM 2807 C CA . GLU A 1 360 ? -43.143 50.025 37.481 1.00 159.57 360 GLU A CA 1
ATOM 2808 C C . GLU A 1 360 ? -44.625 49.829 37.160 1.00 160.30 360 GLU A C 1
ATOM 2809 O O . GLU A 1 360 ? -45.329 49.133 37.889 1.00 164.41 360 GLU A O 1
ATOM 2815 N N . ASN A 1 361 ? -45.098 50.441 36.077 1.00 156.94 361 ASN A N 1
ATOM 2816 C CA . ASN A 1 361 ? -46.461 50.209 35.585 1.00 148.44 361 ASN A CA 1
ATOM 2817 C C . ASN A 1 361 ? -46.440 50.165 34.078 1.00 137.73 361 ASN A C 1
ATOM 2818 O O . ASN A 1 361 ? -46.506 51.204 33.416 1.00 135.01 361 ASN A O 1
ATOM 2823 N N . PHE A 1 362 ? -46.355 48.957 33.540 1.00 131.82 362 PHE A N 1
ATOM 2824 C CA . PHE A 1 362 ? -46.258 48.791 32.107 1.00 131.79 362 PHE A CA 1
ATOM 2825 C C . PHE A 1 362 ? -47.593 49.097 31.447 1.00 134.21 362 PHE A C 1
ATOM 2826 O O . PHE A 1 362 ? -47.633 49.680 30.360 1.00 131.98 362 PHE A O 1
ATOM 2834 N N . GLU A 1 363 ? -48.678 48.708 32.117 1.00 135.47 363 GLU A N 1
ATOM 2835 C CA . GLU A 1 363 ? -50.027 49.041 31.674 1.00 139.71 363 GLU A CA 1
ATOM 2836 C C . GLU A 1 363 ? -50.160 50.531 31.386 1.00 149.42 363 GLU A C 1
ATOM 2837 O O . GLU A 1 363 ? -50.506 50.922 30.277 1.00 150.01 363 GLU A O 1
ATOM 2843 N N . CYS A 1 364 ? -49.871 51.363 32.384 1.00 153.93 364 CYS A N 1
ATOM 2844 C CA . CYS A 1 364 ? -49.998 52.805 32.213 1.00 159.30 364 CYS A CA 1
ATOM 2845 C C . CYS A 1 364 ? -49.005 53.367 31.185 1.00 161.70 364 CYS A C 1
ATOM 2846 O O . CYS A 1 364 ? -49.274 54.406 30.586 1.00 168.95 364 CYS A O 1
ATOM 2849 N N . TYR A 1 365 ? -47.874 52.700 30.962 1.00 151.79 365 TYR A N 1
ATOM 2850 C CA . TYR A 1 365 ? -46.988 53.125 29.877 1.00 144.38 365 TYR A CA 1
ATOM 2851 C C . TYR A 1 365 ? -47.597 52.716 28.561 1.00 139.72 365 TYR A C 1
ATOM 2852 O O . TYR A 1 365 ? -47.399 53.378 27.549 1.00 139.45 365 TYR A O 1
ATOM 2861 N N . LEU A 1 366 ? -48.327 51.607 28.569 1.00 138.85 366 LEU A N 1
ATOM 2862 C CA . LEU A 1 366 ? -48.968 51.124 27.351 1.00 142.89 366 LEU A CA 1
ATOM 2863 C C . LEU A 1 366 ? -50.165 52.023 26.997 1.00 147.88 366 LEU A C 1
ATOM 2864 O O . LEU A 1 366 ? -50.287 52.498 25.860 1.00 144.10 366 LEU A O 1
ATOM 2869 N N . LEU A 1 367 ? -51.019 52.282 27.988 1.00 155.48 367 LEU A N 1
ATOM 2870 C CA . LEU A 1 367 ? -52.128 53.222 27.837 1.00 157.48 367 LEU A CA 1
ATOM 2871 C C . LEU A 1 367 ? -51.624 54.539 27.249 1.00 164.19 367 LEU A C 1
ATOM 2872 O O . LEU A 1 367 ? -52.365 55.246 26.581 1.00 171.19 367 LEU A O 1
ATOM 2877 N N . LYS A 1 368 ? -50.354 54.853 27.492 1.00 161.80 368 LYS A N 1
ATOM 2878 C CA . LYS A 1 368 ? -49.723 56.039 26.919 1.00 159.36 368 LYS A CA 1
ATOM 2879 C C . LYS A 1 368 ? -49.194 55.829 25.501 1.00 157.91 368 LYS A C 1
ATOM 2880 O O . LYS A 1 368 ? -49.252 56.742 24.685 1.00 162.28 368 LYS A O 1
ATOM 2886 N N . GLU A 1 369 ? -48.661 54.649 25.210 1.00 152.56 369 GLU A N 1
ATOM 2887 C CA . GLU A 1 369 ? -48.007 54.434 23.932 1.00 156.44 369 GLU A CA 1
ATOM 2888 C C . GLU A 1 369 ? -48.989 54.651 22.798 1.00 169.65 369 GLU A C 1
ATOM 2889 O O . GLU A 1 369 ? -48.618 55.164 21.750 1.00 175.47 369 GLU A O 1
ATOM 2895 N N . ARG A 1 370 ? -50.237 54.248 23.026 1.00 177.71 370 ARG A N 1
ATOM 2896 C CA . ARG A 1 370 ? -51.375 54.614 22.181 1.00 188.14 370 ARG A CA 1
ATOM 2897 C C . ARG A 1 370 ? -52.663 54.461 22.995 1.00 186.84 370 ARG A C 1
ATOM 2898 O O . ARG A 1 370 ? -53.174 53.357 23.171 1.00 192.45 370 ARG A O 1
ATOM 2906 N N . GLY A 1 371 ? -53.166 55.583 23.498 1.00 178.12 371 GLY A N 1
ATOM 2907 C CA . GLY A 1 371 ? -54.342 55.625 24.357 1.00 171.12 371 GLY A CA 1
ATOM 2908 C C . GLY A 1 371 ? -55.737 55.300 23.842 1.00 168.34 371 GLY A C 1
ATOM 2909 O O . GLY A 1 371 ? -56.486 54.626 24.555 1.00 163.17 371 GLY A O 1
ATOM 2910 N N . PRO A 1 372 ? -56.108 55.790 22.630 1.00 170.56 372 PRO A N 1
ATOM 2911 C CA . PRO A 1 372 ? -57.463 55.636 22.066 1.00 167.60 372 PRO A CA 1
ATOM 2912 C C . PRO A 1 372 ? -57.841 54.192 21.731 1.00 158.95 372 PRO A C 1
ATOM 2913 O O . PRO A 1 372 ? -58.955 53.737 22.010 1.00 145.82 372 PRO A O 1
ATOM 2917 N N . ILE A 1 373 ? -56.904 53.517 21.073 1.00 164.11 373 ILE A N 1
ATOM 2918 C CA . ILE A 1 373 ? -56.845 52.063 20.957 1.00 158.75 373 ILE A CA 1
ATOM 2919 C C . ILE A 1 373 ? -57.325 51.346 22.228 1.00 161.92 373 ILE A C 1
ATOM 2920 O O . ILE A 1 373 ? -58.106 50.376 22.172 1.00 158.49 373 ILE A O 1
ATOM 2925 N N . GLY A 1 374 ? -56.860 51.860 23.368 1.00 159.87 374 GLY A N 1
ATOM 2926 C CA . GLY A 1 374 ? -57.072 51.239 24.654 1.00 146.94 374 GLY A CA 1
ATOM 2927 C C . GLY A 1 374 ? -56.116 50.077 24.766 1.00 139.30 374 GLY A C 1
ATOM 2928 O O . GLY A 1 374 ? -55.117 49.981 24.037 1.00 130.12 374 GLY A O 1
ATOM 2929 N N . LEU A 1 375 ? -56.436 49.168 25.670 1.00 148.47 375 LEU A N 1
ATOM 2930 C CA . LEU A 1 375 ? -55.554 48.050 25.926 1.00 155.77 375 LEU A CA 1
ATOM 2931 C C . LEU A 1 375 ? -56.348 46.781 26.153 1.00 160.69 375 LEU A C 1
ATOM 2932 O O . LEU A 1 375 ? -57.085 46.675 27.134 1.00 166.18 375 LEU A O 1
ATOM 2937 N N . LYS A 1 376 ? -56.218 45.819 25.250 1.00 160.51 376 LYS A N 1
ATOM 2938 C CA . LYS A 1 376 ? -56.826 44.526 25.501 1.00 161.43 376 LYS A CA 1
ATOM 2939 C C . LYS A 1 376 ? -55.882 43.729 26.403 1.00 156.83 376 LYS A C 1
ATOM 2940 O O . LYS A 1 376 ? -54.664 43.742 26.213 1.00 151.23 376 LYS A O 1
ATOM 2946 N N . LEU A 1 377 ? -56.450 43.060 27.402 1.00 158.99 377 LEU A N 1
ATOM 2947 C CA . LEU A 1 377 ? -55.674 42.215 28.297 1.00 160.75 377 LEU A CA 1
ATOM 2948 C C . LEU A 1 377 ? -55.045 41.065 27.515 1.00 160.67 377 LEU A C 1
ATOM 2949 O O . LEU A 1 377 ? -53.968 40.578 27.858 1.00 161.11 377 LEU A O 1
ATOM 2954 N N . GLU A 1 378 ? -55.726 40.644 26.454 1.00 158.52 378 GLU A N 1
ATOM 2955 C CA . GLU A 1 378 ? -55.227 39.601 25.571 1.00 151.47 378 GLU A CA 1
ATOM 2956 C C . GLU A 1 378 ? -53.917 40.011 24.905 1.00 140.81 378 GLU A C 1
ATOM 2957 O O . GLU A 1 378 ? -53.156 39.166 24.445 1.00 142.35 378 GLU A O 1
ATOM 2963 N N . PHE A 1 379 ? -53.656 41.311 24.854 1.00 134.70 379 PHE A N 1
ATOM 2964 C CA . PHE A 1 379 ? -52.460 41.810 24.196 1.00 130.06 379 PHE A CA 1
ATOM 2965 C C . PHE A 1 379 ? -51.302 41.965 25.152 1.00 138.48 379 PHE A C 1
ATOM 2966 O O . PHE A 1 379 ? -50.167 41.606 24.838 1.00 149.31 379 PHE A O 1
ATOM 2974 N N . PHE A 1 380 ? -51.588 42.544 26.308 1.00 134.35 380 PHE A N 1
ATOM 2975 C CA . PHE A 1 380 ? -50.592 42.668 27.358 1.00 132.67 380 PHE A CA 1
ATOM 2976 C C . PHE A 1 380 ? -49.893 41.318 27.568 1.00 131.81 380 PHE A C 1
ATOM 2977 O O . PHE A 1 380 ? -48.672 41.248 27.655 1.00 126.42 380 PHE A O 1
ATOM 2985 N N . LYS A 1 381 ? -50.678 40.244 27.571 1.00 133.48 381 LYS A N 1
ATOM 2986 C CA . LYS A 1 381 ? -50.165 38.897 27.784 1.00 129.24 381 LYS A CA 1
ATOM 2987 C C . LYS A 1 381 ? -49.412 38.316 26.578 1.00 126.27 381 LYS A C 1
ATOM 2988 O O . LYS A 1 381 ? -49.031 37.149 26.590 1.00 131.89 381 LYS A O 1
ATOM 2994 N N . ARG A 1 382 ? -49.199 39.104 25.534 1.00 118.82 382 ARG A N 1
ATOM 2995 C CA . ARG A 1 382 ? -48.461 38.591 24.381 1.00 119.45 382 ARG A CA 1
ATOM 2996 C C . ARG A 1 382 ? -47.067 39.207 24.351 1.00 115.93 382 ARG A C 1
ATOM 2997 O O . ARG A 1 382 ? -46.148 38.753 23.652 1.00 112.74 382 ARG A O 1
ATOM 3005 N N . ILE A 1 383 ? -46.914 40.242 25.152 1.00 110.72 383 ILE A N 1
ATOM 3006 C CA . ILE A 1 383 ? -45.662 40.948 25.223 1.00 118.07 383 ILE A CA 1
ATOM 3007 C C . ILE A 1 383 ? -45.043 40.706 26.587 1.00 122.43 383 ILE A C 1
ATOM 3008 O O . ILE A 1 383 ? -43.833 40.796 26.778 1.00 121.63 383 ILE A O 1
ATOM 3013 N N . THR A 1 384 ? -45.901 40.346 27.526 1.00 126.54 384 THR A N 1
ATOM 3014 C CA . THR A 1 384 ? -45.503 40.161 28.902 1.00 122.03 384 THR A CA 1
ATOM 3015 C C . THR A 1 384 ? -45.437 38.685 29.270 1.00 119.95 384 THR A C 1
ATOM 3016 O O . THR A 1 384 ? -44.625 38.264 30.095 1.00 124.34 384 THR A O 1
ATOM 3020 N N . GLY A 1 385 ? -46.287 37.890 28.639 1.00 112.82 385 GLY A N 1
ATOM 3021 C CA . GLY A 1 385 ? -46.389 36.489 28.991 1.00 111.68 385 GLY A CA 1
ATOM 3022 C C . GLY A 1 385 ? -47.357 36.325 30.140 1.00 118.17 385 GLY A C 1
ATOM 3023 O O . GLY A 1 385 ? -47.699 35.205 30.535 1.00 115.15 385 GLY A O 1
ATOM 3024 N N . VAL A 1 386 ? -47.797 37.464 30.672 1.00 127.47 386 VAL A N 1
ATOM 3025 C CA . VAL A 1 386 ? -48.655 37.510 31.847 1.00 131.87 386 VAL A CA 1
ATOM 3026 C C . VAL A 1 386 ? -49.769 38.535 31.679 1.00 137.14 386 VAL A C 1
ATOM 3027 O O . VAL A 1 386 ? -49.548 39.624 31.149 1.00 136.62 386 VAL A O 1
ATOM 3031 N N . SER A 1 387 ? -50.965 38.172 32.131 1.00 140.79 387 SER A N 1
ATOM 3032 C CA . SER A 1 387 ? -52.110 39.075 32.158 1.00 145.47 387 SER A CA 1
ATOM 3033 C C . SER A 1 387 ? -51.856 40.258 33.086 1.00 141.67 387 SER A C 1
ATOM 3034 O O . SER A 1 387 ? -51.103 40.132 34.044 1.00 144.47 387 SER A O 1
ATOM 3037 N N . PRO A 1 388 ? -52.499 41.407 32.819 1.00 135.38 388 PRO A N 1
ATOM 3038 C CA . PRO A 1 388 ? -52.195 42.618 33.586 1.00 133.14 388 PRO A CA 1
ATOM 3039 C C . PRO A 1 388 ? -52.602 42.538 35.042 1.00 137.87 388 PRO A C 1
ATOM 3040 O O . PRO A 1 388 ? -53.321 41.623 35.455 1.00 133.05 388 PRO A O 1
ATOM 3044 N N . LYS A 1 389 ? -52.110 43.506 35.809 1.00 149.17 389 LYS A N 1
ATOM 3045 C CA . LYS A 1 389 ? -52.502 43.678 37.197 1.00 158.55 389 LYS A CA 1
ATOM 3046 C C . LYS A 1 389 ? -53.788 44.494 37.229 1.00 163.85 389 LYS A C 1
ATOM 3047 O O . LYS A 1 389 ? -53.826 45.622 36.722 1.00 164.86 389 LYS A O 1
ATOM 3053 N N . VAL A 1 390 ? -54.839 43.918 37.810 1.00 165.81 390 VAL A N 1
ATOM 3054 C CA . VAL A 1 390 ? -56.155 44.551 37.820 1.00 169.97 390 VAL A CA 1
ATOM 3055 C C . VAL A 1 390 ? -56.046 45.935 38.453 1.00 174.17 390 VAL A C 1
ATOM 3056 O O . VAL A 1 390 ? -56.778 46.856 38.098 1.00 176.59 390 VAL A O 1
ATOM 3060 N N . ALA A 1 391 ? -55.094 46.069 39.372 1.00 173.69 391 ALA A N 1
ATOM 3061 C CA . ALA A 1 391 ? -54.832 47.321 40.071 1.00 169.66 391 ALA A CA 1
ATOM 3062 C C . ALA A 1 391 ? -54.240 48.397 39.158 1.00 171.41 391 ALA A C 1
ATOM 3063 O O . ALA A 1 391 ? -54.776 49.494 39.069 1.00 173.92 391 ALA A O 1
ATOM 3065 N N . ASN A 1 392 ? -53.140 48.080 38.479 1.00 170.79 392 ASN A N 1
ATOM 3066 C CA . ASN A 1 392 ? -52.421 49.053 37.647 1.00 166.91 392 ASN A CA 1
ATOM 3067 C C . ASN A 1 392 ? -53.278 49.729 36.586 1.00 169.29 392 ASN A C 1
ATOM 3068 O O . ASN A 1 392 ? -52.903 50.764 36.025 1.00 172.34 392 ASN A O 1
ATOM 3073 N N . LEU A 1 393 ? -54.426 49.123 36.316 1.00 166.26 393 LEU A N 1
ATOM 3074 C CA . LEU A 1 393 ? -55.443 49.725 35.480 1.00 164.60 393 LEU A CA 1
ATOM 3075 C C . LEU A 1 393 ? -56.463 50.509 36.310 1.00 176.53 393 LEU A C 1
ATOM 3076 O O . LEU A 1 393 ? -56.798 51.651 35.987 1.00 177.48 393 LEU A O 1
ATOM 3081 N N . LYS A 1 394 ? -56.916 49.879 37.395 1.00 183.85 394 LYS A N 1
ATOM 3082 C CA . LYS A 1 394 ? -58.157 50.228 38.098 1.00 188.79 394 LYS A CA 1
ATOM 3083 C C . LYS A 1 394 ? -58.374 51.718 38.420 1.00 194.36 394 LYS A C 1
ATOM 3084 O O . LYS A 1 394 ? -59.305 52.316 37.879 1.00 199.28 394 LYS A O 1
ATOM 3090 N N . PRO A 1 395 ? -57.540 52.334 39.288 1.00 192.22 395 PRO A N 1
ATOM 3091 C CA . PRO A 1 395 ? -57.937 53.711 39.605 1.00 192.38 395 PRO A CA 1
ATOM 3092 C C . PRO A 1 395 ? -57.665 54.657 38.438 1.00 193.31 395 PRO A C 1
ATOM 3093 O O . PRO A 1 395 ? -58.325 55.685 38.294 1.00 194.35 395 PRO A O 1
ATOM 3097 N N . GLU A 1 396 ? -56.707 54.282 37.600 1.00 192.99 396 GLU A N 1
ATOM 3098 C CA . GLU A 1 396 ? -56.321 55.086 36.453 1.00 191.50 396 GLU A CA 1
ATOM 3099 C C . GLU A 1 396 ? -57.395 55.080 35.373 1.00 185.09 396 GLU A C 1
ATOM 3100 O O . GLU A 1 396 ? -57.736 56.124 34.818 1.00 180.24 396 GLU A O 1
ATOM 3106 N N . SER A 1 397 ? -57.942 53.895 35.110 1.00 184.45 397 SER A N 1
ATOM 3107 C CA . SER A 1 397 ? -58.759 53.644 33.926 1.00 178.78 397 SER A CA 1
ATOM 3108 C C . SER A 1 397 ? -60.102 52.987 34.211 1.00 174.51 397 SER A C 1
ATOM 3109 O O . SER A 1 397 ? -60.272 52.300 35.214 1.00 172.25 397 SER A O 1
ATOM 3112 N N . ILE A 1 398 ? -61.040 53.183 33.290 1.00 174.02 398 ILE A N 1
ATOM 3113 C CA . ILE A 1 398 ? -62.359 52.554 33.343 1.00 169.96 398 ILE A CA 1
ATOM 3114 C C . ILE A 1 398 ? -62.714 52.032 31.958 1.00 165.71 398 ILE A C 1
ATOM 3115 O O . ILE A 1 398 ? -62.757 52.803 31.007 1.00 163.28 398 ILE A O 1
ATOM 3120 N N . GLU A 1 399 ? -62.969 50.729 31.850 1.00 173.31 399 GLU A N 1
ATOM 3121 C CA . GLU A 1 399 ? -63.082 50.068 30.545 1.00 177.94 399 GLU A CA 1
ATOM 3122 C C . GLU A 1 399 ? -64.486 50.107 29.962 1.00 176.75 399 GLU A C 1
ATOM 3123 O O . GLU A 1 399 ? -65.459 50.314 30.686 1.00 180.28 399 GLU A O 1
ATOM 3129 N N . ILE A 1 400 ? -64.574 49.907 28.646 1.00 171.33 400 ILE A N 1
ATOM 3130 C CA . ILE A 1 400 ? -65.845 49.947 27.914 1.00 165.48 400 ILE A CA 1
ATOM 3131 C C . ILE A 1 400 ? -65.961 48.874 26.833 1.00 165.84 400 ILE A C 1
ATOM 3132 O O . ILE A 1 400 ? -65.112 48.785 25.945 1.00 168.95 400 ILE A O 1
ATOM 3137 N N . ARG A 1 401 ? -67.028 48.083 26.895 1.00 169.04 401 ARG A N 1
ATOM 3138 C CA . ARG A 1 401 ? -67.272 47.019 25.923 1.00 172.38 401 ARG A CA 1
ATOM 3139 C C . ARG A 1 401 ? -66.116 46.018 25.871 1.00 168.77 401 ARG A C 1
ATOM 3140 O O . ARG A 1 401 ? -65.913 45.356 24.856 1.00 171.74 401 ARG A O 1
ATOM 3148 N N . GLY A 1 402 ? -65.355 45.922 26.957 1.00 165.75 402 GLY A N 1
ATOM 3149 C CA . GLY A 1 402 ? -64.243 44.993 27.024 1.00 158.21 402 GLY A CA 1
ATOM 3150 C C . GLY A 1 402 ? -62.868 45.634 27.111 1.00 156.85 402 GLY A C 1
ATOM 3151 O O . GLY A 1 402 ? -62.056 45.241 27.946 1.00 160.85 402 GLY A O 1
ATOM 3152 N N . VAL A 1 403 ? -62.612 46.622 26.254 1.00 157.84 403 VAL A N 1
ATOM 3153 C CA . VAL A 1 403 ? -61.291 47.255 26.135 1.00 156.16 403 VAL A CA 1
ATOM 3154 C C . VAL A 1 403 ? -61.009 48.296 27.251 1.00 143.98 403 VAL A C 1
ATOM 3155 O O . VAL A 1 403 ? -61.912 49.007 27.710 1.00 137.84 403 VAL A O 1
ATOM 3159 N N . TYR A 1 404 ? -59.753 48.358 27.700 1.00 147.50 404 TYR A N 1
ATOM 3160 C CA . TYR A 1 404 ? -59.362 49.264 28.780 1.00 146.62 404 TYR A CA 1
ATOM 3161 C C . TYR A 1 404 ? -58.850 50.612 28.295 1.00 153.67 404 TYR A C 1
ATOM 3162 O O . TYR A 1 404 ? -57.816 50.696 27.624 1.00 147.42 404 TYR A O 1
ATOM 3171 N N . TYR A 1 405 ? -59.602 51.657 28.653 1.00 159.63 405 TYR A N 1
ATOM 3172 C CA . TYR A 1 405 ? -59.269 53.042 28.341 1.00 150.98 405 TYR A CA 1
ATOM 3173 C C . TYR A 1 405 ? -58.926 53.835 29.597 1.00 146.69 405 TYR A C 1
ATOM 3174 O O . TYR A 1 405 ? -59.784 54.064 30.447 1.00 148.48 405 TYR A O 1
ATOM 3183 N N . LEU A 1 406 ? -57.668 54.245 29.702 1.00 142.84 406 LEU A N 1
ATOM 3184 C CA . LEU A 1 406 ? -57.227 55.153 30.742 1.00 143.85 406 LEU A CA 1
ATOM 3185 C C . LEU A 1 406 ? -58.043 56.432 30.728 1.00 154.39 406 LEU A C 1
ATOM 3186 O O . LEU A 1 406 ? -58.068 57.145 29.725 1.00 153.62 406 LEU A O 1
ATOM 3191 N N . LYS A 1 407 ? -58.676 56.737 31.859 1.00 166.82 407 LYS A N 1
ATOM 3192 C CA . LYS A 1 407 ? -59.596 57.876 32.007 1.00 175.89 407 LYS A CA 1
ATOM 3193 C C . LYS A 1 407 ? -59.110 59.192 31.372 1.00 178.41 407 LYS A C 1
ATOM 3194 O O . LYS A 1 407 ? -59.895 60.118 31.148 1.00 178.98 407 LYS A O 1
ATOM 3200 N N . GLY A 1 408 ? -57.818 59.252 31.064 1.00 180.62 408 GLY A N 1
ATOM 3201 C CA . GLY A 1 408 ? -57.192 60.457 30.558 1.00 180.63 408 GLY A CA 1
ATOM 3202 C C . GLY A 1 408 ? -57.595 60.906 29.170 1.00 175.07 408 GLY A C 1
ATOM 3203 O O . GLY A 1 408 ? -58.109 62.009 29.005 1.00 169.99 408 GLY A O 1
ATOM 3204 N N . PHE A 1 409 ? -57.373 60.053 28.174 1.00 179.05 409 PHE A N 1
ATOM 3205 C CA . PHE A 1 409 ? -57.469 60.465 26.772 1.00 188.80 409 PHE A CA 1
ATOM 3206 C C . PHE A 1 409 ? -58.896 60.684 26.247 1.00 194.02 409 PHE A C 1
ATOM 3207 O O . PHE A 1 409 ? -59.088 61.231 25.152 1.00 190.00 409 PHE A O 1
ATOM 3215 N N . ILE A 1 410 ? -59.887 60.262 27.026 1.00 202.42 410 ILE A N 1
ATOM 3216 C CA . ILE A 1 410 ? -61.284 60.451 26.655 1.00 205.59 410 ILE A CA 1
ATOM 3217 C C . ILE A 1 410 ? -61.639 61.943 26.636 1.00 208.50 410 ILE A C 1
ATOM 3218 O O . ILE A 1 410 ? -62.279 62.423 25.703 1.00 208.15 410 ILE A O 1
ATOM 3223 N N . GLU A 1 411 ? -61.192 62.679 27.649 1.00 209.89 411 GLU A N 1
ATOM 3224 C CA . GLU A 1 411 ? -61.560 64.076 27.805 1.00 209.26 411 GLU A CA 1
ATOM 3225 C C . GLU A 1 411 ? -60.692 64.941 26.909 1.00 204.61 411 GLU A C 1
ATOM 3226 O O . GLU A 1 411 ? -61.076 66.042 26.531 1.00 206.67 411 GLU A O 1
ATOM 3232 N N . ASN A 1 412 ? -59.523 64.417 26.561 1.00 199.81 412 ASN A N 1
ATOM 3233 C CA . ASN A 1 412 ? -58.620 65.080 25.632 1.00 200.77 412 ASN A CA 1
ATOM 3234 C C . ASN A 1 412 ? -59.261 65.325 24.280 1.00 203.15 412 ASN A C 1
ATOM 3235 O O . ASN A 1 412 ? -59.034 66.361 23.656 1.00 206.42 412 ASN A O 1
ATOM 3240 N N . LEU A 1 413 ? -60.067 64.368 23.835 1.00 202.13 413 LEU A N 1
ATOM 3241 C CA . LEU A 1 413 ? -60.650 64.428 22.498 1.00 198.15 413 LEU A CA 1
ATOM 3242 C C . LEU A 1 413 ? -62.036 65.046 22.459 1.00 187.16 413 LEU A C 1
ATOM 3243 O O . LEU A 1 413 ? -62.365 65.722 21.490 1.00 189.61 413 LEU A O 1
ATOM 3248 N N . LYS A 1 414 ? -62.843 64.808 23.495 1.00 183.08 414 LYS A N 1
ATOM 3249 C CA . LYS A 1 414 ? -64.189 65.376 23.568 1.00 184.13 414 LYS A CA 1
ATOM 3250 C C . LYS A 1 414 ? -64.143 66.848 23.208 1.00 192.91 414 LYS A C 1
ATOM 3251 O O . LYS A 1 414 ? -65.062 67.373 22.575 1.00 193.01 414 LYS A O 1
ATOM 3257 N N . LEU A 1 415 ? -63.052 67.494 23.620 1.00 201.12 415 LEU A N 1
ATOM 3258 C CA . LEU A 1 415 ? -62.716 68.858 23.223 1.00 206.51 415 LEU A CA 1
ATOM 3259 C C . LEU A 1 415 ? -62.361 68.957 21.747 1.00 209.06 415 LEU A C 1
ATOM 3260 O O . LEU A 1 415 ? -62.828 69.853 21.050 1.00 215.02 415 LEU A O 1
ATOM 3265 N N . LYS A 1 416 ? -61.520 68.041 21.278 1.00 202.94 416 LYS A N 1
ATOM 3266 C CA . LYS A 1 416 ? -61.068 68.076 19.894 1.00 198.82 416 LYS A CA 1
ATOM 3267 C C . LYS A 1 416 ? -62.205 67.700 18.941 1.00 200.27 416 LYS A C 1
ATOM 3268 O O . LYS A 1 416 ? -62.322 68.261 17.850 1.00 197.83 416 LYS A O 1
ATOM 3274 N N . ILE A 1 417 ? -63.050 66.765 19.374 1.00 202.17 417 ILE A N 1
ATOM 3275 C CA . ILE A 1 417 ? -64.252 66.388 18.626 1.00 198.65 417 ILE A CA 1
ATOM 3276 C C . ILE A 1 417 ? -65.188 67.608 18.525 1.00 196.63 417 ILE A C 1
ATOM 3277 O O . ILE A 1 417 ? -65.408 68.170 17.443 1.00 194.60 417 ILE A O 1
ATOM 3282 N N . LYS A 1 418 ? -65.715 68.027 19.675 1.00 196.82 418 LYS A N 1
ATOM 3283 C CA . LYS A 1 418 ? -66.751 69.048 19.718 1.00 198.72 418 LYS A CA 1
ATOM 3284 C C . LYS A 1 418 ? -66.280 70.383 19.141 1.00 203.35 418 LYS A C 1
ATOM 3285 O O . LYS A 1 418 ? -67.083 71.138 18.588 1.00 209.91 418 LYS A O 1
ATOM 3291 N N . LYS A 1 419 ? -64.989 70.677 19.247 1.00 200.06 419 LYS A N 1
ATOM 3292 C CA . LYS A 1 419 ? -64.496 71.934 18.696 1.00 205.76 419 LYS A CA 1
ATOM 3293 C C . LYS A 1 419 ? -64.411 71.845 17.178 1.00 207.55 419 LYS A C 1
ATOM 3294 O O . LYS A 1 419 ? -64.618 72.835 16.479 1.00 212.51 419 LYS A O 1
ATOM 3300 N N . PHE A 1 420 ? -64.118 70.653 16.672 1.00 206.55 420 PHE A N 1
ATOM 3301 C CA . PHE A 1 420 ? -64.078 70.430 15.230 1.00 210.26 420 PHE A CA 1
ATOM 3302 C C . PHE A 1 420 ? -65.478 70.432 14.624 1.00 206.55 420 PHE A C 1
ATOM 3303 O O . PHE A 1 420 ? -65.726 71.089 13.611 1.00 207.58 420 PHE A O 1
ATOM 3311 N N . LEU A 1 421 ? -66.381 69.683 15.252 1.00 202.02 421 LEU A N 1
ATOM 3312 C CA . LEU A 1 421 ? -67.761 69.557 14.795 1.00 198.36 421 LEU A CA 1
ATOM 3313 C C . LEU A 1 421 ? -68.449 70.899 14.568 1.00 205.83 421 LEU A C 1
ATOM 3314 O O . LEU A 1 421 ? -68.890 71.205 13.455 1.00 207.91 421 LEU A O 1
ATOM 3319 N N . ASP A 1 422 ? -68.533 71.686 15.639 1.00 210.02 422 ASP A N 1
ATOM 3320 C CA . ASP A 1 422 ? -69.272 72.946 15.654 1.00 216.94 422 ASP A CA 1
ATOM 3321 C C . ASP A 1 422 ? -68.759 73.947 14.627 1.00 221.51 422 ASP A C 1
ATOM 3322 O O . ASP A 1 422 ? -69.532 74.720 14.049 1.00 223.22 422 ASP A O 1
ATOM 3327 N N . THR A 1 423 ? -67.448 73.932 14.413 1.00 221.07 423 THR A N 1
ATOM 3328 C CA . THR A 1 423 ? -66.827 74.780 13.408 1.00 220.75 423 THR A CA 1
ATOM 3329 C C . THR A 1 423 ? -67.078 74.218 12.007 1.00 220.18 423 THR A C 1
ATOM 3330 O O . THR A 1 423 ? -67.099 74.962 11.026 1.00 222.56 423 THR A O 1
ATOM 3334 N N . GLU A 1 424 ? -67.278 72.904 11.923 1.00 217.04 424 GLU A N 1
ATOM 3335 C CA . GLU A 1 424 ? -67.601 72.249 10.657 1.00 216.08 424 GLU A CA 1
ATOM 3336 C C . GLU A 1 424 ? -69.056 72.439 10.274 1.00 213.81 424 GLU A C 1
ATOM 3337 O O . GLU A 1 424 ? -69.376 72.765 9.131 1.00 213.89 424 GLU A O 1
ATOM 3343 N N . LEU A 1 425 ? -69.931 72.222 11.249 1.00 210.86 425 LEU A N 1
ATOM 3344 C CA . LEU A 1 425 ? -71.364 72.418 11.079 1.00 208.56 425 LEU A CA 1
ATOM 3345 C C . LEU A 1 425 ? -71.710 73.889 10.826 1.00 212.63 425 LEU A C 1
ATOM 3346 O O . LEU A 1 425 ? -72.854 74.219 10.502 1.00 211.05 425 LEU A O 1
ATOM 3351 N N . GLN A 1 426 ? -70.718 74.764 10.977 1.00 220.11 426 GLN A N 1
ATOM 3352 C CA . GLN A 1 426 ? -70.905 76.194 10.756 1.00 230.92 426 GLN A CA 1
ATOM 3353 C C . GLN A 1 426 ? -71.242 76.508 9.298 1.00 237.25 426 GLN A C 1
ATOM 3354 O O . GLN A 1 426 ? -72.038 77.407 9.026 1.00 241.27 426 GLN A O 1
ATOM 3360 N N . ASN A 1 427 ? -70.647 75.772 8.362 1.00 238.56 427 ASN A N 1
ATOM 3361 C CA . ASN A 1 427 ? -70.914 76.012 6.945 1.00 244.58 427 ASN A CA 1
ATOM 3362 C C . ASN A 1 427 ? -71.532 74.803 6.241 1.00 243.42 427 ASN A C 1
ATOM 3363 O O . ASN A 1 427 ? -71.881 74.877 5.060 1.00 246.91 427 ASN A O 1
ATOM 3368 N N . ALA A 1 428 ? -71.675 73.695 6.966 1.00 237.09 428 ALA A N 1
ATOM 3369 C CA . ALA A 1 428 ? -72.254 72.476 6.396 1.00 226.56 428 ALA A CA 1
ATOM 3370 C C . ALA A 1 428 ? -73.442 71.969 7.224 1.00 220.72 428 ALA A C 1
ATOM 3371 O O . ALA A 1 428 ? -73.742 72.503 8.293 1.00 226.86 428 ALA A O 1
ATOM 3373 N N . PHE A 1 429 ? -74.128 70.948 6.722 1.00 207.64 429 PHE A N 1
ATOM 3374 C CA . PHE A 1 429 ? -75.234 70.344 7.444 1.00 193.75 429 PHE A CA 1
ATOM 3375 C C . PHE A 1 429 ? -74.699 69.145 8.195 1.00 189.84 429 PHE A C 1
ATOM 3376 O O . PHE A 1 429 ? -75.454 68.433 8.847 1.00 182.61 429 PHE A O 1
ATOM 3384 N N . GLY A 1 430 ? -73.393 68.919 8.113 1.00 199.71 430 GLY A N 1
ATOM 3385 C CA . GLY A 1 430 ? -72.829 67.772 8.789 1.00 200.29 430 GLY A CA 1
ATOM 3386 C C . GLY A 1 430 ? -71.447 67.328 8.363 1.00 200.19 430 GLY A C 1
ATOM 3387 O O . GLY A 1 430 ? -70.773 67.994 7.583 1.00 207.43 430 GLY A O 1
ATOM 3388 N N . VAL A 1 431 ? -71.024 66.182 8.880 1.00 190.36 431 VAL A N 1
ATOM 3389 C CA . VAL A 1 431 ? -69.684 65.682 8.639 1.00 187.06 431 VAL A CA 1
ATOM 3390 C C . VAL A 1 431 ? -69.751 64.170 8.513 1.00 182.36 431 VAL A C 1
ATOM 3391 O O . VAL A 1 431 ? -70.481 63.522 9.260 1.00 180.36 431 VAL A O 1
ATOM 3395 N N . ASP A 1 432 ? -69.014 63.616 7.553 1.00 181.45 432 ASP A N 1
ATOM 3396 C CA . ASP A 1 432 ? -68.851 62.168 7.415 1.00 180.30 432 ASP A CA 1
ATOM 3397 C C . ASP A 1 432 ? -68.290 61.526 8.675 1.00 174.81 432 ASP A C 1
ATOM 3398 O O . ASP A 1 432 ? -67.328 62.025 9.249 1.00 176.01 432 ASP A O 1
ATOM 3403 N N . LYS A 1 433 ? -68.893 60.421 9.098 1.00 173.35 433 LYS A N 1
ATOM 3404 C CA . LYS A 1 433 ? -68.346 59.593 10.163 1.00 179.16 433 LYS A CA 1
ATOM 3405 C C . LYS A 1 433 ? -66.935 59.149 9.766 1.00 193.09 433 LYS A C 1
ATOM 3406 O O . LYS A 1 433 ? -66.054 58.968 10.611 1.00 189.90 433 LYS A O 1
ATOM 3412 N N . GLU A 1 434 ? -66.727 58.999 8.461 1.00 207.88 434 GLU A N 1
ATOM 3413 C CA . GLU A 1 434 ? -65.416 58.674 7.912 1.00 214.51 434 GLU A CA 1
ATOM 3414 C C . GLU A 1 434 ? -64.442 59.858 7.956 1.00 212.82 434 GLU A C 1
ATOM 3415 O O . GLU A 1 434 ? -63.232 59.661 8.056 1.00 217.79 434 GLU A O 1
ATOM 3421 N N . LYS A 1 435 ? -64.965 61.081 7.858 1.00 205.61 435 LYS A N 1
ATOM 3422 C CA . LYS A 1 435 ? -64.126 62.277 7.828 1.00 201.55 435 LYS A CA 1
ATOM 3423 C C . LYS A 1 435 ? -63.484 62.445 9.189 1.00 202.97 435 LYS A C 1
ATOM 3424 O O . LYS A 1 435 ? -62.389 62.998 9.320 1.00 204.54 435 LYS A O 1
ATOM 3430 N N . VAL A 1 436 ? -64.183 61.947 10.202 1.00 202.90 436 VAL A N 1
ATOM 3431 C CA . VAL A 1 436 ? -63.656 61.899 11.558 1.00 203.93 436 VAL A CA 1
ATOM 3432 C C . VAL A 1 436 ? -62.402 61.001 11.621 1.00 204.13 436 VAL A C 1
ATOM 3433 O O . VAL A 1 436 ? -61.404 61.364 12.242 1.00 203.96 436 VAL A O 1
ATOM 3437 N N . LYS A 1 437 ? -62.437 59.864 10.933 1.00 203.75 437 LYS A N 1
ATOM 3438 C CA . LYS A 1 437 ? -61.299 58.941 10.889 1.00 203.67 437 LYS A CA 1
ATOM 3439 C C . LYS A 1 437 ? -59.971 59.506 10.357 1.00 203.00 437 LYS A C 1
ATOM 3440 O O . LYS A 1 437 ? -58.923 58.903 10.592 1.00 206.93 437 LYS A O 1
ATOM 3446 N N . SER A 1 438 ? -60.004 60.623 9.627 1.00 200.06 438 SER A N 1
ATOM 3447 C CA . SER A 1 438 ? -58.787 61.211 9.054 1.00 199.22 438 SER A CA 1
ATOM 3448 C C . SER A 1 438 ? -57.776 61.503 10.133 1.00 203.53 438 SER A C 1
ATOM 3449 O O . SER A 1 438 ? -56.565 61.437 9.910 1.00 209.79 438 SER A O 1
ATOM 3460 N N . PHE A 1 440 ? -58.655 60.536 13.646 1.00 189.32 440 PHE A N 1
ATOM 3461 C CA . PHE A 1 440 ? -59.096 59.869 14.865 1.00 189.78 440 PHE A CA 1
ATOM 3462 C C . PHE A 1 440 ? -58.960 58.363 14.763 1.00 192.54 440 PHE A C 1
ATOM 3463 O O . PHE A 1 440 ? -59.032 57.647 15.772 1.00 188.89 440 PHE A O 1
ATOM 3471 N N . SER A 1 441 ? -58.700 57.922 13.534 1.00 203.79 441 SER A N 1
ATOM 3472 C CA . SER A 1 441 ? -58.729 56.518 13.141 1.00 210.07 441 SER A CA 1
ATOM 3473 C C . SER A 1 441 ? -60.119 55.927 13.342 1.00 209.89 441 SER A C 1
ATOM 3474 O O . SER A 1 441 ? -61.135 56.491 12.913 1.00 212.44 441 SER A O 1
ATOM 3477 N N . LEU A 1 442 ? -60.169 54.784 14.011 1.00 206.49 442 LEU A N 1
ATOM 3478 C CA . LEU A 1 442 ? -61.457 54.178 14.264 1.00 202.34 442 LEU A CA 1
ATOM 3479 C C . LEU A 1 442 ? -61.893 54.295 15.723 1.00 206.82 442 LEU A C 1
ATOM 3480 O O . LEU A 1 442 ? -61.427 53.563 16.593 1.00 207.03 442 LEU A O 1
ATOM 3485 N N . ASN A 1 443 ? -62.811 55.209 16.004 1.00 211.85 443 ASN A N 1
ATOM 3486 C CA . ASN A 1 443 ? -63.338 55.243 17.364 1.00 210.95 443 ASN A CA 1
ATOM 3487 C C . ASN A 1 443 ? -64.699 54.594 17.531 1.00 211.77 443 ASN A C 1
ATOM 3488 O O . ASN A 1 443 ? -65.375 54.879 18.501 1.00 221.60 443 ASN A O 1
ATOM 3493 N N . GLU A 1 444 ? -65.088 53.720 16.610 1.00 214.01 444 GLU A N 1
ATOM 3494 C CA . GLU A 1 444 ? -66.429 53.138 16.596 1.00 199.31 444 GLU A CA 1
ATOM 3495 C C . GLU A 1 444 ? -66.794 52.435 17.916 1.00 193.98 444 GLU A C 1
ATOM 3496 O O . GLU A 1 444 ? -67.943 52.472 18.364 1.00 191.57 444 GLU A O 1
ATOM 3502 N N . GLU A 1 445 ? -65.801 51.855 18.577 1.00 195.32 445 GLU A N 1
ATOM 3503 C CA . GLU A 1 445 ? -66.004 51.298 19.919 1.00 202.28 445 GLU A CA 1
ATOM 3504 C C . GLU A 1 445 ? -66.555 52.368 20.882 1.00 200.37 445 GLU A C 1
ATOM 3505 O O . GLU A 1 445 ? -67.530 52.142 21.606 1.00 194.04 445 GLU A O 1
ATOM 3511 N N . LEU A 1 446 ? -65.961 53.558 20.806 1.00 203.69 446 LEU A N 1
ATOM 3512 C CA . LEU A 1 446 ? -66.120 54.608 21.814 1.00 203.23 446 LEU A CA 1
ATOM 3513 C C . LEU A 1 446 ? -66.770 55.902 21.293 1.00 193.03 446 LEU A C 1
ATOM 3514 O O . LEU A 1 446 ? -67.278 56.706 22.078 1.00 192.85 446 LEU A O 1
ATOM 3519 N N . LEU A 1 447 ? -66.751 56.099 19.975 1.00 188.19 447 LEU A N 1
ATOM 3520 C CA . LEU A 1 447 ? -67.414 57.243 19.354 1.00 176.41 447 LEU A CA 1
ATOM 3521 C C . LEU A 1 447 ? -68.837 57.331 19.846 1.00 179.01 447 LEU A C 1
ATOM 3522 O O . LEU A 1 447 ? -69.326 58.412 20.139 1.00 183.72 447 LEU A O 1
ATOM 3527 N N . LYS A 1 448 ? -69.489 56.177 19.941 1.00 183.01 448 LYS A N 1
ATOM 3528 C CA . LYS A 1 448 ? -70.839 56.092 20.479 1.00 187.52 448 LYS A CA 1
ATOM 3529 C C . LYS A 1 448 ? -70.913 56.727 21.867 1.00 195.59 448 LYS A C 1
ATOM 3530 O O . LYS A 1 448 ? -71.793 57.540 22.127 1.00 198.52 448 LYS A O 1
ATOM 3536 N N . TYR A 1 449 ? -69.970 56.373 22.738 1.00 198.67 449 TYR A N 1
ATOM 3537 C CA . TYR A 1 449 ? -69.934 56.879 24.112 1.00 201.17 449 TYR A CA 1
ATOM 3538 C C . TYR A 1 449 ? -69.533 58.363 24.191 1.00 201.99 449 TYR A C 1
ATOM 3539 O O . TYR A 1 449 ? -70.034 59.097 25.042 1.00 205.41 449 TYR A O 1
ATOM 3548 N N . ILE A 1 450 ? -68.626 58.787 23.309 1.00 200.44 450 ILE A N 1
ATOM 3549 C CA . ILE A 1 450 ? -68.299 60.206 23.100 1.00 195.35 450 ILE A CA 1
ATOM 3550 C C . ILE A 1 450 ? -69.572 61.011 22.782 1.00 183.13 450 ILE A C 1
ATOM 3551 O O . ILE A 1 450 ? -69.785 62.107 23.304 1.00 187.21 450 ILE A O 1
ATOM 3556 N N . LEU A 1 451 ? -70.421 60.443 21.933 1.00 168.51 451 LEU A N 1
ATOM 3557 C CA . LEU A 1 451 ? -71.631 61.108 21.486 1.00 157.90 451 LEU A CA 1
ATOM 3558 C C . LEU A 1 451 ? -72.798 60.754 22.394 1.00 160.29 451 LEU A C 1
ATOM 3559 O O . LEU A 1 451 ? -73.821 61.438 22.398 1.00 161.83 451 LEU A O 1
ATOM 3564 N N . ASP A 1 452 ? -72.641 59.676 23.157 1.00 165.54 452 ASP A N 1
ATOM 3565 C CA . ASP A 1 452 ? -73.619 59.299 24.177 1.00 176.79 452 ASP A CA 1
ATOM 3566 C C . ASP A 1 452 ? -73.460 60.220 25.371 1.00 183.37 452 ASP A C 1
ATOM 3567 O O . ASP A 1 452 ? -74.377 60.402 26.169 1.00 186.34 452 ASP A O 1
ATOM 3572 N N . GLU A 1 453 ? -72.263 60.778 25.493 1.00 186.47 453 GLU A N 1
ATOM 3573 C CA . GLU A 1 453 ? -71.954 61.736 26.539 1.00 188.50 453 GLU A CA 1
ATOM 3574 C C . GLU A 1 453 ? -72.350 63.136 26.062 1.00 191.58 453 GLU A C 1
ATOM 3575 O O . GLU A 1 453 ? -73.191 63.798 26.682 1.00 199.27 453 GLU A O 1
ATOM 3581 N N . LEU A 1 454 ? -71.742 63.578 24.958 1.00 183.14 454 LEU A N 1
ATOM 3582 C CA . LEU A 1 454 ? -72.116 64.839 24.322 1.00 170.12 454 LEU A CA 1
ATOM 3583 C C . LEU A 1 454 ? -73.540 64.713 23.783 1.00 168.84 454 LEU A C 1
ATOM 3584 O O . LEU A 1 454 ? -73.724 64.349 22.617 1.00 170.21 454 LEU A O 1
ATOM 3589 N N . LYS A 1 455 ? -74.539 64.994 24.622 1.00 167.70 455 LYS A N 1
ATOM 3590 C CA . LYS A 1 455 ? -75.949 64.818 24.249 1.00 169.23 455 LYS A CA 1
ATOM 3591 C C . LYS A 1 455 ? -76.284 65.386 22.863 1.00 171.12 455 LYS A C 1
ATOM 3592 O O . LYS A 1 455 ? -77.008 64.761 22.079 1.00 164.34 455 LYS A O 1
ATOM 3598 N N . THR A 1 456 ? -75.729 66.564 22.576 1.00 180.80 456 THR A N 1
ATOM 3599 C CA . THR A 1 456 ? -76.066 67.345 21.387 1.00 175.43 456 THR A CA 1
ATOM 3600 C C . THR A 1 456 ? -75.973 66.567 20.074 1.00 165.12 456 THR A C 1
ATOM 3601 O O . THR A 1 456 ? -76.865 66.675 19.237 1.00 161.46 456 THR A O 1
ATOM 3605 N N . TYR A 1 457 ? -74.921 65.775 19.892 1.00 162.63 457 TYR A N 1
ATOM 3606 C CA . TYR A 1 457 ? -74.711 65.130 18.597 1.00 157.87 457 TYR A CA 1
ATOM 3607 C C . TYR A 1 457 ? -75.312 63.738 18.483 1.00 155.78 457 TYR A C 1
ATOM 3608 O O . TYR A 1 457 ? -75.087 62.866 19.330 1.00 159.05 457 TYR A O 1
ATOM 3617 N N . LYS A 1 458 ? -76.098 63.565 17.423 1.00 151.18 458 LYS A N 1
ATOM 3618 C CA . LYS A 1 458 ? -76.534 62.259 16.951 1.00 152.50 458 LYS A CA 1
ATOM 3619 C C . LYS A 1 458 ? -76.021 62.070 15.529 1.00 151.77 458 LYS A C 1
ATOM 3620 O O . LYS A 1 458 ? -75.840 63.031 14.782 1.00 147.64 458 LYS A O 1
ATOM 3626 N N . ILE A 1 459 ? -75.756 60.817 15.181 1.00 155.26 459 ILE A N 1
ATOM 3627 C CA . ILE A 1 459 ? -75.295 60.459 13.852 1.00 153.98 459 ILE A CA 1
ATOM 3628 C C . ILE A 1 459 ? -76.456 59.921 13.027 1.00 150.53 459 ILE A C 1
ATOM 3629 O O . ILE A 1 459 ? -77.203 59.046 13.479 1.00 147.48 459 ILE A O 1
ATOM 3634 N N . VAL A 1 460 ? -76.616 60.466 11.825 1.00 148.36 460 VAL A N 1
ATOM 3635 C CA . VAL A 1 460 ? -77.647 60.002 10.900 1.00 138.92 460 VAL A CA 1
ATOM 3636 C C . VAL A 1 460 ? -76.982 59.482 9.634 1.00 139.34 460 VAL A C 1
ATOM 3637 O O . VAL A 1 460 ? -76.279 60.234 8.967 1.00 137.48 460 VAL A O 1
ATOM 3641 N N . ASN A 1 461 ? -77.184 58.202 9.316 1.00 141.19 461 ASN A N 1
ATOM 3642 C CA . ASN A 1 461 ? -76.659 57.630 8.076 1.00 144.27 461 ASN A CA 1
ATOM 3643 C C . ASN A 1 461 ? -75.141 57.826 7.896 1.00 154.40 461 ASN A C 1
ATOM 3644 O O . ASN A 1 461 ? -74.334 57.419 8.743 1.00 152.09 461 ASN A O 1
ATOM 3649 N N . GLU A 1 462 ? -74.774 58.451 6.777 1.00 161.96 462 GLU A N 1
ATOM 3650 C CA . GLU A 1 462 ? -73.383 58.756 6.458 1.00 170.07 462 GLU A CA 1
ATOM 3651 C C . GLU A 1 462 ? -72.935 59.980 7.227 1.00 167.64 462 GLU A C 1
ATOM 3652 O O . GLU A 1 462 ? -71.825 60.480 7.029 1.00 171.55 462 GLU A O 1
ATOM 3658 N N . LEU A 1 463 ? -73.798 60.450 8.121 1.00 163.64 463 LEU A N 1
ATOM 3659 C CA . LEU A 1 463 ? -73.677 61.820 8.593 1.00 166.02 463 LEU A CA 1
ATOM 3660 C C . LEU A 1 463 ? -73.742 62.045 10.112 1.00 165.60 463 LEU A C 1
ATOM 3661 O O . LEU A 1 463 ? -74.509 61.412 10.849 1.00 162.44 463 LEU A O 1
ATOM 3666 N N . ILE A 1 464 ? -72.909 62.983 10.552 1.00 167.04 464 ILE A N 1
ATOM 3667 C CA . ILE A 1 464 ? -72.943 63.490 11.912 1.00 164.58 464 ILE A CA 1
ATOM 3668 C C . ILE A 1 464 ? -73.553 64.883 11.913 1.00 160.08 464 ILE A C 1
ATOM 3669 O O . ILE A 1 464 ? -73.145 65.739 11.126 1.00 155.36 464 ILE A O 1
ATOM 3674 N N . ILE A 1 465 ? -74.520 65.101 12.803 1.00 160.24 465 ILE A N 1
ATOM 3675 C CA . ILE A 1 465 ? -75.228 66.376 12.902 1.00 158.04 465 ILE A CA 1
ATOM 3676 C C . ILE A 1 465 ? -75.336 66.875 14.347 1.00 167.21 465 ILE A C 1
ATOM 3677 O O . ILE A 1 465 ? -75.307 66.073 15.283 1.00 175.26 465 ILE A O 1
ATOM 3682 N N . ASP A 1 466 ? -75.457 68.193 14.522 1.00 164.85 466 ASP A N 1
ATOM 3683 C CA . ASP A 1 466 ? -75.812 68.789 15.817 1.00 163.50 466 ASP A CA 1
ATOM 3684 C C . ASP A 1 466 ? -77.335 68.791 15.901 1.00 161.05 466 ASP A C 1
ATOM 3685 O O . ASP A 1 466 ? -77.993 68.848 14.861 1.00 154.35 466 ASP A O 1
ATOM 3690 N N . GLU A 1 467 ? -77.921 68.711 17.096 1.00 171.09 467 GLU A N 1
ATOM 3691 C CA . GLU A 1 467 ? -79.381 68.777 17.132 1.00 178.00 467 GLU A CA 1
ATOM 3692 C C . GLU A 1 467 ? -79.839 70.203 16.861 1.00 179.02 467 GLU A C 1
ATOM 3693 O O . GLU A 1 467 ? -79.843 71.083 17.736 1.00 165.86 467 GLU A O 1
ATOM 3699 N N . ARG A 1 468 ? -80.203 70.402 15.602 1.00 190.49 468 ARG A N 1
ATOM 3700 C CA . ARG A 1 468 ? -80.826 71.617 15.137 1.00 192.26 468 ARG A CA 1
ATOM 3701 C C . ARG A 1 468 ? -82.137 71.190 14.488 1.00 185.03 468 ARG A C 1
ATOM 3702 O O . ARG A 1 468 ? -82.177 70.760 13.329 1.00 172.19 468 ARG A O 1
ATOM 3710 N N . LYS A 1 469 ? -83.199 71.288 15.286 1.00 190.85 469 LYS A N 1
ATOM 3711 C CA . LYS A 1 469 ? -84.489 70.666 15.008 1.00 188.54 469 LYS A CA 1
ATOM 3712 C C . LYS A 1 469 ? -85.408 71.553 14.162 1.00 190.23 469 LYS A C 1
ATOM 3713 O O . LYS A 1 469 ? -86.193 71.054 13.347 1.00 188.19 469 LYS A O 1
ATOM 3719 N N . SER A 1 470 ? -85.287 72.867 14.348 1.00 189.81 470 SER A N 1
ATOM 3720 C CA . SER A 1 470 ? -85.973 73.856 13.513 1.00 183.53 470 SER A CA 1
ATOM 3721 C C . SER A 1 470 ? -85.141 74.164 12.277 1.00 179.34 470 SER A C 1
ATOM 3722 O O . SER A 1 470 ? -85.469 75.051 11.488 1.00 179.43 470 SER A O 1
ATOM 3725 N N . ASP A 1 471 ? -84.053 73.420 12.131 1.00 177.39 471 ASP A N 1
ATOM 3726 C CA . ASP A 1 471 ? -83.071 73.664 11.092 1.00 175.96 471 ASP A CA 1
ATOM 3727 C C . ASP A 1 471 ? -83.374 72.808 9.888 1.00 160.02 471 ASP A C 1
ATOM 3728 O O . ASP A 1 471 ? -82.812 73.009 8.813 1.00 163.71 471 ASP A O 1
ATOM 3733 N N . LEU A 1 472 ? -84.258 71.838 10.078 1.00 145.28 472 LEU A N 1
ATOM 3734 C CA . LEU A 1 472 ? -84.670 71.008 8.965 1.00 131.63 472 LEU A CA 1
ATOM 3735 C C . LEU A 1 472 ? -85.579 71.799 8.050 1.00 127.74 472 LEU A C 1
ATOM 3736 O O . LEU A 1 472 ? -85.437 71.754 6.831 1.00 128.43 472 LEU A O 1
ATOM 3741 N N . GLU A 1 473 ? -86.510 72.537 8.639 1.00 124.71 473 GLU A N 1
ATOM 3742 C CA . GLU A 1 473 ? -87.514 73.234 7.852 1.00 120.92 473 GLU A CA 1
ATOM 3743 C C . GLU A 1 473 ? -86.941 74.418 7.090 1.00 121.59 473 GLU A C 1
ATOM 3744 O O . GLU A 1 473 ? -87.578 74.938 6.172 1.00 123.81 473 GLU A O 1
ATOM 3750 N N . LYS A 1 474 ? -85.737 74.833 7.476 1.00 122.91 474 LYS A N 1
ATOM 3751 C CA . LYS A 1 474 ? -85.009 75.889 6.783 1.00 127.09 474 LYS A CA 1
ATOM 3752 C C . LYS A 1 474 ? -83.899 75.283 5.937 1.00 131.47 474 LYS A C 1
ATOM 3753 O O . LYS A 1 474 ? -83.022 75.990 5.457 1.00 144.30 474 LYS A O 1
ATOM 3759 N N . ASN A 1 475 ? -83.934 73.968 5.773 1.00 125.35 475 ASN A N 1
ATOM 3760 C CA . ASN A 1 475 ? -83.039 73.280 4.855 1.00 127.77 475 ASN A CA 1
ATOM 3761 C C . ASN A 1 475 ? -83.682 73.203 3.477 1.00 132.06 475 ASN A C 1
ATOM 3762 O O . ASN A 1 475 ? -84.757 72.627 3.315 1.00 131.54 475 ASN A O 1
ATOM 3767 N N . GLU A 1 476 ? -83.017 73.781 2.485 1.00 136.76 476 GLU A N 1
ATOM 3768 C CA . GLU A 1 476 ? -83.548 73.819 1.128 1.00 139.30 476 GLU A CA 1
ATOM 3769 C C . GLU A 1 476 ? -83.902 72.428 0.578 1.00 120.78 476 GLU A C 1
ATOM 3770 O O . GLU A 1 476 ? -84.971 72.241 0.001 1.00 117.85 476 GLU A O 1
ATOM 3776 N N . ASP A 1 477 ? -83.009 71.459 0.768 1.00 109.52 477 ASP A N 1
ATOM 3777 C CA . ASP A 1 477 ? -83.231 70.086 0.305 1.00 102.72 477 ASP A CA 1
ATOM 3778 C C . ASP A 1 477 ? -84.432 69.467 0.975 1.00 98.57 477 ASP A C 1
ATOM 3779 O O . ASP A 1 477 ? -85.048 68.556 0.445 1.00 101.35 477 ASP A O 1
ATOM 3784 N N . PHE A 1 478 ? -84.744 69.937 2.167 1.00 97.36 478 PHE A N 1
ATOM 3785 C CA . PHE A 1 478 ? -85.895 69.424 2.866 1.00 98.02 478 PHE A CA 1
ATOM 3786 C C . PHE A 1 478 ? -87.160 69.959 2.212 1.00 99.38 478 PHE A C 1
ATOM 3787 O O . PHE A 1 478 ? -88.064 69.201 1.845 1.00 94.42 478 PHE A O 1
ATOM 3795 N N . GLN A 1 479 ? -87.209 71.279 2.072 1.00 102.51 479 GLN A N 1
ATOM 3796 C CA . GLN A 1 479 ? -88.331 71.949 1.436 1.00 103.65 479 GLN A CA 1
ATOM 3797 C C . GLN A 1 479 ? -88.553 71.439 0.017 1.00 105.99 479 GLN A C 1
ATOM 3798 O O . GLN A 1 479 ? -89.680 71.424 -0.477 1.00 109.84 479 GLN A O 1
ATOM 3804 N N . LYS A 1 480 ? -87.462 71.067 -0.648 1.00 103.12 480 LYS A N 1
ATOM 3805 C CA . LYS A 1 480 ? -87.542 70.510 -1.987 1.00 97.08 480 LYS A CA 1
ATOM 3806 C C . LYS A 1 480 ? -88.302 69.211 -1.858 1.00 91.10 480 LYS A C 1
ATOM 3807 O O . LYS A 1 480 ? -89.393 69.112 -2.397 1.00 91.10 480 LYS A O 1
ATOM 3813 N N . LEU A 1 481 ? -87.762 68.253 -1.098 1.00 89.89 481 LEU A N 1
ATOM 3814 C CA . LEU A 1 481 ? -88.475 67.008 -0.781 1.00 90.33 481 LEU A CA 1
ATOM 3815 C C . LEU A 1 481 ? -89.935 67.214 -0.405 1.00 88.19 481 LEU A C 1
ATOM 3816 O O . LEU A 1 481 ? -90.820 66.476 -0.843 1.00 79.55 481 LEU A O 1
ATOM 3829 N N . SER A 1 483 ? -91.863 69.634 -1.217 1.00 97.49 483 SER A N 1
ATOM 3830 C CA . SER A 1 483 ? -92.615 70.081 -2.375 1.00 96.65 483 SER A CA 1
ATOM 3831 C C . SER A 1 483 ? -92.777 68.948 -3.366 1.00 94.09 483 SER A C 1
ATOM 3832 O O . SER A 1 483 ? -93.849 68.765 -3.955 1.00 97.28 483 SER A O 1
ATOM 3835 N N . ILE A 1 484 ? -91.726 68.157 -3.530 1.00 89.53 484 ILE A N 1
ATOM 3836 C CA . ILE A 1 484 ? -91.808 67.089 -4.500 1.00 85.71 484 ILE A CA 1
ATOM 3837 C C . ILE A 1 484 ? -92.772 66.061 -3.967 1.00 80.24 484 ILE A C 1
ATOM 3838 O O . ILE A 1 484 ? -93.227 65.206 -4.692 1.00 84.84 484 ILE A O 1
ATOM 3843 N N . LEU A 1 485 ? -93.116 66.159 -2.698 1.00 80.99 485 LEU A N 1
ATOM 3844 C CA . LEU A 1 485 ? -94.000 65.179 -2.102 1.00 86.70 485 LEU A CA 1
ATOM 3845 C C . LEU A 1 485 ? -95.451 65.594 -2.274 1.00 96.16 485 LEU A C 1
ATOM 3846 O O . LEU A 1 485 ? -96.369 64.850 -1.922 1.00 105.57 485 LEU A O 1
ATOM 3851 N N . LYS A 1 486 ? -95.656 66.777 -2.842 1.00 94.85 486 LYS A N 1
ATOM 3852 C CA . LYS A 1 486 ? -97.008 67.275 -3.036 1.00 102.57 486 LYS A CA 1
ATOM 3853 C C . LYS A 1 486 ? -97.568 66.672 -4.304 1.00 106.28 486 LYS A C 1
ATOM 3854 O O . LYS A 1 486 ? -98.742 66.825 -4.608 1.00 112.44 486 LYS A O 1
ATOM 3860 N N . GLY A 1 487 ? -96.716 65.973 -5.040 1.00 104.70 487 GLY A N 1
ATOM 3861 C CA . GLY A 1 487 ? -97.128 65.339 -6.276 1.00 106.49 487 GLY A CA 1
ATOM 3862 C C . GLY A 1 487 ? -97.505 63.895 -6.034 1.00 106.82 487 GLY A C 1
ATOM 3863 O O . GLY A 1 487 ? -97.253 63.021 -6.867 1.00 116.19 487 GLY A O 1
ATOM 3864 N N . GLY A 1 488 ? -98.100 63.646 -4.875 1.00 99.03 488 GLY A N 1
ATOM 3865 C CA . GLY A 1 488 ? -98.524 62.310 -4.499 1.00 98.35 488 GLY A CA 1
ATOM 3866 C C . GLY A 1 488 ? -97.467 61.466 -3.811 1.00 95.05 488 GLY A C 1
ATOM 3867 O O . GLY A 1 488 ? -96.453 61.981 -3.328 1.00 100.58 488 GLY A O 1
ATOM 3868 N N . ILE A 1 489 ? -97.718 60.160 -3.753 1.00 91.27 489 ILE A N 1
ATOM 3869 C CA . ILE A 1 489 ? -96.726 59.219 -3.237 1.00 90.89 489 ILE A CA 1
ATOM 3870 C C . ILE A 1 489 ? -95.562 59.069 -4.206 1.00 86.87 489 ILE A C 1
ATOM 3871 O O . ILE A 1 489 ? -95.761 58.736 -5.358 1.00 90.68 489 ILE A O 1
ATOM 3876 N N . LYS A 1 490 ? -94.343 59.286 -3.743 1.00 86.18 490 LYS A N 1
ATOM 3877 C CA . LYS A 1 490 ? -93.204 59.143 -4.624 1.00 87.04 490 LYS A CA 1
ATOM 3878 C C . LYS A 1 490 ? -92.384 57.887 -4.328 1.00 91.22 490 LYS A C 1
ATOM 3879 O O . LYS A 1 490 ? -92.536 57.267 -3.285 1.00 91.72 490 LYS A O 1
ATOM 3885 N N . GLU A 1 491 ? -91.538 57.485 -5.266 1.00 93.66 491 GLU A N 1
ATOM 3886 C CA . GLU A 1 491 ? -90.692 56.327 -5.029 1.00 92.25 491 GLU A CA 1
ATOM 3887 C C . GLU A 1 491 ? -89.314 56.781 -4.623 1.00 86.66 491 GLU A C 1
ATOM 3888 O O . GLU A 1 491 ? -88.801 57.763 -5.154 1.00 80.64 491 GLU A O 1
ATOM 3894 N N . GLU A 1 492 ? -88.706 56.049 -3.696 1.00 92.20 492 GLU A N 1
ATOM 3895 C CA . GLU A 1 492 ? -87.459 56.489 -3.102 1.00 92.07 492 GLU A CA 1
ATOM 3896 C C . GLU A 1 492 ? -86.401 56.646 -4.170 1.00 90.60 492 GLU A C 1
ATOM 3897 O O . GLU A 1 492 ? -85.551 57.517 -4.085 1.00 85.96 492 GLU A O 1
ATOM 3903 N N . ARG A 1 493 ? -86.474 55.820 -5.199 1.00 93.16 493 ARG A N 1
ATOM 3904 C CA . ARG A 1 493 ? -85.534 55.956 -6.295 1.00 92.98 493 ARG A CA 1
ATOM 3905 C C . ARG A 1 493 ? -85.619 57.333 -6.972 1.00 88.86 493 ARG A C 1
ATOM 3906 O O . ARG A 1 493 ? -84.592 57.962 -7.222 1.00 88.06 493 ARG A O 1
ATOM 3914 N N . GLU A 1 494 ? -86.830 57.805 -7.263 1.00 86.69 494 GLU A N 1
ATOM 3915 C CA . GLU A 1 494 ? -86.977 59.092 -7.927 1.00 87.99 494 GLU A CA 1
ATOM 3916 C C . GLU A 1 494 ? -86.441 60.152 -7.002 1.00 89.08 494 GLU A C 1
ATOM 3917 O O . GLU A 1 494 ? -85.588 60.936 -7.369 1.00 96.58 494 GLU A O 1
ATOM 3923 N N . ILE A 1 495 ? -86.935 60.134 -5.778 1.00 85.91 495 ILE A N 1
ATOM 3924 C CA . ILE A 1 495 ? -86.527 61.060 -4.740 1.00 90.70 495 ILE A CA 1
ATOM 3925 C C . ILE A 1 495 ? -84.998 61.134 -4.597 1.00 88.03 495 ILE A C 1
ATOM 3926 O O . ILE A 1 495 ? -84.415 62.223 -4.644 1.00 86.14 495 ILE A O 1
ATOM 3931 N N . ILE A 1 496 ? -84.356 59.976 -4.470 1.00 86.66 496 ILE A N 1
ATOM 3932 C CA . ILE A 1 496 ? -82.894 59.882 -4.368 1.00 91.63 496 ILE A CA 1
ATOM 3933 C C . ILE A 1 496 ? -82.194 60.498 -5.587 1.00 96.01 496 ILE A C 1
ATOM 3934 O O . ILE A 1 496 ? -81.128 61.097 -5.473 1.00 100.59 496 ILE A O 1
ATOM 3939 N N . LEU A 1 497 ? -82.830 60.364 -6.745 1.00 97.57 497 LEU A N 1
ATOM 3940 C CA . LEU A 1 497 ? -82.261 60.771 -8.028 1.00 98.85 497 LEU A CA 1
ATOM 3941 C C . LEU A 1 497 ? -82.506 62.248 -8.317 1.00 99.31 497 LEU A C 1
ATOM 3942 O O . LEU A 1 497 ? -81.690 62.902 -8.964 1.00 102.91 497 LEU A O 1
ATOM 3947 N N . GLU A 1 498 ? -83.621 62.778 -7.817 1.00 95.49 498 GLU A N 1
ATOM 3948 C CA . GLU A 1 498 ? -83.877 64.215 -7.871 1.00 94.04 498 GLU A CA 1
ATOM 3949 C C . GLU A 1 498 ? -82.815 64.907 -7.043 1.00 98.04 498 GLU A C 1
ATOM 3950 O O . GLU A 1 498 ? -82.704 66.124 -7.061 1.00 99.36 498 GLU A O 1
ATOM 3956 N N . GLY A 1 499 ? -82.070 64.129 -6.269 1.00 97.52 499 GLY A N 1
ATOM 3957 C CA . GLY A 1 499 ? -80.897 64.646 -5.606 1.00 103.93 499 GLY A CA 1
ATOM 3958 C C . GLY A 1 499 ? -81.140 65.210 -4.233 1.00 106.49 499 GLY A C 1
ATOM 3959 O O . GLY A 1 499 ? -80.406 66.096 -3.798 1.00 110.57 499 GLY A O 1
ATOM 3960 N N . ILE A 1 500 ? -82.175 64.727 -3.552 1.00 104.74 500 ILE A N 1
ATOM 3961 C CA . ILE A 1 500 ? -82.282 65.015 -2.131 1.00 102.45 500 ILE A CA 1
ATOM 3962 C C . ILE A 1 500 ? -81.528 63.906 -1.409 1.00 101.53 500 ILE A C 1
ATOM 3963 O O . ILE A 1 500 ? -81.613 62.728 -1.773 1.00 103.57 500 ILE A O 1
ATOM 3968 N N . PRO A 1 501 ? -80.736 64.297 -0.414 1.00 97.18 501 PRO A N 1
ATOM 3969 C CA . PRO A 1 501 ? -79.812 63.370 0.234 1.00 100.58 501 PRO A CA 1
ATOM 3970 C C . PRO A 1 501 ? -80.537 62.425 1.162 1.00 100.72 501 PRO A C 1
ATOM 3971 O O . PRO A 1 501 ? -81.636 62.749 1.592 1.00 104.75 501 PRO A O 1
ATOM 3975 N N . LYS A 1 502 ? -79.936 61.278 1.459 1.00 101.21 502 LYS A N 1
ATOM 3976 C CA . LYS A 1 502 ? -80.613 60.262 2.247 1.00 105.03 502 LYS A CA 1
ATOM 3977 C C . LYS A 1 502 ? -80.888 60.791 3.647 1.00 103.13 502 LYS A C 1
ATOM 3978 O O . LYS A 1 502 ? -81.957 60.551 4.227 1.00 94.74 502 LYS A O 1
ATOM 3984 N N . GLU A 1 503 ? -79.920 61.538 4.165 1.00 106.75 503 GLU A N 1
ATOM 3985 C CA . GLU A 1 503 ? -80.003 62.102 5.502 1.00 110.45 503 GLU A CA 1
ATOM 3986 C C . GLU A 1 503 ? -81.253 62.931 5.659 1.00 106.72 503 GLU A C 1
ATOM 3987 O O . GLU A 1 503 ? -81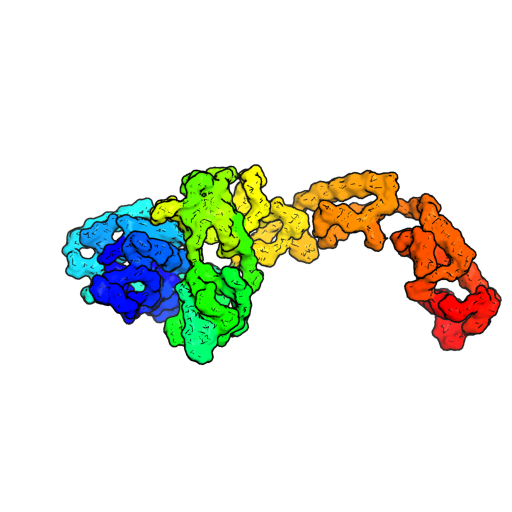.992 62.757 6.623 1.00 111.09 503 GLU A O 1
ATOM 3993 N N . ILE A 1 504 ? -81.503 63.822 4.707 1.00 99.10 504 ILE A N 1
ATOM 3994 C CA . ILE A 1 504 ? -82.697 64.644 4.796 1.00 96.58 504 ILE A CA 1
ATOM 3995 C C . ILE A 1 504 ? -83.938 63.764 4.734 1.00 96.61 504 ILE A C 1
ATOM 3996 O O . ILE A 1 504 ? -84.931 64.020 5.422 1.00 94.05 504 ILE A O 1
ATOM 4001 N N . LEU A 1 505 ? -83.872 62.707 3.931 1.00 94.00 505 LEU A N 1
ATOM 4002 C CA . LEU A 1 505 ? -85.017 61.830 3.788 1.00 88.79 505 LEU A CA 1
ATOM 4003 C C . LEU A 1 505 ? -85.315 61.156 5.092 1.00 92.88 505 LEU A C 1
ATOM 4004 O O . LEU A 1 505 ? -86.418 61.310 5.621 1.00 92.93 505 LEU A O 1
ATOM 4009 N N . THR A 1 506 ? -84.329 60.413 5.603 1.00 100.64 506 THR A N 1
ATOM 4010 C CA . THR A 1 506 ? -84.525 59.602 6.804 1.00 101.29 506 THR A CA 1
ATOM 4011 C C . THR A 1 506 ? -84.929 60.503 7.959 1.00 95.25 506 THR A C 1
ATOM 4012 O O . THR A 1 506 ? -85.883 60.184 8.661 1.00 103.59 506 THR A O 1
ATOM 4016 N N . LEU A 1 507 ? -84.239 61.634 8.128 1.00 92.59 507 LEU A N 1
ATOM 4017 C CA . LEU A 1 507 ? -84.633 62.655 9.112 1.00 97.61 507 LEU A CA 1
ATOM 4018 C C . LEU A 1 507 ? -86.080 63.081 8.985 1.00 100.94 507 LEU A C 1
ATOM 4019 O O . LEU A 1 507 ? -86.786 63.182 9.963 1.00 106.17 507 LEU A O 1
ATOM 4024 N N . SER A 1 508 ? -86.510 63.346 7.764 1.00 100.64 508 SER A N 1
ATOM 4025 C CA . SER A 1 508 ? -87.884 63.725 7.507 1.00 100.96 508 SER A CA 1
ATOM 4026 C C . SER A 1 508 ? -88.840 62.632 7.916 1.00 99.86 508 SER A C 1
ATOM 4027 O O . SER A 1 508 ? -89.915 62.900 8.434 1.00 101.16 508 SER A O 1
ATOM 4030 N N . ILE A 1 509 ? -88.458 61.391 7.668 1.00 96.06 509 ILE A N 1
ATOM 4031 C CA . ILE A 1 509 ? -89.316 60.290 8.044 1.00 95.29 509 ILE A CA 1
ATOM 4032 C C . ILE A 1 509 ? -89.315 60.120 9.549 1.00 99.63 509 ILE A C 1
ATOM 4033 O O . ILE A 1 509 ? -90.373 59.886 10.140 1.00 94.89 509 ILE A O 1
ATOM 4038 N N . LYS A 1 510 ? -88.134 60.254 10.161 1.00 103.74 510 LYS A N 1
ATOM 4039 C CA . LYS A 1 510 ? -87.993 60.155 11.614 1.00 105.53 510 LYS A CA 1
ATOM 4040 C C . LYS A 1 510 ? -88.943 61.143 12.274 1.00 106.71 510 LYS A C 1
ATOM 4041 O O . LYS A 1 510 ? -89.902 60.770 12.940 1.00 116.85 510 LYS A O 1
ATOM 4047 N N . ARG A 1 511 ? -88.702 62.416 12.029 1.00 99.78 511 ARG A N 1
ATOM 4048 C CA . ARG A 1 511 ? -89.506 63.486 12.598 1.00 102.97 511 ARG A CA 1
ATOM 4049 C C . ARG A 1 511 ? -90.932 63.632 12.063 1.00 103.85 511 ARG A C 1
ATOM 4050 O O . ARG A 1 511 ? -91.503 64.716 12.173 1.00 106.17 511 ARG A O 1
ATOM 4058 N N . LYS A 1 512 ? -91.499 62.573 11.485 1.00 107.03 512 LYS A N 1
ATOM 4059 C CA . LYS A 1 512 ? -92.942 62.521 11.227 1.00 117.55 512 LYS A CA 1
ATOM 4060 C C . LYS A 1 512 ? -93.410 63.496 10.129 1.00 116.07 512 LYS A C 1
ATOM 4061 O O . LYS A 1 512 ? -94.566 63.907 10.096 1.00 123.64 512 LYS A O 1
ATOM 4067 N N . TYR A 1 513 ? -92.523 63.870 9.220 1.00 104.09 513 TYR A N 1
ATOM 4068 C CA . TYR A 1 513 ? -92.937 64.758 8.135 1.00 93.98 513 TYR A CA 1
ATOM 4069 C C . TYR A 1 513 ? -93.336 63.979 6.898 1.00 93.31 513 TYR A C 1
ATOM 4070 O O . TYR A 1 513 ? -94.212 64.396 6.131 1.00 95.81 513 TYR A O 1
ATOM 4079 N N . ALA A 1 514 ? -92.634 62.871 6.698 1.00 88.02 514 ALA A N 1
ATOM 4080 C CA . ALA A 1 514 ? -92.913 61.932 5.643 1.00 88.61 514 ALA A CA 1
ATOM 4081 C C . ALA A 1 514 ? -92.897 60.535 6.240 1.00 96.61 514 ALA A C 1
ATOM 4082 O O . ALA A 1 514 ? -92.346 60.327 7.319 1.00 102.03 514 ALA A O 1
ATOM 4084 N N . HIS A 1 515 ? -93.494 59.583 5.529 1.00 98.00 515 HIS A N 1
ATOM 4085 C CA . HIS A 1 515 ? -93.564 58.202 5.975 1.00 99.92 515 HIS A CA 1
ATOM 4086 C C . HIS A 1 515 ? -93.163 57.261 4.871 1.00 98.44 515 HIS A C 1
ATOM 4087 O O . HIS A 1 515 ? -93.394 57.550 3.691 1.00 92.29 515 HIS A O 1
ATOM 4094 N N . ARG A 1 516 ? -92.585 56.126 5.258 1.00 99.88 516 ARG A N 1
ATOM 4095 C CA . ARG A 1 516 ? -92.261 55.081 4.299 1.00 93.17 516 ARG A CA 1
ATOM 4096 C C . ARG A 1 516 ? -93.417 54.090 4.190 1.00 100.02 516 ARG A C 1
ATOM 4097 O O . ARG A 1 516 ? -93.933 53.631 5.201 1.00 109.34 516 ARG A O 1
ATOM 4105 N N . ILE A 1 517 ? -93.830 53.759 2.973 1.00 95.08 517 ILE A N 1
ATOM 4106 C CA . ILE A 1 517 ? -95.071 53.015 2.790 1.00 101.41 517 ILE A CA 1
ATOM 4107 C C . ILE A 1 517 ? -94.825 51.648 2.167 1.00 107.73 517 ILE A C 1
ATOM 4108 O O . ILE A 1 517 ? -95.226 50.620 2.713 1.00 122.95 517 ILE A O 1
ATOM 4113 N N . GLY A 1 518 ? -94.155 51.610 1.030 1.00 102.30 518 GLY A N 1
ATOM 4114 C CA . GLY A 1 518 ? -93.814 50.324 0.465 1.00 107.79 518 GLY A CA 1
ATOM 4115 C C . GLY A 1 518 ? -92.578 49.963 1.227 1.00 116.26 518 GLY A C 1
ATOM 4116 O O . GLY A 1 518 ? -92.454 50.289 2.411 1.00 123.33 518 GLY A O 1
ATOM 4117 N N . GLU A 1 519 ? -91.640 49.312 0.566 1.00 114.86 519 GLU A N 1
ATOM 4118 C CA . GLU A 1 519 ? -90.306 49.285 1.129 1.00 119.43 519 GLU A CA 1
ATOM 4119 C C . GLU A 1 519 ? -89.558 50.481 0.551 1.00 119.61 519 GLU A C 1
ATOM 4120 O O . GLU A 1 519 ? -88.450 50.824 0.974 1.00 124.18 519 GLU A O 1
ATOM 4126 N N . TYR A 1 520 ? -90.207 51.144 -0.398 1.00 111.50 520 TYR A N 1
ATOM 4127 C CA . TYR A 1 520 ? -89.548 52.183 -1.160 1.00 101.49 520 TYR A CA 1
ATOM 4128 C C . TYR A 1 520 ? -90.477 53.296 -1.610 1.00 98.78 520 TYR A C 1
ATOM 4129 O O . TYR A 1 520 ? -90.048 54.210 -2.297 1.00 104.78 520 TYR A O 1
ATOM 4138 N N . LEU A 1 521 ? -91.743 53.225 -1.229 1.00 91.49 521 LEU A N 1
ATOM 4139 C CA . LEU A 1 521 ? -92.640 54.360 -1.405 1.00 87.00 521 LEU A CA 1
ATOM 4140 C C . LEU A 1 521 ? -92.523 55.304 -0.212 1.00 95.67 521 LEU A C 1
ATOM 4141 O O . LEU A 1 521 ? -92.443 54.867 0.930 1.00 110.51 521 LEU A O 1
ATOM 4146 N N . ILE A 1 522 ? -92.507 56.602 -0.472 1.00 87.44 522 ILE A N 1
ATOM 4147 C CA . ILE A 1 522 ? -92.433 57.568 0.602 1.00 84.07 522 ILE A CA 1
ATOM 4148 C C . ILE A 1 522 ? -93.550 58.583 0.465 1.00 87.72 522 ILE A C 1
ATOM 4149 O O . ILE A 1 522 ? -93.836 59.064 -0.628 1.00 85.78 522 ILE A O 1
ATOM 4154 N N . ILE A 1 523 ? -94.208 58.873 1.584 1.00 89.57 523 ILE A N 1
ATOM 4155 C CA . ILE A 1 523 ? -95.389 59.721 1.573 1.00 88.32 523 ILE A CA 1
ATOM 4156 C C . ILE A 1 523 ? -95.268 60.821 2.621 1.00 91.71 523 ILE A C 1
ATOM 4157 O O . ILE A 1 523 ? -94.767 60.592 3.711 1.00 92.79 523 ILE A O 1
ATOM 4162 N N . SER A 1 524 ? -95.693 62.028 2.272 1.00 97.56 524 SER A N 1
ATOM 4163 C CA . SER A 1 524 ? -95.696 63.129 3.225 1.00 102.25 524 SER A CA 1
ATOM 4164 C C . SER A 1 524 ? -96.691 62.831 4.322 1.00 102.61 524 SER A C 1
ATOM 4165 O O . SER A 1 524 ? -97.639 62.075 4.107 1.00 97.40 524 SER A O 1
ATOM 4168 N N . ASP A 1 525 ? -96.489 63.427 5.492 1.00 108.69 525 ASP A N 1
ATOM 4169 C CA . ASP A 1 525 ? -97.448 63.257 6.576 1.00 113.58 525 ASP A CA 1
ATOM 4170 C C . ASP A 1 525 ? -98.729 63.988 6.221 1.00 109.07 525 ASP A C 1
ATOM 4171 O O . ASP A 1 525 ? -99.824 63.514 6.505 1.00 110.67 525 ASP A O 1
ATOM 4176 N N . GLU A 1 526 ? -98.575 65.141 5.581 1.00 105.66 526 GLU A N 1
ATOM 4177 C CA . GLU A 1 526 ? -99.712 65.924 5.116 1.00 105.46 526 GLU A CA 1
ATOM 4178 C C . GLU A 1 526 ? -100.668 65.074 4.268 1.00 104.46 526 GLU A C 1
ATOM 4179 O O . GLU A 1 526 ? -101.869 65.006 4.538 1.00 104.12 526 GLU A O 1
ATOM 4185 N N . LEU A 1 527 ? -100.125 64.401 3.261 1.00 104.38 527 LEU A N 1
ATOM 4186 C CA . LEU A 1 527 ? -100.945 63.645 2.328 1.00 99.84 527 LEU A CA 1
ATOM 4187 C C . LEU A 1 527 ? -101.485 62.381 2.972 1.00 96.28 527 LEU A C 1
ATOM 4188 O O . LEU A 1 527 ? -102.593 61.949 2.664 1.00 95.01 527 LEU A O 1
ATOM 4193 N N . LEU A 1 528 ? -100.692 61.785 3.853 1.00 95.85 528 LEU A N 1
ATOM 4194 C CA . LEU A 1 528 ? -101.156 60.658 4.649 1.00 99.08 528 LEU A CA 1
ATOM 4195 C C . LEU A 1 528 ? -102.458 61.026 5.340 1.00 104.98 528 LEU A C 1
ATOM 4196 O O . LEU A 1 528 ? -103.464 60.321 5.234 1.00 106.93 528 LEU A O 1
ATOM 4201 N N . LYS A 1 529 ? -102.436 62.150 6.043 1.00 104.25 529 LYS A N 1
ATOM 4202 C CA . LYS A 1 529 ? -103.597 62.530 6.817 1.00 106.02 529 LYS A CA 1
ATOM 4203 C C . LYS A 1 529 ? -104.754 62.700 5.841 1.00 109.87 529 LYS A C 1
ATOM 4204 O O . LYS A 1 529 ? -105.798 62.076 6.000 1.00 110.34 529 LYS A O 1
ATOM 4210 N N . LYS A 1 530 ? -104.524 63.478 4.791 1.00 112.13 530 LYS A N 1
ATOM 4211 C CA . LYS A 1 530 ? -105.548 63.750 3.790 1.00 119.15 530 LYS A CA 1
ATOM 4212 C C . LYS A 1 530 ? -106.224 62.481 3.267 1.00 114.73 530 LYS A C 1
ATOM 4213 O O . LYS A 1 530 ? -107.436 62.471 3.060 1.00 110.97 530 LYS A O 1
ATOM 4219 N N . TYR A 1 531 ? -105.446 61.419 3.056 1.00 114.07 531 TYR A N 1
ATOM 4220 C CA . TYR A 1 531 ? -105.997 60.150 2.573 1.00 114.24 531 TYR A CA 1
ATOM 4221 C C . TYR A 1 531 ? -106.826 59.503 3.660 1.00 115.45 531 TYR A C 1
ATOM 4222 O O . TYR A 1 531 ? -107.885 58.935 3.405 1.00 122.54 531 TYR A O 1
ATOM 4231 N N . ILE A 1 532 ? -106.306 59.552 4.877 1.00 112.99 532 ILE A N 1
ATOM 4232 C CA . ILE A 1 532 ? -106.960 58.883 5.980 1.00 116.73 532 ILE A CA 1
ATOM 4233 C C . ILE A 1 532 ? -108.362 59.436 6.130 1.00 127.72 532 ILE A C 1
ATOM 4234 O O . ILE A 1 532 ? -109.325 58.680 6.114 1.00 135.29 532 ILE A O 1
ATOM 4239 N N . ASN A 1 533 ? -108.467 60.759 6.230 1.00 129.10 533 ASN A N 1
ATOM 4240 C CA . ASN A 1 533 ? -109.754 61.435 6.323 1.00 135.78 533 ASN A CA 1
ATOM 4241 C C . ASN A 1 533 ? -110.664 61.077 5.147 1.00 133.59 533 ASN A C 1
ATOM 4242 O O . ASN A 1 533 ? -111.870 60.886 5.323 1.00 140.42 533 ASN A O 1
ATOM 4247 N N . GLU A 1 534 ? -110.073 60.983 3.956 1.00 128.22 534 GLU A N 1
ATOM 4248 C CA . GLU A 1 534 ? -110.798 60.595 2.748 1.00 131.99 534 GLU A CA 1
ATOM 4249 C C . GLU A 1 534 ? -111.324 59.174 2.842 1.00 134.48 534 GLU A C 1
ATOM 4250 O O . GLU A 1 534 ? -112.393 58.868 2.322 1.00 143.13 534 GLU A O 1
ATOM 4256 N N . LEU A 1 535 ? -110.558 58.298 3.482 1.00 129.10 535 LEU A N 1
ATOM 4257 C CA . LEU A 1 535 ? -110.982 56.918 3.675 1.00 126.03 535 LEU A CA 1
ATOM 4258 C C . LEU A 1 535 ? -112.096 56.850 4.714 1.00 133.27 535 LEU A C 1
ATOM 4259 O O . LEU A 1 535 ? -112.973 55.986 4.659 1.00 136.60 535 LEU A O 1
ATOM 4264 N N . LYS A 1 536 ? -112.057 57.784 5.656 1.00 135.41 536 LYS A N 1
ATOM 4265 C CA . LYS A 1 536 ? -113.002 57.799 6.757 1.00 138.68 536 LYS A CA 1
ATOM 4266 C C . LYS A 1 536 ? -114.392 58.155 6.271 1.00 153.11 536 LYS A C 1
ATOM 4267 O O . LYS A 1 536 ? -115.383 57.741 6.870 1.00 162.57 536 LYS A O 1
ATOM 4273 N N . GLU A 1 537 ? -114.465 58.895 5.167 1.00 155.41 537 GLU A N 1
ATOM 4274 C CA . GLU A 1 537 ? -115.745 59.304 4.595 1.00 164.23 537 GLU A CA 1
ATOM 4275 C C . GLU A 1 537 ? -116.572 58.115 4.095 1.00 168.84 537 GLU A C 1
ATOM 4276 O O . GLU A 1 537 ? -117.732 58.280 3.725 1.00 176.79 537 GLU A O 1
ATOM 4282 N N . LEU A 1 538 ? -115.982 56.923 4.096 1.00 162.47 538 LEU A N 1
ATOM 4283 C CA . LEU A 1 538 ? -116.700 55.710 3.711 1.00 160.90 538 LEU A CA 1
ATOM 4284 C C . LEU A 1 538 ? -117.419 55.057 4.893 1.00 164.92 538 LEU A C 1
ATOM 4285 O O . LEU A 1 538 ? -118.033 53.998 4.749 1.00 170.31 538 LEU A O 1
ATOM 4290 N N . GLY A 1 539 ? -117.343 55.689 6.060 1.00 163.16 539 GLY A N 1
ATOM 4291 C CA . GLY A 1 539 ? -117.835 55.081 7.285 1.00 169.35 539 GLY A CA 1
ATOM 4292 C C . GLY A 1 539 ? -116.821 54.063 7.762 1.00 171.21 539 GLY A C 1
ATOM 4293 O O . GLY A 1 539 ? -115.689 54.069 7.290 1.00 172.17 539 GLY A O 1
ATOM 4294 N N . LYS A 1 540 ? -117.200 53.186 8.683 1.00 173.24 540 LYS A N 1
ATOM 4295 C CA . LYS A 1 540 ? -116.284 52.126 9.084 1.00 172.63 540 LYS A CA 1
ATOM 4296 C C . LYS A 1 540 ? -116.440 50.897 8.175 1.00 177.61 540 LYS A C 1
ATOM 4297 O O . LYS A 1 540 ? -115.684 49.929 8.286 1.00 175.33 540 LYS A O 1
ATOM 4303 N N . THR A 1 541 ? -117.428 50.944 7.280 1.00 185.82 541 THR A N 1
ATOM 4304 C CA . THR A 1 541 ? -117.540 49.962 6.196 1.00 193.22 541 THR A CA 1
ATOM 4305 C 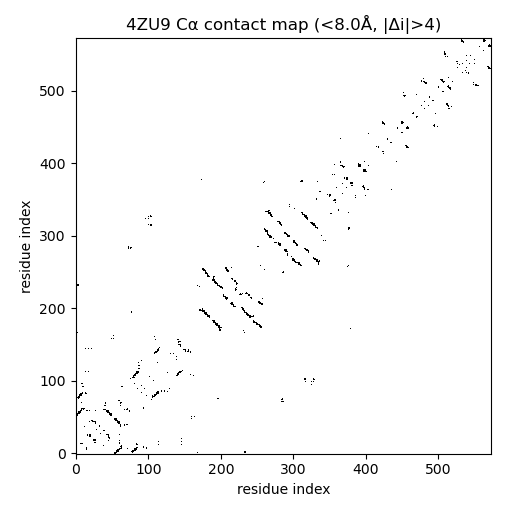C . THR A 1 541 ? -116.478 50.296 5.177 1.00 186.15 541 THR A C 1
ATOM 4306 O O . THR A 1 541 ? -116.431 51.431 4.700 1.00 186.91 541 THR A O 1
ATOM 4310 N N . PHE A 1 542 ? -115.627 49.339 4.820 1.00 178.70 542 PHE A N 1
ATOM 4311 C CA . PHE A 1 542 ? -114.403 49.769 4.166 1.00 168.10 542 PHE A CA 1
ATOM 4312 C C . PHE A 1 542 ? -113.621 48.693 3.389 1.00 165.86 542 PHE A C 1
ATOM 4313 O O . PHE A 1 542 ? -112.585 48.208 3.826 1.00 163.96 542 PHE A O 1
ATOM 4321 N N . ASN A 1 543 ? -114.111 48.375 2.196 1.00 165.64 543 ASN A N 1
ATOM 4322 C CA . ASN A 1 543 ? -113.513 47.360 1.326 1.00 161.52 543 ASN A CA 1
ATOM 4323 C C . ASN A 1 543 ? -112.325 47.871 0.510 1.00 154.63 543 ASN A C 1
ATOM 4324 O O . ASN A 1 543 ? -112.100 49.073 0.415 1.00 150.58 543 ASN A O 1
ATOM 4329 N N . VAL A 1 544 ? -111.567 46.945 -0.077 1.00 156.30 544 VAL A N 1
ATOM 4330 C CA . VAL A 1 544 ? -110.368 47.289 -0.846 1.00 152.60 544 VAL A CA 1
ATOM 4331 C C . VAL A 1 544 ? -110.691 48.226 -1.989 1.00 153.85 544 VAL A C 1
ATOM 4332 O O . VAL A 1 544 ? -110.109 49.301 -2.112 1.00 147.99 544 VAL A O 1
ATOM 4336 N N . GLN A 1 545 ? -111.637 47.801 -2.819 1.00 163.85 545 GLN A N 1
ATOM 4337 C CA . GLN A 1 545 ? -112.010 48.534 -4.019 1.00 168.93 545 GLN A CA 1
ATOM 4338 C C . GLN A 1 545 ? -112.588 49.901 -3.664 1.00 166.48 545 GLN A C 1
ATOM 4339 O O . GLN A 1 545 ? -112.341 50.880 -4.365 1.00 167.84 545 GLN A O 1
ATOM 4345 N N . GLN A 1 546 ? -113.335 49.968 -2.566 1.00 161.69 546 GLN A N 1
ATOM 4346 C CA . GLN A 1 546 ? -113.959 51.214 -2.127 1.00 156.14 546 GLN A CA 1
ATOM 4347 C C . GLN A 1 546 ? -112.939 52.314 -1.819 1.00 148.47 546 GLN A C 1
ATOM 4348 O O . GLN A 1 546 ? -113.262 53.502 -1.853 1.00 142.73 546 GLN A O 1
ATOM 4354 N N . ALA A 1 547 ? -111.711 51.910 -1.504 1.00 146.11 547 ALA A N 1
ATOM 4355 C CA . ALA A 1 547 ? -110.636 52.851 -1.204 1.00 141.83 547 ALA A CA 1
ATOM 4356 C C . ALA A 1 547 ? -109.980 53.342 -2.496 1.00 151.51 547 ALA A C 1
ATOM 4357 O O . ALA A 1 547 ? -109.658 54.525 -2.631 1.00 152.17 547 ALA A O 1
ATOM 4359 N N . LYS A 1 548 ? -109.794 52.416 -3.438 1.00 154.17 548 LYS A N 1
ATOM 4360 C CA . LYS A 1 548 ? -109.241 52.711 -4.762 1.00 147.91 548 LYS A CA 1
ATOM 4361 C C . LYS A 1 548 ? -110.077 53.760 -5.480 1.00 146.99 548 LYS A C 1
ATOM 4362 O O . LYS A 1 548 ? -109.548 54.593 -6.213 1.00 145.10 548 LYS A O 1
ATOM 4368 N N . ASN A 1 549 ? -111.385 53.721 -5.259 1.00 151.47 549 ASN A N 1
ATOM 4369 C CA . ASN A 1 549 ? -112.277 54.699 -5.856 1.00 159.51 549 ASN A CA 1
ATOM 4370 C C . ASN A 1 549 ? -112.248 56.011 -5.089 1.00 157.90 549 ASN A C 1
ATOM 4371 O O . ASN A 1 549 ? -112.312 57.085 -5.683 1.00 162.48 549 ASN A O 1
ATOM 4376 N N . LYS A 1 550 ? -112.140 55.930 -3.770 1.00 153.17 550 LYS A N 1
ATOM 4377 C CA . LYS A 1 550 ? -112.140 57.142 -2.964 1.00 149.07 550 LYS A CA 1
ATOM 4378 C C . LYS A 1 550 ? -110.839 57.927 -3.152 1.00 146.76 550 LYS A C 1
ATOM 4379 O O . LYS A 1 550 ? -110.859 59.156 -3.249 1.00 150.03 550 LYS A O 1
ATOM 4385 N N . LEU A 1 551 ? -109.720 57.209 -3.233 1.00 140.76 551 LEU A N 1
ATOM 4386 C CA . LEU A 1 551 ? -108.390 57.821 -3.223 1.00 134.42 551 LEU A CA 1
ATOM 4387 C C . LEU A 1 551 ? -107.775 57.980 -4.610 1.00 136.62 551 LEU A C 1
ATOM 4388 O O . LEU A 1 551 ? -106.866 58.791 -4.813 1.00 130.04 551 LEU A O 1
ATOM 4393 N N . GLY A 1 552 ? -108.256 57.179 -5.555 1.00 146.18 552 GLY A N 1
ATOM 4394 C CA . GLY A 1 552 ? -107.759 57.215 -6.919 1.00 150.18 552 GLY A CA 1
ATOM 4395 C C . GLY A 1 552 ? -106.428 56.512 -7.114 1.00 147.65 552 GLY A C 1
ATOM 4396 O O . GLY A 1 552 ? -105.782 56.667 -8.149 1.00 153.24 552 GLY A O 1
ATOM 4397 N N . LEU A 1 553 ? -106.019 55.724 -6.128 1.00 143.00 553 LEU A N 1
ATOM 4398 C CA . LEU A 1 553 ? -104.715 55.077 -6.181 1.00 135.63 553 LEU A CA 1
ATOM 4399 C C . LEU A 1 553 ? -104.770 53.728 -6.865 1.00 135.30 553 LEU A C 1
ATOM 4400 O O . LEU A 1 553 ? -105.763 53.007 -6.774 1.00 131.64 553 LEU A O 1
ATOM 4405 N N . THR A 1 554 ? -103.683 53.405 -7.556 1.00 137.15 554 THR A N 1
ATOM 4406 C CA . THR A 1 554 ? -103.457 52.072 -8.083 1.00 142.31 554 THR A CA 1
ATOM 4407 C C . THR A 1 554 ? -103.005 51.161 -6.937 1.00 138.00 554 THR A C 1
ATOM 4408 O O . THR A 1 554 ? -102.428 51.633 -5.960 1.00 142.16 554 THR A O 1
ATOM 4412 N N . ARG A 1 555 ? -103.267 49.861 -7.042 1.00 134.61 555 ARG A N 1
ATOM 4413 C CA . ARG A 1 555 ? -102.904 48.926 -5.977 1.00 132.19 555 ARG A CA 1
ATOM 4414 C C . ARG A 1 555 ? -101.431 48.990 -5.659 1.00 128.70 555 ARG A C 1
ATOM 4415 O O . ARG A 1 555 ? -101.011 48.550 -4.593 1.00 129.90 555 ARG A O 1
ATOM 4423 N N . LYS A 1 556 ? -100.644 49.524 -6.589 1.00 126.89 556 LYS A N 1
ATOM 4424 C CA . LYS A 1 556 ? -99.213 49.625 -6.372 1.00 129.03 556 LYS A CA 1
ATOM 4425 C C . LYS A 1 556 ? -98.929 50.489 -5.151 1.00 128.85 556 LYS A C 1
ATOM 4426 O O . LYS A 1 556 ? -97.949 50.270 -4.437 1.00 132.60 556 LYS A O 1
ATOM 4432 N N . TYR A 1 557 ? -99.810 51.459 -4.918 1.00 125.31 557 TYR A N 1
ATOM 4433 C CA . TYR A 1 557 ? -99.656 52.427 -3.839 1.00 121.94 557 TYR A CA 1
ATOM 4434 C C . TYR A 1 557 ? -100.683 52.227 -2.738 1.00 127.20 557 TYR A C 1
ATOM 4435 O O . TYR A 1 557 ? -100.407 52.501 -1.568 1.00 135.17 557 TYR A O 1
ATOM 4444 N N . LEU A 1 558 ? -101.864 51.747 -3.113 1.00 123.72 558 LEU A N 1
ATOM 4445 C CA . LEU A 1 558 ? -102.941 51.535 -2.154 1.00 116.69 558 LEU A CA 1
ATOM 4446 C C . LEU A 1 558 ? -102.571 50.491 -1.126 1.00 113.51 558 LEU A C 1
ATOM 4447 O O . LEU A 1 558 ? -102.566 50.759 0.071 1.00 116.91 558 LEU A O 1
ATOM 4452 N N . ILE A 1 559 ? -102.263 49.295 -1.606 1.00 108.94 559 ILE A N 1
ATOM 4453 C CA . ILE A 1 559 ? -101.963 48.176 -0.723 1.00 109.51 559 ILE A CA 1
ATOM 4454 C C . ILE A 1 559 ? -100.808 48.412 0.258 1.00 107.31 559 ILE A C 1
ATOM 4455 O O . ILE A 1 559 ? -100.882 47.963 1.400 1.00 117.54 559 ILE A O 1
ATOM 4460 N N . PRO A 1 560 ? -99.736 49.104 -0.164 1.00 103.91 560 PRO A N 1
ATOM 4461 C CA . PRO A 1 560 ? -98.745 49.329 0.889 1.00 105.42 560 PRO A CA 1
ATOM 4462 C C . PRO A 1 560 ? -99.238 50.357 1.900 1.00 107.45 560 PRO A C 1
ATOM 4463 O O . PRO A 1 560 ? -98.858 50.300 3.074 1.00 112.77 560 PRO A O 1
ATOM 4467 N N . LEU A 1 561 ? -100.081 51.275 1.432 1.00 103.02 561 LEU A N 1
ATOM 4468 C CA . LEU A 1 561 ? -100.643 52.339 2.258 1.00 103.55 561 LEU A CA 1
ATOM 4469 C C . LEU A 1 561 ? -101.612 51.788 3.307 1.00 113.13 561 LEU A C 1
ATOM 4470 O O . LEU A 1 561 ? -101.480 52.081 4.497 1.00 122.54 561 LEU A O 1
ATOM 4475 N N . LEU A 1 562 ? -102.586 50.996 2.867 1.00 109.24 562 LEU A N 1
ATOM 4476 C CA . LEU A 1 562 ? -103.496 50.352 3.802 1.00 110.36 562 LEU A CA 1
ATOM 4477 C C . LEU A 1 562 ? -102.686 49.517 4.771 1.00 110.94 562 LEU A C 1
ATOM 4478 O O . LEU A 1 562 ? -102.914 49.553 5.975 1.00 114.06 562 LEU A O 1
ATOM 4483 N N . GLU A 1 563 ? -101.721 48.781 4.235 1.00 110.17 563 GLU A N 1
ATOM 4484 C CA . GLU A 1 563 ? -100.831 47.978 5.054 1.00 112.49 563 GLU A CA 1
ATOM 4485 C C . GLU A 1 563 ? -100.203 48.821 6.161 1.00 102.98 563 GLU A C 1
ATOM 4486 O O . GLU A 1 563 ? -99.967 48.315 7.263 1.00 98.52 563 GLU A O 1
ATOM 4492 N N . TYR A 1 564 ? -99.965 50.105 5.874 1.00 98.10 564 TYR A N 1
ATOM 4493 C CA . TYR A 1 564 ? -99.388 51.030 6.851 1.00 93.94 564 TYR A CA 1
ATOM 4494 C C . TYR A 1 564 ? -100.416 51.448 7.886 1.00 100.26 564 TYR A C 1
ATOM 4495 O O . TYR A 1 564 ? -100.138 51.436 9.090 1.00 105.81 564 TYR A O 1
ATOM 4504 N N . LEU A 1 565 ? -101.606 51.814 7.419 1.00 100.94 565 LEU A N 1
ATOM 4505 C CA . LEU A 1 565 ? -102.706 52.130 8.330 1.00 102.90 565 LEU A CA 1
ATOM 4506 C C . LEU A 1 565 ? -102.913 50.988 9.313 1.00 112.61 565 LEU A C 1
ATOM 4507 O O . LEU A 1 565 ? -103.053 51.215 10.507 1.00 119.96 565 LEU A O 1
ATOM 4512 N N . ASP A 1 566 ? -102.909 49.762 8.803 1.00 112.26 566 ASP A N 1
ATOM 4513 C CA . ASP A 1 566 ? -102.913 48.583 9.648 1.00 120.00 566 ASP A CA 1
ATOM 4514 C C . ASP A 1 566 ? -101.775 48.634 10.657 1.00 120.14 566 ASP A C 1
ATOM 4515 O O . ASP A 1 566 ? -101.965 48.302 11.828 1.00 131.85 566 ASP A O 1
ATOM 4520 N N . TYR A 1 567 ? -100.591 49.048 10.214 1.00 106.95 567 TYR A N 1
ATOM 4521 C CA . TYR A 1 567 ? -99.429 48.983 11.093 1.00 102.95 567 TYR A CA 1
ATOM 4522 C C . TYR A 1 567 ? -99.554 49.985 12.227 1.00 105.45 567 TYR A C 1
ATOM 4523 O O . TYR A 1 567 ? -99.226 49.697 13.390 1.00 105.08 567 TYR A O 1
ATOM 4532 N N . LEU A 1 568 ? -100.032 51.169 11.867 1.00 101.86 568 LEU A N 1
ATOM 4533 C CA . LEU A 1 568 ? -100.183 52.256 12.818 1.00 103.61 568 LEU A CA 1
ATOM 4534 C C . LEU A 1 568 ? -101.181 51.894 13.878 1.00 113.30 568 LEU A C 1
ATOM 4535 O O . LEU A 1 568 ? -101.057 52.299 15.025 1.00 126.87 568 LEU A O 1
ATOM 4540 N N . GLY A 1 569 ? -102.175 51.120 13.476 1.00 115.25 569 GLY A N 1
ATOM 4541 C CA . GLY A 1 569 ? -103.227 50.715 14.374 1.00 119.89 569 GLY A CA 1
ATOM 4542 C C . G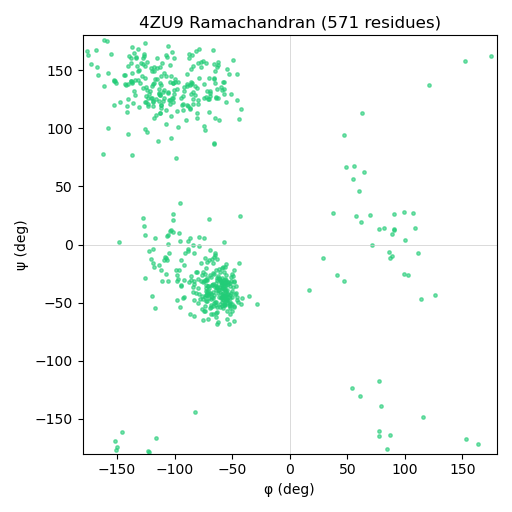LY A 1 569 ? -104.522 51.376 13.980 1.00 121.14 569 GLY A C 1
ATOM 4543 O O . GLY A 1 569 ? -105.567 51.063 14.526 1.00 130.75 569 GLY A O 1
ATOM 4544 N N . LEU A 1 570 ? -104.451 52.286 13.022 1.00 112.43 570 LEU A N 1
ATOM 4545 C CA . LEU A 1 570 ? -105.630 53.007 12.571 1.00 119.13 570 LEU A CA 1
ATOM 4546 C C . LEU A 1 570 ? -106.733 52.083 12.053 1.00 130.88 570 LEU A C 1
ATOM 4547 O O . LEU A 1 570 ? -107.911 52.261 12.383 1.00 140.44 570 LEU A O 1
ATOM 4552 N N . THR A 1 571 ? -106.346 51.103 11.240 1.00 131.43 571 THR A N 1
ATOM 4553 C CA . THR A 1 571 ? -107.290 50.134 10.680 1.00 130.46 571 THR A CA 1
ATOM 4554 C C . THR A 1 571 ? -106.955 48.686 11.068 1.00 127.11 571 THR A C 1
ATOM 4555 O O . THR A 1 571 ? -105.798 48.338 11.313 1.00 123.08 571 THR A O 1
ATOM 4559 N N . VAL A 1 572 ? -107.978 47.843 11.119 1.00 129.29 572 VAL A N 1
ATOM 4560 C CA . VAL A 1 572 ? -107.779 46.432 11.409 1.00 135.09 572 VAL A CA 1
ATOM 4561 C C . VAL A 1 572 ? -108.222 45.555 10.248 1.00 146.40 572 VAL A C 1
ATOM 4562 O O . VAL A 1 572 ? -109.413 45.429 9.986 1.00 154.98 572 VAL A O 1
ATOM 4566 N N . ARG A 1 573 ? -107.265 44.948 9.554 1.00 152.84 573 ARG A N 1
ATOM 4567 C CA . ARG A 1 573 ? -107.581 44.054 8.439 1.00 159.16 573 ARG A CA 1
ATOM 4568 C C . ARG A 1 573 ? -108.309 42.826 8.962 1.00 170.86 573 ARG A C 1
ATOM 4569 O O . ARG A 1 573 ? -107.688 41.812 9.277 1.00 181.72 573 ARG A O 1
ATOM 4577 N N . GLU A 1 574 ? -109.626 42.926 9.074 1.00 171.64 574 GLU A N 1
ATOM 4578 C CA . GLU A 1 574 ? -110.415 41.778 9.477 1.00 181.19 574 GLU A CA 1
A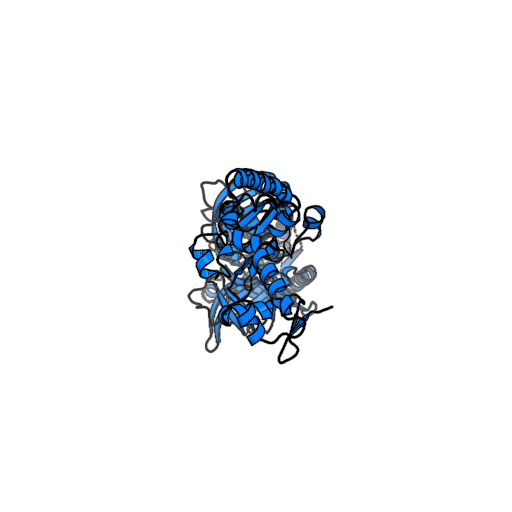TOM 4579 C C . GLU A 1 574 ? -111.022 41.124 8.242 1.00 184.47 574 GLU A C 1
ATOM 4580 O O . GLU A 1 574 ? -112.211 41.259 7.960 1.00 190.17 574 GLU A O 1
ATOM 4586 N N . GLY A 1 575 ? -110.166 40.424 7.503 1.00 182.40 575 GLY A N 1
ATOM 4587 C CA . GLY A 1 575 ? -110.569 39.692 6.321 1.00 184.42 575 GLY A CA 1
ATOM 4588 C C . GLY A 1 575 ? -110.787 40.577 5.112 1.00 182.11 575 GLY A C 1
ATOM 4589 O O . GLY A 1 575 ? -109.857 41.230 4.622 1.00 177.51 575 GLY A O 1
ATOM 4590 N N . ASN A 1 576 ? -112.032 40.585 4.640 1.00 187.54 576 ASN A N 1
ATOM 4591 C CA . ASN A 1 576 ? -112.452 41.322 3.449 1.00 188.51 576 ASN A CA 1
ATOM 4592 C C . ASN A 1 576 ? -112.152 42.818 3.538 1.00 179.94 576 ASN A C 1
ATOM 4593 O O . ASN A 1 576 ? -111.535 43.413 2.644 1.00 170.32 576 ASN A O 1
ATOM 4598 N N . GLU A 1 577 ? -112.586 43.412 4.641 1.00 179.02 577 GLU A N 1
ATOM 4599 C CA . GLU A 1 577 ? -112.581 44.857 4.788 1.00 168.20 577 GLU A CA 1
ATOM 4600 C C . GLU A 1 577 ? -111.758 45.277 6.011 1.00 155.32 577 GLU A C 1
ATOM 4601 O O . GLU A 1 577 ? -111.171 44.437 6.696 1.00 157.04 577 GLU A O 1
ATOM 4607 N N . ARG A 1 578 ? -111.702 46.581 6.266 1.00 142.84 578 ARG A N 1
ATOM 4608 C CA . ARG A 1 578 ? -110.993 47.130 7.421 1.00 138.36 578 ARG A CA 1
ATOM 4609 C C . ARG A 1 578 ? -111.905 48.052 8.215 1.00 149.66 578 ARG A C 1
ATOM 4610 O O . ARG A 1 578 ? -112.910 48.540 7.701 1.00 155.09 578 ARG A O 1
ATOM 4618 N N . ARG A 1 579 ? -111.542 48.300 9.467 1.00 153.50 579 ARG A N 1
ATOM 4619 C CA . ARG A 1 579 ? -112.356 49.120 10.353 1.00 152.29 579 ARG A CA 1
ATOM 4620 C C . ARG A 1 579 ? -111.470 50.026 11.178 1.00 156.56 579 ARG A C 1
ATOM 4621 O O . ARG A 1 579 ? -110.278 49.787 11.315 1.00 156.17 579 ARG A O 1
ATOM 4629 N N . TRP A 1 580 ? -112.058 51.063 11.749 1.00 162.02 580 TRP A N 1
ATOM 4630 C CA . TRP A 1 580 ? -111.272 52.021 12.495 1.00 158.67 580 TRP A CA 1
ATOM 4631 C C . TRP A 1 580 ? -111.235 51.666 13.970 1.00 168.54 580 TRP A C 1
ATOM 4632 O O . TRP A 1 580 ? -112.264 51.577 14.640 1.00 172.07 580 TRP A O 1
ATOM 4643 N N . LYS A 1 581 ? -110.018 51.449 14.451 1.00 171.42 581 LYS A N 1
ATOM 4644 C CA . LYS A 1 581 ? -109.755 51.038 15.819 1.00 176.11 581 LYS A CA 1
ATOM 4645 C C . LYS A 1 581 ? -110.213 52.097 16.810 1.00 175.35 581 LYS A C 1
ATOM 4646 O O . LYS A 1 581 ? -109.960 53.283 16.617 1.00 174.60 581 LYS A O 1
ATOM 4652 N N . ARG A 1 582 ? -110.909 51.668 17.857 1.00 180.14 582 ARG A N 1
ATOM 4653 C CA . ARG A 1 582 ? -111.303 52.589 18.910 1.00 186.98 582 ARG A CA 1
ATOM 4654 C C . ARG A 1 582 ? -110.046 53.217 19.500 1.00 191.22 582 ARG A C 1
ATOM 4655 O O . ARG A 1 582 ? -109.274 52.543 20.181 1.00 195.29 582 ARG A O 1
#

Nearest PDB structures (foldseek):
  4zu9-assembly1_A  TM=1.001E+00  e=0.000E+00  Aquifex aeolicus VF5
  5izl-assembly1_A  TM=8.271E-01  e=5.742E-27  Homo sapiens
  9bdp-assembly1_EF1A  TM=8.306E-01  e=2.196E-25  Saccharomyces cerevisiae
  5izl-assembly2_B  TM=7.963E-01  e=7.820E-26  Homo sapiens
  5izm-assembly2_B  TM=8.271E-01  e=3.588E-24  Homo sapiens

Sequence (573 aa):
KYILFATAGHVDHGKTTLIKTLTGIDTDRLPEEKKRGLSIDIGFAYIDFPDINTRLEIIDVPGHERFIKNAIAGICSASGLILVVDPNEGIPQTIEHLRVAKSFGIKHGIAVLTKDKVDEELAHIAEEELIAFLEKEENEIVKVSAVTGQGIEDLKNSIKKLLESINNLNKHKPLRIFVDSAFVVKGYGTVLRGSCFEGEVKEGDKVVVEPIGVISRVRKQNHGVFVKKAVAGERIALNLPEVDAKKVKRGFLILKPESYEKSNVLIVKTEIDLKPGKIYQVFFGRETVGKISVIDKGIYLVRLKENAIVRRGDKLVVLDSSGNFLGGAEVLHPKVRVTKKAFIKKNIKDLLENFECYLLKERGPIGLKLEFFKRITGVSPKVANLKPESIEIRGVYYLKGFIENLKLKIKKFLDTELQNAFGVDKEKVKSFSLNEELLKYILDELKTYKIVNELIIDERKSDLEKNEDFQKLSILKGGIKEEREIILEGIPKEILTLSIKRKYAHRIGEYLIISDELLKKYINELKELGKTFNVQQAKNKLGLTRKYLIPLLEYLDYLGLTVREGNERRWKR

Foldseek 3Di:
DFFEEEEFEAAPLCQQLLCCLLFVDRFPPDVVCVVVVFDDAWGWGWDADVVVRYIYTYIYGGHDLVGVLRVLLSLQQHQEYEYGGALVVAQVSSVQSVQSNVQQPHDYYEYEHEAVPDDPVSVVVSVVSVQVVCVVVPHHYDYYYSVVRRCSVVVVVVVVVRVVVDDQPQQQFFWKWWFAAWDADPPQAIKTKTQTRHYKDFQQAWKAFPVVGDIFGQPWDFPPHTDGMGGHNTTDMTRGRRDDRVVDHTPTMIGRPPLADWAQKFKKFWQDDDDQPFKKWKDHSDIWIWGWDDLDHRIIMTGTPDIDTAAQQGKIWIAGPVGDGDHMMGGLFGPQPDPDSVLCVVCVVCSVPPVQVSVCVSPALQADAQSVNCHRHSDGHDCVSQPPQWDDAPRGTGGPPVLVVCLCVVVVVFVVVVVPPQFDFPVNCCCSPDNVRCVCVSCVVVVQWDAADRGIHGPDPVVLVVDPLLVVCVVQVVDKDFQVVNVVVPRDVRSVVVCCVVQQWHDQAVTIIHGNVVLVVLLVQQCVVPQFFFQVVSCVSPVDDCVRSVSSVVVCCVVQQWPCPDGGIGGDD

B-factor: mean 131.66, std 38.23, range [65.9, 308.94]